Protein AF-A0A3B9X2B5-F1 (afdb_monomer_lite)

Structure (mmCIF, N/CA/C/O backbone):
data_AF-A0A3B9X2B5-F1
#
_entry.id   AF-A0A3B9X2B5-F1
#
loop_
_atom_site.group_PDB
_atom_site.id
_atom_site.type_symbol
_atom_site.label_atom_id
_atom_site.label_alt_id
_atom_site.label_comp_id
_atom_site.label_asym_id
_atom_site.label_entity_id
_atom_site.label_seq_id
_atom_site.pdbx_PDB_ins_code
_atom_site.Cartn_x
_atom_site.Cartn_y
_atom_site.Cartn_z
_atom_site.occupancy
_atom_site.B_iso_or_equiv
_atom_site.auth_seq_id
_atom_site.auth_comp_id
_atom_site.auth_asym_id
_atom_site.auth_atom_id
_atom_site.pdbx_PDB_model_num
ATOM 1 N N . MET A 1 1 ? 67.544 -14.361 -28.246 1.00 40.38 1 MET A N 1
ATOM 2 C CA . MET A 1 1 ? 66.732 -13.505 -27.357 1.00 40.38 1 MET A CA 1
ATOM 3 C C . MET A 1 1 ? 65.301 -13.572 -27.855 1.00 40.38 1 MET A C 1
ATOM 5 O O . MET A 1 1 ? 65.032 -13.064 -28.932 1.00 40.38 1 MET A O 1
ATOM 9 N N . ALA A 1 2 ? 64.437 -14.297 -27.149 1.00 29.23 2 ALA A N 1
ATOM 10 C CA . ALA A 1 2 ? 63.034 -14.478 -27.503 1.00 29.23 2 ALA A CA 1
ATOM 11 C C . ALA A 1 2 ? 62.185 -13.899 -26.368 1.00 29.23 2 ALA A C 1
ATOM 13 O O . ALA A 1 2 ? 62.345 -14.304 -25.218 1.00 29.23 2 ALA A O 1
ATOM 14 N N . THR A 1 3 ? 61.333 -12.929 -26.684 1.00 31.89 3 THR A N 1
ATOM 15 C CA . THR A 1 3 ? 60.360 -12.343 -25.761 1.00 31.89 3 THR A CA 1
ATOM 16 C C . THR A 1 3 ? 58.976 -12.890 -26.081 1.00 31.89 3 THR A C 1
ATOM 18 O O . THR A 1 3 ? 58.317 -12.486 -27.035 1.00 31.89 3 THR A O 1
ATOM 21 N N . THR A 1 4 ? 58.541 -13.836 -25.257 1.00 34.88 4 THR A N 1
ATOM 22 C CA . THR A 1 4 ? 57.152 -14.265 -25.102 1.00 34.88 4 THR A CA 1
ATOM 23 C C . THR A 1 4 ? 56.503 -13.368 -24.050 1.00 34.88 4 THR A C 1
ATOM 25 O O . THR A 1 4 ? 56.939 -13.375 -22.901 1.00 34.88 4 THR A O 1
ATOM 28 N N . THR A 1 5 ? 55.436 -12.645 -24.396 1.00 34.88 5 THR A N 1
ATOM 29 C CA . THR A 1 5 ? 54.578 -11.987 -23.397 1.00 34.88 5 THR A CA 1
ATOM 30 C C . THR A 1 5 ? 53.141 -12.428 -23.622 1.00 34.88 5 THR A C 1
ATOM 32 O O . THR A 1 5 ? 52.548 -12.182 -24.671 1.00 34.88 5 THR A O 1
ATOM 35 N N . GLY A 1 6 ? 52.633 -13.182 -22.648 1.00 30.06 6 GLY A N 1
ATOM 36 C CA . GLY A 1 6 ? 51.379 -13.913 -22.710 1.00 30.06 6 GLY A CA 1
ATOM 37 C C . GLY A 1 6 ? 50.137 -13.037 -22.576 1.00 30.06 6 GLY A C 1
ATOM 38 O O . GLY A 1 6 ? 50.088 -12.076 -21.811 1.00 30.06 6 GLY A O 1
ATOM 39 N N . ALA A 1 7 ? 49.101 -13.453 -23.301 1.00 32.56 7 ALA A N 1
ATOM 40 C CA . ALA A 1 7 ? 47.732 -13.007 -23.136 1.00 32.56 7 ALA A CA 1
ATOM 41 C C . ALA A 1 7 ? 47.162 -13.526 -21.803 1.00 32.56 7 ALA A C 1
ATOM 43 O O . ALA A 1 7 ? 46.964 -14.728 -21.611 1.00 32.56 7 ALA A O 1
ATOM 44 N N . GLY A 1 8 ? 46.879 -12.607 -20.880 1.00 28.91 8 GLY A N 1
ATOM 45 C CA . GLY A 1 8 ? 46.148 -12.880 -19.646 1.00 28.91 8 GLY A CA 1
ATOM 46 C C . GLY A 1 8 ? 44.653 -13.041 -19.918 1.00 28.91 8 GLY A C 1
ATOM 47 O O . GLY A 1 8 ? 43.923 -12.065 -20.068 1.00 28.91 8 GLY A O 1
ATOM 48 N N . LYS A 1 9 ? 44.198 -14.292 -19.967 1.00 32.22 9 LYS A N 1
ATOM 49 C CA . LYS A 1 9 ? 42.793 -14.714 -20.015 1.00 32.22 9 LYS A CA 1
ATOM 50 C C . LYS A 1 9 ? 42.130 -14.422 -18.660 1.00 32.22 9 LYS A C 1
ATOM 52 O O . LYS A 1 9 ? 42.320 -15.175 -17.708 1.00 32.22 9 LYS A O 1
ATOM 57 N N . ILE A 1 10 ? 41.352 -13.343 -18.552 1.00 32.88 10 ILE A N 1
ATOM 58 C CA . ILE A 1 10 ? 40.543 -13.071 -17.353 1.00 32.88 10 ILE A CA 1
ATOM 59 C C . ILE A 1 10 ? 39.308 -13.974 -17.414 1.00 32.88 10 ILE A C 1
ATOM 61 O O . ILE A 1 10 ? 38.325 -13.682 -18.092 1.00 32.88 10 ILE A O 1
ATOM 65 N N . MET A 1 11 ? 39.388 -15.121 -16.737 1.00 28.59 11 MET A N 1
ATOM 66 C CA . MET A 1 11 ? 38.240 -15.993 -16.509 1.00 28.59 11 MET A CA 1
ATOM 67 C C . MET A 1 11 ? 37.202 -15.257 -15.659 1.00 28.59 11 MET A C 1
ATOM 69 O O . MET A 1 11 ? 37.467 -14.896 -14.511 1.00 28.59 11 MET A O 1
ATOM 73 N N . GLY A 1 12 ? 36.012 -15.061 -16.230 1.00 31.36 12 GLY A N 1
ATOM 74 C CA . GLY A 1 12 ? 34.830 -14.613 -15.507 1.00 31.36 12 GLY A CA 1
ATOM 75 C C . GLY A 1 12 ? 34.528 -15.580 -14.368 1.00 31.36 12 GLY A C 1
ATOM 76 O O . GLY A 1 12 ? 34.134 -16.724 -14.591 1.00 31.36 12 GLY A O 1
ATOM 77 N N . LYS A 1 13 ? 34.740 -15.127 -13.131 1.00 29.55 13 LYS A N 1
ATOM 78 C CA . LYS A 1 13 ? 34.288 -15.844 -11.943 1.00 29.55 13 LYS A CA 1
ATOM 79 C C . LYS A 1 13 ? 32.762 -15.798 -11.920 1.00 29.55 13 LYS A C 1
ATOM 81 O O . LYS A 1 13 ? 32.176 -14.763 -11.618 1.00 29.55 13 LYS A O 1
ATOM 86 N N . HIS A 1 14 ? 32.133 -16.932 -12.220 1.00 32.25 14 HIS A N 1
ATOM 87 C CA . HIS A 1 14 ? 30.767 -17.212 -11.796 1.00 32.25 14 HIS A CA 1
ATOM 88 C C . HIS A 1 14 ? 30.704 -17.066 -10.273 1.00 32.25 14 HIS A C 1
ATOM 90 O O . HIS A 1 14 ? 31.281 -17.868 -9.541 1.00 32.25 14 HIS A O 1
ATOM 96 N N . ILE A 1 15 ? 30.031 -16.022 -9.798 1.00 28.77 15 ILE A N 1
ATOM 97 C CA . ILE A 1 15 ? 29.693 -15.880 -8.384 1.00 28.77 15 ILE A CA 1
ATOM 98 C C . ILE A 1 15 ? 28.438 -16.731 -8.155 1.00 28.77 15 ILE A C 1
ATOM 100 O O . ILE A 1 15 ? 27.408 -16.451 -8.776 1.00 28.77 15 ILE A O 1
ATOM 104 N N . PRO A 1 16 ? 28.481 -17.773 -7.308 1.00 28.08 16 PRO A N 1
ATOM 105 C CA . PRO A 1 16 ? 27.285 -18.522 -6.975 1.00 28.08 16 PRO A CA 1
ATOM 106 C C . PRO A 1 16 ? 26.403 -17.644 -6.082 1.00 28.08 16 PRO A C 1
ATOM 108 O O . PRO A 1 16 ? 26.766 -17.295 -4.960 1.00 28.08 16 PRO A O 1
ATOM 111 N N . ILE A 1 17 ? 25.237 -17.265 -6.601 1.00 33.25 17 ILE A N 1
ATOM 112 C CA . ILE A 1 17 ? 24.194 -16.581 -5.838 1.00 33.25 17 ILE A CA 1
ATOM 113 C C . ILE A 1 17 ? 23.521 -17.638 -4.968 1.00 33.25 17 ILE A C 1
ATOM 115 O O . ILE A 1 17 ? 22.654 -18.375 -5.432 1.00 33.25 17 ILE A O 1
ATOM 119 N N . ASN A 1 18 ? 23.928 -17.727 -3.706 1.00 34.09 18 ASN A N 1
ATOM 120 C CA . ASN A 1 18 ? 23.124 -18.391 -2.692 1.00 34.09 18 ASN A CA 1
ATOM 121 C C . ASN A 1 18 ? 23.399 -17.783 -1.318 1.00 34.09 18 ASN A C 1
ATOM 123 O O . ASN A 1 18 ? 24.425 -18.055 -0.708 1.00 34.09 18 ASN A O 1
ATOM 127 N N . LEU A 1 19 ? 22.462 -16.957 -0.852 1.00 27.47 19 LEU A N 1
ATOM 128 C CA . LEU A 1 19 ? 22.331 -16.517 0.538 1.00 27.47 19 LEU A CA 1
ATOM 129 C C . LEU A 1 19 ? 20.853 -16.166 0.769 1.00 27.47 19 LEU A C 1
ATOM 131 O O . LEU A 1 19 ? 20.440 -15.011 0.701 1.00 27.47 19 LEU A O 1
ATOM 135 N N . PHE A 1 20 ? 20.043 -17.199 0.997 1.00 32.81 20 PHE A N 1
ATOM 136 C CA . PHE A 1 20 ? 18.677 -17.076 1.497 1.00 32.81 20 PHE A CA 1
ATOM 137 C C . PHE A 1 20 ? 18.597 -17.696 2.889 1.00 32.81 20 PHE A C 1
ATOM 139 O O . PHE A 1 20 ? 18.808 -18.896 3.027 1.00 32.81 20 PHE A O 1
ATOM 146 N N . SER A 1 21 ? 18.184 -16.911 3.887 1.00 27.84 21 SER A N 1
ATOM 147 C CA . SER A 1 21 ? 17.328 -17.426 4.959 1.00 27.84 21 SER A CA 1
ATOM 148 C C . SER A 1 21 ? 16.615 -16.307 5.732 1.00 27.84 21 SER A C 1
ATOM 150 O O . SER A 1 21 ? 17.242 -15.357 6.191 1.00 27.84 21 SER A O 1
ATOM 152 N N . VAL A 1 22 ? 15.312 -16.545 5.933 1.00 29.89 22 VAL A N 1
ATOM 153 C CA . VAL A 1 22 ? 14.353 -15.971 6.901 1.00 29.89 22 VAL A CA 1
ATOM 154 C C . VAL A 1 22 ? 13.656 -14.633 6.550 1.00 29.89 22 VAL A C 1
ATOM 156 O O . VAL A 1 22 ? 14.087 -13.538 6.893 1.00 29.89 22 VAL A O 1
ATOM 159 N N . SER A 1 23 ? 12.444 -14.785 5.985 1.00 34.78 23 SER A N 1
ATOM 160 C CA . SER A 1 23 ? 11.320 -13.822 5.872 1.00 34.78 23 SER A CA 1
ATOM 161 C C . SER A 1 23 ? 11.380 -12.708 4.810 1.00 34.78 23 SER A C 1
ATOM 163 O O . SER A 1 23 ? 10.967 -11.572 5.024 1.00 34.78 23 SER A O 1
ATOM 165 N N . ASP A 1 24 ? 11.790 -13.056 3.594 1.00 42.97 24 ASP A N 1
ATOM 166 C CA . ASP A 1 24 ? 11.870 -12.143 2.445 1.00 42.97 24 ASP A CA 1
ATOM 167 C C . ASP A 1 24 ? 10.497 -11.946 1.737 1.00 42.97 24 ASP A C 1
ATOM 169 O O . ASP A 1 24 ? 10.338 -12.138 0.532 1.00 42.97 24 ASP A O 1
ATOM 173 N N . THR A 1 25 ? 9.448 -11.544 2.471 1.00 47.66 25 THR A N 1
ATOM 174 C CA . THR A 1 25 ? 8.102 -11.341 1.878 1.00 47.66 25 THR A CA 1
ATOM 175 C C . THR A 1 25 ? 8.040 -10.188 0.868 1.00 47.66 25 THR A C 1
ATOM 177 O O . THR A 1 25 ? 7.087 -10.109 0.095 1.00 47.66 25 THR A O 1
ATOM 180 N N . ALA A 1 26 ? 9.032 -9.290 0.867 1.00 46.41 26 ALA A N 1
ATOM 181 C CA . ALA A 1 26 ? 9.084 -8.127 -0.021 1.00 46.41 26 ALA A CA 1
ATOM 182 C C . ALA A 1 26 ? 9.870 -8.365 -1.328 1.00 46.41 26 ALA A C 1
ATOM 184 O O . ALA A 1 26 ? 9.559 -7.719 -2.327 1.00 46.41 26 ALA A O 1
ATOM 185 N N . SER A 1 27 ? 10.850 -9.281 -1.341 1.00 46.16 27 SER A N 1
ATOM 186 C CA . SER A 1 27 ? 11.759 -9.489 -2.484 1.00 46.16 27 SER A CA 1
ATOM 187 C C . SER A 1 27 ? 11.245 -10.528 -3.490 1.00 46.16 27 SER A C 1
ATOM 189 O O . SER A 1 27 ? 11.537 -10.433 -4.681 1.00 46.16 27 SER A O 1
ATOM 191 N N . THR A 1 28 ? 10.447 -11.501 -3.030 1.00 45.41 28 THR A N 1
ATOM 192 C CA . THR A 1 28 ? 10.017 -12.667 -3.833 1.00 45.41 28 THR A CA 1
ATOM 193 C C . THR A 1 28 ? 8.568 -13.103 -3.595 1.00 45.41 28 THR A C 1
ATOM 195 O O . THR A 1 28 ? 8.030 -13.907 -4.354 1.00 45.41 28 THR A O 1
ATOM 198 N N . GLY A 1 29 ? 7.897 -12.568 -2.572 1.00 55.84 29 GLY A N 1
ATOM 199 C CA . GLY A 1 29 ? 6.558 -13.013 -2.199 1.00 55.84 29 GLY A CA 1
ATOM 200 C C . GLY A 1 29 ? 5.462 -12.543 -3.160 1.00 55.84 29 GLY A C 1
ATOM 201 O O . GLY A 1 29 ? 5.397 -11.366 -3.524 1.00 55.84 29 GLY A O 1
ATOM 202 N N . ALA A 1 30 ? 4.501 -13.427 -3.447 1.00 63.09 30 ALA A N 1
ATOM 203 C CA . ALA A 1 30 ? 3.201 -13.099 -4.055 1.00 63.09 30 ALA A CA 1
ATOM 204 C C . ALA A 1 30 ? 2.316 -12.178 -3.175 1.00 63.09 30 ALA A C 1
ATOM 206 O O . ALA A 1 30 ? 1.144 -11.944 -3.463 1.00 63.09 30 ALA A O 1
ATOM 207 N N . GLY A 1 31 ? 2.863 -11.649 -2.076 1.00 81.00 31 GLY A N 1
ATOM 208 C CA . GLY A 1 31 ? 2.180 -10.743 -1.164 1.00 81.00 31 GLY A CA 1
ATOM 209 C C . GLY A 1 31 ? 2.104 -9.313 -1.696 1.00 81.00 31 GLY A C 1
ATOM 210 O O . GLY A 1 31 ? 2.950 -8.862 -2.470 1.00 81.00 31 GLY A O 1
ATOM 211 N N . LYS A 1 32 ? 1.088 -8.575 -1.241 1.00 88.00 32 LYS A N 1
ATOM 212 C CA . LYS A 1 32 ? 0.916 -7.143 -1.522 1.00 88.00 32 LYS A CA 1
ATOM 213 C C . LYS A 1 32 ? 2.082 -6.339 -0.947 1.00 88.00 32 LYS A C 1
ATOM 215 O O . LYS A 1 32 ? 2.455 -6.547 0.208 1.00 88.00 32 LYS A O 1
ATOM 220 N N . ILE A 1 33 ? 2.611 -5.377 -1.705 1.00 88.62 33 ILE A N 1
ATOM 221 C CA . ILE A 1 33 ? 3.594 -4.429 -1.170 1.00 88.62 33 ILE A CA 1
ATOM 222 C C . ILE A 1 33 ? 2.875 -3.326 -0.386 1.00 88.62 33 ILE A C 1
ATOM 224 O O . ILE A 1 33 ? 2.005 -2.628 -0.908 1.00 88.62 33 ILE A O 1
ATOM 228 N N . MET A 1 34 ? 3.253 -3.177 0.881 1.00 88.75 34 MET A N 1
ATOM 229 C CA . MET A 1 34 ? 2.625 -2.287 1.854 1.00 88.75 34 MET A CA 1
ATOM 230 C C . MET A 1 34 ? 3.607 -1.191 2.288 1.00 88.75 34 MET A C 1
ATOM 232 O O . MET A 1 34 ? 4.820 -1.367 2.159 1.00 88.75 34 MET A O 1
ATOM 236 N N . GLY A 1 35 ? 3.112 -0.091 2.862 1.00 84.88 35 GLY A N 1
ATOM 237 C CA . GLY A 1 35 ? 3.956 1.004 3.368 1.00 84.88 35 GLY A CA 1
ATOM 238 C C . GLY A 1 35 ? 5.055 0.553 4.336 1.00 84.88 35 GLY A C 1
ATOM 239 O O . GLY A 1 35 ? 6.185 1.028 4.253 1.00 84.88 35 GLY A O 1
ATOM 240 N N . ARG A 1 36 ? 4.785 -0.460 5.171 1.00 84.75 36 ARG A N 1
ATOM 241 C CA . ARG A 1 36 ? 5.765 -1.047 6.103 1.00 84.75 36 ARG A CA 1
ATOM 242 C C . ARG A 1 36 ? 6.978 -1.682 5.421 1.00 84.75 36 ARG A C 1
ATOM 244 O O . ARG A 1 36 ? 7.993 -1.870 6.078 1.00 84.75 36 ARG A O 1
ATOM 251 N N . HIS A 1 37 ? 6.894 -2.013 4.131 1.00 87.50 37 HIS A N 1
ATOM 252 C CA . HIS A 1 37 ? 8.026 -2.578 3.395 1.00 87.50 37 HIS A CA 1
ATOM 253 C C . HIS A 1 37 ? 9.062 -1.517 3.010 1.00 87.50 37 HIS A C 1
ATOM 255 O O . HIS A 1 37 ? 10.210 -1.875 2.773 1.00 87.50 37 HIS A O 1
ATOM 261 N N . ILE A 1 38 ? 8.701 -0.227 2.992 1.00 85.12 38 ILE A N 1
ATOM 262 C CA . ILE A 1 38 ? 9.644 0.848 2.657 1.00 85.12 38 ILE A CA 1
ATOM 263 C C . ILE A 1 38 ? 10.754 0.959 3.710 1.00 85.12 38 ILE A C 1
ATOM 265 O O . ILE A 1 38 ? 11.908 0.800 3.327 1.00 85.12 38 ILE A O 1
ATOM 269 N N . PRO A 1 39 ? 10.474 1.144 5.019 1.00 80.56 39 PRO A N 1
ATOM 270 C CA . PRO A 1 39 ? 11.539 1.205 6.023 1.00 80.56 39 PRO A CA 1
ATOM 271 C C . PRO A 1 39 ? 12.432 -0.039 6.041 1.00 80.56 39 PRO A C 1
ATOM 273 O O . PRO A 1 39 ? 13.640 0.079 6.220 1.00 80.56 39 PRO A O 1
ATOM 276 N N . LEU A 1 40 ? 11.850 -1.223 5.815 1.00 83.81 40 LEU A N 1
ATOM 277 C CA . LEU A 1 40 ? 12.596 -2.483 5.748 1.00 83.81 40 LEU A CA 1
ATOM 278 C C . LEU A 1 40 ? 13.552 -2.510 4.551 1.00 83.81 40 LEU A C 1
ATOM 280 O O . LEU A 1 40 ? 14.716 -2.870 4.709 1.00 83.81 40 LEU A O 1
ATOM 284 N N . LEU A 1 41 ? 13.083 -2.085 3.372 1.00 83.69 41 LEU A N 1
ATOM 285 C CA . LEU A 1 41 ? 13.923 -1.959 2.184 1.00 83.69 41 LEU A CA 1
ATOM 286 C C . LEU A 1 41 ? 15.054 -0.955 2.426 1.00 83.69 41 LEU A C 1
ATOM 288 O O . LEU A 1 41 ? 16.210 -1.273 2.177 1.00 83.69 41 LEU A O 1
ATOM 292 N N . LEU A 1 42 ? 14.741 0.235 2.943 1.00 83.19 42 LEU A N 1
ATOM 293 C CA . LEU A 1 42 ? 15.747 1.274 3.181 1.00 83.19 42 LEU A CA 1
ATOM 294 C C . LEU A 1 42 ? 16.805 0.830 4.199 1.00 83.19 42 LEU A C 1
ATOM 296 O O . LEU A 1 42 ? 17.989 1.079 3.984 1.00 83.19 42 LEU A O 1
ATOM 300 N N . GLY A 1 43 ? 16.395 0.115 5.252 1.00 79.69 43 GLY A N 1
ATOM 301 C CA . GLY A 1 43 ? 17.310 -0.503 6.212 1.00 79.69 43 GLY A CA 1
ATOM 302 C C . GLY A 1 43 ? 18.205 -1.566 5.570 1.00 79.69 43 GLY A C 1
ATOM 303 O O . GLY A 1 43 ? 19.416 -1.550 5.783 1.00 79.69 43 GLY A O 1
ATOM 304 N N . LYS A 1 44 ? 17.639 -2.441 4.724 1.00 83.19 44 LYS A N 1
ATOM 305 C CA . LYS A 1 44 ? 18.390 -3.474 3.981 1.00 83.19 44 LYS A CA 1
ATOM 306 C C . LYS A 1 44 ? 19.427 -2.857 3.039 1.00 83.19 44 LYS A C 1
ATOM 308 O O . LYS A 1 44 ? 20.549 -3.343 2.967 1.00 83.19 44 LYS A O 1
ATOM 313 N N . LEU A 1 45 ? 19.062 -1.772 2.359 1.00 82.00 45 LEU A N 1
ATOM 314 C CA . LEU A 1 45 ? 19.936 -1.052 1.430 1.00 82.00 45 LEU A CA 1
ATOM 315 C C . LEU A 1 45 ? 20.891 -0.065 2.122 1.00 82.00 45 LEU A C 1
ATOM 317 O O . LEU A 1 45 ? 21.719 0.541 1.449 1.00 82.00 45 LEU A O 1
ATOM 321 N N . ARG A 1 46 ? 20.777 0.116 3.448 1.00 84.88 46 ARG A N 1
ATOM 322 C CA . ARG A 1 46 ? 21.554 1.086 4.241 1.00 84.88 46 ARG A CA 1
ATOM 323 C C . ARG A 1 46 ? 21.529 2.504 3.648 1.00 84.88 46 ARG A C 1
ATOM 325 O O . ARG A 1 46 ? 22.527 3.219 3.681 1.00 84.88 46 ARG A O 1
ATOM 332 N N . LEU A 1 47 ? 20.386 2.914 3.096 1.00 80.81 47 LEU A N 1
ATOM 333 C CA . LEU A 1 47 ? 20.241 4.224 2.458 1.00 80.81 47 LEU A CA 1
ATOM 334 C C . LEU A 1 47 ? 19.938 5.310 3.489 1.00 80.81 47 LEU A C 1
ATOM 336 O O . LEU A 1 47 ? 19.093 5.138 4.369 1.00 80.81 47 LEU A O 1
ATOM 340 N N . THR A 1 48 ? 20.566 6.474 3.323 1.00 82.75 48 THR A N 1
ATOM 341 C CA . THR A 1 48 ? 20.130 7.700 4.003 1.00 82.75 48 THR A CA 1
ATOM 342 C C . THR A 1 48 ? 18.765 8.139 3.473 1.00 82.75 48 THR A C 1
ATOM 344 O O . THR A 1 48 ? 18.343 7.734 2.388 1.00 82.75 48 THR A O 1
ATOM 347 N N . GLN A 1 49 ? 18.068 9.020 4.195 1.00 77.44 49 GLN A N 1
ATOM 348 C CA . GLN A 1 49 ? 16.776 9.538 3.732 1.00 77.44 49 GLN A CA 1
ATOM 349 C C . GLN A 1 49 ? 16.884 10.242 2.367 1.00 77.44 49 GLN A C 1
ATOM 351 O O . GLN A 1 49 ? 16.004 10.073 1.527 1.00 77.44 49 GLN A O 1
ATOM 356 N N . GLY A 1 50 ? 17.972 10.977 2.110 1.00 81.00 50 GLY A N 1
ATOM 357 C CA . GLY A 1 50 ? 18.218 11.611 0.809 1.00 81.00 50 GLY A CA 1
ATOM 358 C C . GLY A 1 50 ? 18.441 10.590 -0.308 1.00 81.00 50 GLY A C 1
ATOM 359 O O . GLY A 1 50 ? 17.793 10.662 -1.351 1.00 81.00 50 GLY A O 1
ATOM 360 N N . ALA A 1 51 ? 19.281 9.580 -0.064 1.00 83.69 51 ALA A N 1
ATOM 361 C CA . ALA A 1 51 ? 19.518 8.507 -1.028 1.00 83.69 51 ALA A CA 1
ATOM 362 C C . ALA A 1 51 ? 18.245 7.683 -1.299 1.00 83.69 51 ALA A C 1
ATOM 364 O O . ALA A 1 51 ? 17.987 7.290 -2.434 1.00 83.69 51 ALA A O 1
ATOM 365 N N . ALA A 1 52 ? 17.397 7.493 -0.285 1.00 84.44 52 ALA A N 1
ATOM 366 C CA . ALA A 1 52 ? 16.096 6.847 -0.424 1.00 84.44 52 ALA A CA 1
ATOM 367 C C . ALA A 1 52 ? 15.148 7.629 -1.345 1.00 84.44 52 ALA A C 1
ATOM 369 O O . ALA A 1 52 ? 14.466 7.023 -2.175 1.00 84.44 52 ALA A O 1
ATOM 370 N N . VAL A 1 53 ? 15.108 8.962 -1.231 1.00 86.62 53 VAL A N 1
ATOM 371 C CA . VAL A 1 53 ? 14.316 9.825 -2.126 1.00 86.62 53 VAL A CA 1
ATOM 372 C C . VAL A 1 53 ? 14.797 9.679 -3.567 1.00 86.62 53 VAL A C 1
ATOM 374 O O . VAL A 1 53 ? 13.972 9.510 -4.462 1.00 86.62 53 VAL A O 1
ATOM 377 N N . ILE A 1 54 ? 16.113 9.683 -3.786 1.00 86.94 54 ILE A N 1
ATOM 378 C CA . ILE A 1 54 ? 16.707 9.545 -5.122 1.00 86.94 54 ILE A CA 1
ATOM 379 C C . ILE A 1 54 ? 16.389 8.169 -5.716 1.00 86.94 54 ILE A C 1
ATOM 381 O O . ILE A 1 54 ? 15.843 8.099 -6.813 1.00 86.94 54 ILE A O 1
ATOM 385 N N . ALA A 1 55 ? 16.643 7.088 -4.974 1.00 86.44 55 ALA A N 1
ATOM 386 C CA . ALA A 1 55 ? 16.444 5.718 -5.447 1.00 86.44 55 ALA A CA 1
ATOM 387 C C . ALA A 1 55 ? 14.968 5.405 -5.744 1.00 86.44 55 ALA A C 1
ATOM 389 O O . ALA A 1 55 ? 14.631 4.789 -6.756 1.00 86.44 55 ALA A O 1
ATOM 390 N N . THR A 1 56 ? 14.052 5.859 -4.884 1.00 87.56 56 THR A N 1
ATOM 391 C CA . THR A 1 56 ? 12.620 5.533 -5.006 1.00 87.56 56 THR A CA 1
ATOM 392 C C . THR A 1 56 ? 11.823 6.551 -5.829 1.00 87.56 56 THR A C 1
ATOM 394 O O . THR A 1 56 ? 10.710 6.264 -6.282 1.00 87.56 56 THR A O 1
ATOM 397 N N . GLY A 1 57 ? 12.342 7.769 -5.996 1.00 88.19 57 GLY A N 1
ATOM 398 C CA . GLY A 1 57 ? 11.591 8.900 -6.542 1.00 88.19 57 GLY A CA 1
ATOM 399 C C . GLY A 1 57 ? 10.403 9.328 -5.666 1.00 88.19 57 GLY A C 1
ATOM 400 O O . GLY A 1 57 ? 9.533 10.069 -6.124 1.00 88.19 57 GLY A O 1
ATOM 401 N N . ILE A 1 58 ? 10.322 8.837 -4.424 1.00 88.12 58 ILE A N 1
ATOM 402 C CA . ILE A 1 58 ? 9.270 9.174 -3.463 1.00 88.12 58 ILE A CA 1
ATOM 403 C C . ILE A 1 58 ? 9.743 10.383 -2.657 1.00 88.12 58 ILE A C 1
ATOM 405 O O . ILE A 1 58 ? 10.840 10.370 -2.107 1.00 88.12 58 ILE A O 1
ATOM 409 N N . SER A 1 59 ? 8.912 11.425 -2.552 1.00 85.56 59 SER A N 1
ATOM 410 C CA . SER A 1 59 ? 9.275 12.618 -1.779 1.00 85.56 59 SER A CA 1
ATOM 411 C C . SER A 1 59 ? 9.574 12.272 -0.318 1.00 85.56 59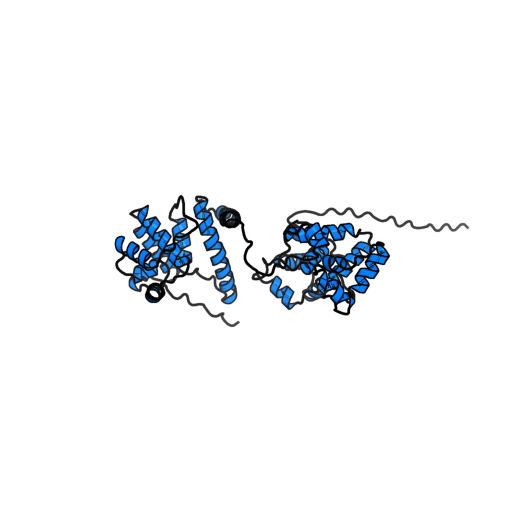 SER A C 1
ATOM 413 O O . SER A 1 59 ? 8.944 11.383 0.259 1.00 85.56 59 SER A O 1
ATOM 415 N N . GLY A 1 60 ? 10.491 13.011 0.317 1.00 80.38 60 GLY A N 1
ATOM 416 C CA . GLY A 1 60 ? 10.860 12.775 1.720 1.00 80.38 60 GLY A CA 1
ATOM 417 C C . GLY A 1 60 ? 9.658 12.826 2.672 1.00 80.38 60 GLY A C 1
ATOM 418 O O . GLY A 1 60 ? 9.560 12.010 3.588 1.00 80.38 60 GLY A O 1
ATOM 419 N N . GLN A 1 61 ? 8.693 13.711 2.397 1.00 80.62 61 GLN A N 1
ATOM 420 C CA . GLN A 1 61 ? 7.416 13.775 3.113 1.00 80.62 61 GLN A CA 1
ATOM 421 C C . GLN A 1 61 ? 6.606 12.482 2.954 1.00 80.62 61 GLN A C 1
ATOM 423 O O . GLN A 1 61 ? 6.122 11.929 3.938 1.00 80.62 61 GLN A O 1
ATOM 428 N N . THR A 1 62 ? 6.492 11.958 1.731 1.00 81.06 62 THR A N 1
ATOM 429 C CA . THR A 1 62 ? 5.752 10.717 1.467 1.00 81.06 62 THR A CA 1
ATOM 430 C C . THR A 1 62 ? 6.456 9.507 2.078 1.00 81.06 62 THR A C 1
ATOM 432 O O . THR A 1 62 ? 5.788 8.666 2.671 1.00 81.06 62 THR A O 1
ATOM 435 N N . LEU A 1 63 ? 7.791 9.434 2.018 1.00 81.06 63 LEU A N 1
ATOM 436 C CA . LEU A 1 63 ? 8.563 8.390 2.702 1.00 81.06 63 LEU A CA 1
ATOM 437 C C . LEU A 1 63 ? 8.339 8.424 4.217 1.00 81.06 63 LEU A C 1
ATOM 439 O O . LEU A 1 63 ? 8.095 7.377 4.819 1.00 81.06 63 LEU A O 1
ATOM 443 N N . SER A 1 64 ? 8.352 9.613 4.826 1.00 79.12 64 SER A N 1
ATOM 444 C CA . SER A 1 64 ? 8.041 9.784 6.250 1.00 79.12 64 SER A CA 1
ATOM 445 C C . SER A 1 64 ? 6.621 9.301 6.565 1.00 79.12 64 SER A C 1
ATOM 447 O O . SER A 1 64 ? 6.434 8.460 7.443 1.00 79.12 64 SER A O 1
ATOM 449 N N . LEU A 1 65 ? 5.624 9.713 5.774 1.00 78.38 65 LEU A N 1
ATOM 450 C CA . LEU A 1 65 ? 4.229 9.286 5.936 1.00 78.38 65 LEU A CA 1
ATOM 451 C C . LEU A 1 65 ? 4.032 7.771 5.776 1.00 78.38 65 LEU A C 1
ATOM 453 O O . LEU A 1 65 ? 3.237 7.182 6.502 1.00 78.38 65 LEU A O 1
ATOM 457 N N . LEU A 1 66 ? 4.730 7.130 4.836 1.00 72.12 66 LEU A N 1
ATOM 458 C CA . LEU A 1 66 ? 4.659 5.678 4.623 1.00 72.12 66 LEU A CA 1
ATOM 459 C C . LEU A 1 66 ? 5.404 4.891 5.713 1.00 72.12 66 LEU A C 1
ATOM 461 O O . LEU A 1 66 ? 5.046 3.748 6.003 1.00 72.12 66 LEU A O 1
ATOM 465 N N . SER A 1 67 ? 6.392 5.519 6.354 1.00 65.75 67 SER A N 1
ATOM 466 C CA . SER A 1 67 ? 7.106 4.973 7.514 1.00 65.75 67 SER A CA 1
ATOM 467 C C . SER A 1 67 ? 6.280 5.067 8.803 1.00 65.75 67 SER A C 1
ATOM 469 O O . SER A 1 67 ? 6.453 4.251 9.717 1.00 65.75 67 SER A O 1
ATOM 471 N N . GLN A 1 68 ? 5.347 6.023 8.862 1.00 69.50 68 GLN A N 1
ATOM 472 C CA . GLN A 1 68 ? 4.404 6.199 9.960 1.00 69.50 68 GLN A CA 1
ATOM 473 C C . GLN A 1 68 ? 3.306 5.128 9.950 1.00 69.50 68 GLN A C 1
ATOM 475 O O . GLN A 1 68 ? 2.782 4.707 8.919 1.00 69.50 68 GLN A O 1
ATOM 480 N N . ASN A 1 69 ? 2.906 4.709 11.149 1.00 58.06 69 ASN A N 1
ATOM 481 C CA . ASN A 1 69 ? 1.996 3.582 11.357 1.00 58.06 69 ASN A CA 1
ATOM 482 C C . ASN A 1 69 ? 0.629 3.710 10.652 1.00 58.06 69 ASN A C 1
ATOM 484 O O . ASN A 1 69 ? 0.037 2.688 10.332 1.00 58.06 69 ASN A O 1
ATOM 488 N N . ALA A 1 70 ? 0.140 4.925 10.373 1.00 56.66 70 ALA A N 1
ATOM 489 C CA . ALA A 1 70 ? -1.157 5.139 9.722 1.00 56.66 70 ALA A CA 1
ATOM 490 C C . ALA A 1 70 ? -1.213 4.644 8.263 1.00 56.66 70 ALA A C 1
ATOM 492 O O . ALA A 1 70 ? -2.289 4.305 7.780 1.00 56.66 70 ALA A O 1
ATOM 493 N N . LYS A 1 71 ? -0.070 4.579 7.565 1.00 70.06 71 LYS A N 1
ATOM 494 C CA . LYS A 1 71 ? 0.015 4.086 6.178 1.00 70.06 71 LYS A CA 1
ATOM 495 C C . LYS A 1 71 ? 0.884 2.837 6.032 1.00 70.06 71 LYS A C 1
ATOM 497 O O . LYS A 1 71 ? 1.081 2.353 4.919 1.00 70.06 71 LYS A O 1
ATOM 502 N N . ARG A 1 72 ? 1.362 2.264 7.144 1.00 72.75 72 ARG A N 1
ATOM 503 C CA . ARG A 1 72 ? 2.183 1.041 7.141 1.00 72.75 72 ARG A CA 1
ATOM 504 C C . ARG A 1 72 ? 1.459 -0.156 6.533 1.00 72.75 72 ARG A C 1
ATOM 506 O O . ARG A 1 72 ? 2.062 -0.902 5.766 1.00 72.75 72 ARG A O 1
ATOM 513 N N . ASP A 1 73 ? 0.174 -0.300 6.831 1.00 79.56 73 ASP A N 1
ATOM 514 C CA . ASP A 1 73 ? -0.677 -1.358 6.281 1.00 79.56 73 ASP A CA 1
ATOM 515 C C . ASP A 1 73 ? -1.516 -0.873 5.090 1.00 79.56 73 ASP A C 1
ATOM 517 O O . ASP A 1 73 ? -2.478 -1.526 4.691 1.00 79.56 73 ASP A O 1
ATOM 521 N N . GLN A 1 74 ? -1.141 0.249 4.470 1.00 83.06 74 GLN A N 1
ATOM 522 C CA . GLN A 1 74 ? -1.707 0.652 3.190 1.00 83.06 74 GLN A CA 1
ATOM 523 C C . GLN A 1 74 ? -0.935 -0.029 2.056 1.00 83.06 74 GLN A C 1
ATOM 525 O O . GLN A 1 74 ? 0.296 0.031 2.016 1.00 83.06 74 GLN A O 1
ATOM 530 N N . GLN A 1 75 ? -1.655 -0.657 1.121 1.00 86.81 75 GLN A N 1
ATOM 531 C CA . GLN A 1 75 ? -1.041 -1.148 -0.112 1.00 86.81 75 GLN A CA 1
ATOM 532 C C . GLN A 1 75 ? -0.536 0.042 -0.926 1.00 86.81 75 GLN A C 1
ATOM 534 O O . GLN A 1 75 ? -1.256 1.020 -1.133 1.00 86.81 75 GLN A O 1
ATOM 539 N N . LEU A 1 76 ? 0.704 -0.044 -1.392 1.00 89.06 76 LEU A N 1
ATOM 540 C CA . LEU A 1 76 ? 1.311 1.024 -2.170 1.00 89.06 76 LEU A CA 1
ATOM 541 C C . LEU A 1 76 ? 0.705 1.107 -3.575 1.00 89.06 76 LEU A C 1
ATOM 543 O O . LEU A 1 76 ? 0.034 0.187 -4.055 1.00 89.06 76 LEU A O 1
ATOM 547 N N . SER A 1 77 ? 0.943 2.225 -4.260 1.00 91.38 77 SER A N 1
ATOM 548 C CA . SER A 1 77 ? 0.589 2.348 -5.675 1.00 91.38 77 SER A CA 1
ATOM 549 C C . SER A 1 77 ? 1.378 1.324 -6.516 1.00 91.38 77 SER A C 1
ATOM 551 O O . SER A 1 77 ? 2.438 0.858 -6.077 1.00 91.38 77 SER A O 1
ATOM 553 N N . PRO A 1 78 ? 0.888 0.940 -7.709 1.00 94.69 78 PRO A N 1
ATOM 554 C CA . PRO A 1 78 ? 1.609 0.007 -8.574 1.00 94.69 78 PRO A CA 1
ATOM 555 C C . PRO A 1 78 ? 3.049 0.446 -8.900 1.00 94.69 78 PRO A C 1
ATOM 557 O O . PRO A 1 78 ? 3.942 -0.377 -8.706 1.00 94.69 78 PRO A O 1
ATOM 560 N N . PRO A 1 79 ? 3.332 1.719 -9.262 1.00 94.69 79 PRO A N 1
ATOM 561 C CA . PRO A 1 79 ? 4.702 2.157 -9.536 1.00 94.69 79 PRO A CA 1
ATOM 562 C C . PRO A 1 79 ? 5.638 1.972 -8.334 1.00 94.69 79 PRO A C 1
ATOM 564 O O . PRO A 1 79 ? 6.754 1.486 -8.490 1.00 94.69 79 PRO A O 1
ATOM 567 N N . TYR A 1 80 ? 5.176 2.294 -7.117 1.00 92.69 80 TYR A N 1
ATOM 568 C CA . TYR A 1 80 ? 5.970 2.088 -5.898 1.00 92.69 80 TYR A CA 1
ATOM 569 C C . TYR A 1 80 ? 6.211 0.606 -5.626 1.00 92.69 80 TYR A C 1
ATOM 571 O O . TYR A 1 80 ? 7.314 0.216 -5.260 1.00 92.69 80 TYR A O 1
ATOM 579 N N . SER A 1 81 ? 5.182 -0.221 -5.806 1.00 93.38 81 SER A N 1
ATOM 580 C CA . SER A 1 81 ? 5.252 -1.656 -5.521 1.00 93.38 81 SER A CA 1
ATOM 581 C C . SER A 1 81 ? 6.227 -2.361 -6.463 1.00 93.38 81 SER A C 1
ATOM 583 O O . SER A 1 81 ? 7.079 -3.116 -6.001 1.00 93.38 81 SER A O 1
ATOM 585 N N . LEU A 1 82 ? 6.154 -2.058 -7.764 1.00 95.31 82 LEU A N 1
ATOM 586 C CA . LEU A 1 82 ? 7.083 -2.575 -8.771 1.00 95.31 82 LEU A CA 1
ATOM 587 C C . LEU A 1 82 ? 8.519 -2.133 -8.484 1.00 95.31 82 LEU A C 1
ATOM 589 O O . LEU A 1 82 ? 9.420 -2.970 -8.459 1.00 95.31 82 LEU A O 1
ATOM 593 N N . LEU A 1 83 ? 8.725 -0.845 -8.196 1.00 93.88 83 LEU A N 1
ATOM 594 C CA . LEU A 1 83 ? 10.057 -0.316 -7.917 1.00 93.88 83 LEU A CA 1
ATOM 595 C C . LEU A 1 83 ? 10.668 -0.925 -6.650 1.00 93.88 83 LEU A C 1
ATOM 597 O O . LEU A 1 83 ? 11.834 -1.295 -6.655 1.00 93.88 83 LEU A O 1
ATOM 601 N N . ILE A 1 84 ? 9.885 -1.096 -5.581 1.00 91.06 84 ILE A N 1
ATOM 602 C CA . ILE A 1 84 ? 10.351 -1.738 -4.342 1.00 91.06 84 ILE A CA 1
ATOM 603 C C . ILE A 1 84 ? 10.767 -3.187 -4.592 1.00 91.06 84 ILE A C 1
ATOM 605 O O . ILE A 1 84 ? 11.805 -3.606 -4.086 1.00 91.06 84 ILE A O 1
ATOM 609 N N . ARG A 1 85 ? 9.998 -3.946 -5.385 1.00 91.94 85 ARG A N 1
ATOM 610 C CA . ARG A 1 85 ? 10.372 -5.321 -5.754 1.00 91.94 85 ARG A CA 1
ATOM 611 C C . ARG A 1 85 ? 11.689 -5.347 -6.522 1.00 91.94 85 ARG A C 1
ATOM 613 O O . ARG A 1 85 ? 12.545 -6.172 -6.219 1.00 91.94 85 ARG A O 1
ATOM 620 N N . LEU A 1 86 ? 11.872 -4.429 -7.472 1.00 92.88 86 LEU A N 1
ATOM 621 C CA . LEU A 1 86 ? 13.122 -4.327 -8.223 1.00 92.88 86 LEU A CA 1
ATOM 622 C C . LEU A 1 86 ? 14.296 -3.930 -7.342 1.00 92.88 86 LEU A C 1
ATOM 624 O O . LEU A 1 86 ? 15.300 -4.620 -7.375 1.00 92.88 86 LEU A O 1
ATOM 628 N N . LEU A 1 87 ? 14.175 -2.886 -6.524 1.00 90.75 87 LEU A N 1
ATOM 629 C CA . LEU A 1 87 ? 15.240 -2.459 -5.610 1.00 90.75 87 LEU A CA 1
ATOM 630 C C . LEU A 1 87 ? 15.587 -3.542 -4.583 1.00 90.75 87 LEU A C 1
ATOM 632 O O . LEU A 1 87 ? 16.725 -3.636 -4.138 1.00 90.75 87 LEU A O 1
ATOM 636 N N . SER A 1 88 ? 14.614 -4.372 -4.204 1.00 89.00 88 SER A N 1
ATOM 637 C CA . SER A 1 88 ? 14.851 -5.505 -3.314 1.00 89.00 88 SER A CA 1
ATOM 638 C C . SER A 1 88 ? 15.601 -6.650 -4.000 1.00 89.00 88 SER A C 1
ATOM 640 O O . SER A 1 88 ? 16.373 -7.342 -3.337 1.00 89.00 88 SER A O 1
ATOM 642 N N . LYS A 1 89 ? 15.366 -6.850 -5.304 1.00 89.31 89 LYS A N 1
ATOM 643 C CA . LYS A 1 89 ? 15.944 -7.939 -6.104 1.00 89.31 89 LYS A CA 1
ATOM 644 C C . LYS A 1 89 ? 17.277 -7.572 -6.769 1.00 89.31 89 LYS A C 1
ATOM 646 O O . LYS A 1 89 ? 18.133 -8.438 -6.885 1.00 89.31 89 LYS A O 1
ATOM 651 N N . TYR A 1 90 ? 17.426 -6.319 -7.186 1.00 90.31 90 TYR A N 1
ATOM 652 C CA . TYR A 1 90 ? 18.554 -5.761 -7.936 1.00 90.31 90 TYR A CA 1
ATOM 653 C C . TYR A 1 90 ? 19.001 -4.424 -7.318 1.00 90.31 90 TYR A C 1
ATOM 655 O O . TYR A 1 90 ? 18.867 -3.366 -7.945 1.00 90.31 90 TYR A O 1
ATOM 663 N N . PRO A 1 91 ? 19.451 -4.422 -6.051 1.00 89.38 91 PRO A N 1
ATOM 664 C CA . PRO A 1 91 ? 19.870 -3.201 -5.362 1.00 89.38 91 PRO A CA 1
ATOM 665 C C . PRO A 1 91 ? 21.005 -2.453 -6.076 1.00 89.38 91 PRO A C 1
ATOM 667 O O . PRO A 1 91 ? 21.049 -1.224 -6.048 1.00 89.38 91 PRO A O 1
ATOM 670 N N . GLU A 1 92 ? 21.888 -3.180 -6.757 1.00 87.94 92 GLU A N 1
ATOM 671 C CA . GLU A 1 92 ? 23.001 -2.661 -7.553 1.00 87.94 92 GLU A CA 1
ATOM 672 C C . GLU A 1 92 ? 22.556 -1.855 -8.779 1.00 87.94 92 GLU A C 1
ATOM 674 O O . GLU A 1 92 ? 23.326 -1.051 -9.296 1.00 87.94 92 GLU A O 1
ATOM 679 N N . LEU A 1 93 ? 21.306 -2.031 -9.224 1.00 88.94 93 LEU A N 1
ATOM 680 C CA . LEU A 1 93 ? 20.719 -1.289 -10.343 1.00 88.94 93 LEU A CA 1
ATOM 681 C C . LEU A 1 93 ? 19.951 -0.040 -9.885 1.00 88.94 93 LEU A C 1
ATOM 683 O O . LEU A 1 93 ? 19.211 0.550 -10.676 1.00 88.94 93 LEU A O 1
ATOM 687 N N . SER A 1 94 ? 20.080 0.353 -8.612 1.00 85.19 94 SER A N 1
ATOM 688 C CA . SER A 1 94 ? 19.425 1.548 -8.082 1.00 85.19 94 SER A CA 1
ATOM 689 C C . SER A 1 94 ? 19.815 2.788 -8.902 1.00 85.19 94 SER A C 1
ATOM 691 O O . SER A 1 94 ? 21.002 3.071 -9.066 1.00 85.19 94 SER A O 1
ATOM 693 N N . PRO A 1 95 ? 18.844 3.565 -9.404 1.00 78.25 95 PRO A N 1
ATOM 694 C CA . PRO A 1 95 ? 19.131 4.651 -10.329 1.00 78.25 95 PRO A CA 1
ATOM 695 C C . PRO A 1 95 ? 19.805 5.850 -9.646 1.00 78.25 95 PRO A C 1
ATOM 697 O O . PRO A 1 95 ? 19.350 6.312 -8.600 1.00 78.25 95 PRO A O 1
ATOM 700 N N . VAL A 1 96 ? 20.837 6.397 -10.300 1.00 71.12 96 VAL A N 1
ATOM 701 C CA . VAL A 1 96 ? 21.553 7.633 -9.898 1.00 71.12 96 VAL A CA 1
ATOM 702 C C . VAL A 1 96 ? 21.525 8.705 -11.012 1.00 71.12 96 VAL A C 1
ATOM 704 O O . VAL A 1 96 ? 21.922 9.847 -10.814 1.00 71.12 96 VAL A O 1
ATOM 707 N N . GLU A 1 97 ? 21.015 8.348 -12.190 1.00 70.44 97 GLU A N 1
ATOM 708 C CA . GLU A 1 97 ? 21.099 9.117 -13.440 1.00 70.44 97 GLU A CA 1
ATOM 709 C C . GLU A 1 97 ? 19.958 10.147 -13.660 1.00 70.44 97 GLU A C 1
ATOM 711 O O . GLU A 1 97 ? 18.965 10.145 -12.920 1.00 70.44 97 GLU A O 1
ATOM 716 N N . PRO A 1 98 ? 20.054 11.038 -14.680 1.00 75.75 98 PRO A N 1
ATOM 717 C CA . PRO A 1 98 ? 19.070 12.094 -14.947 1.00 75.75 98 PRO A CA 1
ATOM 718 C C . PRO A 1 98 ? 17.728 11.549 -15.439 1.00 75.75 98 PRO A C 1
ATOM 720 O O . PRO A 1 98 ? 17.673 10.485 -16.057 1.00 75.75 98 PRO A O 1
ATOM 723 N N . ALA A 1 99 ? 16.628 12.255 -15.135 1.00 83.19 99 ALA A N 1
ATOM 724 C CA . ALA A 1 99 ? 15.240 11.875 -15.459 1.00 83.19 99 ALA A CA 1
ATOM 725 C C . ALA A 1 99 ? 15.075 11.409 -16.916 1.00 83.19 99 ALA A C 1
ATOM 727 O O . ALA A 1 99 ? 15.442 12.135 -17.831 1.00 83.19 99 ALA A O 1
ATOM 728 N N . ILE A 1 100 ? 14.483 10.229 -17.113 1.00 90.19 100 ILE A N 1
ATOM 729 C CA . ILE A 1 100 ? 14.145 9.683 -18.438 1.00 90.19 100 ILE A CA 1
ATOM 730 C C . ILE A 1 100 ? 12.678 9.953 -18.767 1.00 90.19 100 ILE A C 1
ATOM 732 O O . ILE A 1 100 ? 11.828 9.922 -17.864 1.00 90.19 100 ILE A O 1
ATOM 736 N N . GLY A 1 101 ? 12.387 10.183 -20.047 1.00 93.44 101 GLY A N 1
ATOM 737 C CA . GLY A 1 101 ? 11.038 10.301 -20.590 1.00 93.44 101 GLY A CA 1
ATOM 738 C C . GLY A 1 101 ? 10.446 8.972 -21.072 1.00 93.44 101 GLY A C 1
ATOM 739 O O . GLY A 1 101 ? 11.122 7.952 -21.172 1.00 93.44 101 GLY A O 1
ATOM 740 N N . MET A 1 102 ? 9.147 8.982 -21.401 1.00 95.06 102 MET A N 1
ATOM 741 C CA . MET A 1 102 ? 8.473 7.803 -21.971 1.00 95.06 102 MET A CA 1
ATOM 742 C C . MET A 1 102 ? 9.080 7.397 -23.316 1.00 95.06 102 MET A C 1
ATOM 744 O O . MET A 1 102 ? 9.253 6.210 -23.562 1.00 95.06 102 MET A O 1
ATOM 748 N N . LYS A 1 103 ? 9.401 8.381 -24.165 1.00 94.19 103 LYS A N 1
ATOM 749 C CA . LYS A 1 103 ? 9.975 8.142 -25.491 1.00 94.19 103 LYS A CA 1
ATOM 750 C C . LYS A 1 103 ? 11.338 7.456 -25.386 1.00 94.19 103 LYS A C 1
ATOM 752 O O . LYS A 1 103 ? 11.530 6.420 -26.005 1.00 94.19 103 LYS A O 1
ATOM 757 N N . ASP A 1 104 ? 12.218 7.961 -24.520 1.00 94.56 104 ASP A N 1
ATOM 758 C CA . ASP A 1 104 ? 13.539 7.362 -24.281 1.00 94.56 104 ASP A CA 1
ATOM 759 C C . ASP A 1 104 ? 13.416 5.900 -23.835 1.00 94.56 104 ASP A C 1
ATOM 761 O O . ASP A 1 104 ? 14.140 5.031 -24.313 1.00 94.56 104 ASP A O 1
ATOM 765 N N . PHE A 1 105 ? 12.451 5.611 -22.953 1.00 95.88 105 PHE A N 1
ATOM 766 C CA . PHE A 1 105 ? 12.177 4.248 -22.507 1.00 95.88 105 PHE A CA 1
ATOM 767 C C . PHE A 1 105 ? 11.714 3.340 -23.652 1.00 95.88 105 PHE A C 1
ATOM 769 O O . PHE A 1 105 ? 12.232 2.235 -23.807 1.00 95.88 105 PHE A O 1
ATOM 776 N N . THR A 1 106 ? 10.732 3.773 -24.447 1.00 96.31 106 THR A N 1
ATOM 777 C CA . THR A 1 106 ? 10.190 2.941 -25.529 1.00 96.31 106 THR A CA 1
ATOM 778 C C . THR A 1 106 ? 11.176 2.738 -26.666 1.00 96.31 106 THR A C 1
ATOM 780 O O . THR A 1 106 ? 11.264 1.625 -27.180 1.00 96.31 106 THR A O 1
ATOM 783 N N . ASP A 1 107 ? 11.927 3.780 -27.019 1.00 96.19 107 ASP A N 1
ATOM 784 C CA . ASP A 1 107 ? 12.940 3.725 -28.072 1.00 96.19 107 ASP A CA 1
ATOM 785 C C . ASP A 1 107 ? 14.048 2.750 -27.665 1.00 96.19 107 ASP A C 1
ATOM 787 O O . ASP A 1 107 ? 14.364 1.834 -28.421 1.00 96.19 107 ASP A O 1
ATOM 791 N N . PHE A 1 108 ? 14.535 2.851 -26.422 1.00 96.62 108 PHE A N 1
ATOM 792 C CA . PHE A 1 108 ? 15.534 1.928 -25.889 1.00 96.62 108 PHE A CA 1
ATOM 793 C C . PHE A 1 108 ? 15.060 0.473 -25.925 1.00 96.62 108 PHE A C 1
ATOM 795 O O . PHE A 1 108 ? 15.795 -0.409 -26.369 1.00 96.62 108 PHE A O 1
ATOM 802 N N . VAL A 1 109 ? 13.835 0.196 -25.457 1.00 96.56 109 VAL A N 1
ATOM 803 C CA . VAL A 1 109 ? 13.306 -1.177 -25.452 1.00 96.56 109 VAL A CA 1
ATOM 804 C C . VAL A 1 109 ? 13.168 -1.701 -26.879 1.00 96.56 109 VAL A C 1
ATOM 806 O O . VAL A 1 109 ? 13.561 -2.838 -27.138 1.00 96.56 109 VAL A O 1
ATOM 809 N N . SER A 1 110 ? 12.663 -0.885 -27.805 1.00 96.50 110 SER A N 1
ATOM 810 C CA . SER A 1 110 ? 12.529 -1.271 -29.211 1.00 96.50 110 SER A CA 1
ATOM 811 C C . SER A 1 110 ? 13.886 -1.573 -29.845 1.00 96.50 110 SER A C 1
ATOM 813 O O . SER A 1 110 ? 14.009 -2.567 -30.553 1.00 96.50 110 SER A O 1
ATOM 815 N N . GLU A 1 111 ? 14.907 -0.765 -29.563 1.00 96.88 111 GLU A N 1
ATOM 816 C CA . GLU A 1 111 ? 16.269 -0.956 -30.070 1.00 96.88 111 GLU A CA 1
ATOM 817 C C . GLU A 1 111 ? 16.912 -2.244 -29.533 1.00 96.88 111 GLU A C 1
ATOM 819 O O . GLU A 1 111 ? 17.505 -3.006 -30.290 1.00 96.88 111 GLU A O 1
ATOM 824 N N . HIS A 1 112 ? 16.753 -2.529 -28.238 1.00 96.31 112 HIS A N 1
ATOM 825 C CA . HIS A 1 112 ? 17.443 -3.649 -27.587 1.00 96.31 112 HIS A CA 1
ATOM 826 C C . HIS A 1 112 ? 16.700 -4.985 -27.697 1.00 96.31 112 HIS A C 1
ATOM 828 O O . HIS A 1 112 ? 17.299 -6.039 -27.497 1.00 96.31 112 HIS A O 1
ATOM 834 N N . THR A 1 113 ? 15.391 -4.962 -27.963 1.00 94.31 113 THR A N 1
ATOM 835 C CA . THR A 1 113 ? 14.556 -6.177 -27.979 1.00 94.31 113 THR A CA 1
ATOM 836 C C . THR A 1 113 ? 13.837 -6.418 -29.303 1.00 94.31 113 THR A C 1
ATOM 838 O O . THR A 1 113 ? 13.274 -7.492 -29.492 1.00 94.31 113 THR A O 1
ATOM 841 N N . GLY A 1 114 ? 13.810 -5.434 -30.208 1.00 94.56 114 GLY A N 1
ATOM 842 C CA . GLY A 1 114 ? 12.995 -5.467 -31.427 1.00 94.56 114 GLY A CA 1
ATOM 843 C C . GLY A 1 114 ? 11.486 -5.329 -31.181 1.00 94.56 114 GLY A C 1
ATOM 844 O O . GLY A 1 114 ? 10.705 -5.382 -32.129 1.00 94.56 114 GLY A O 1
ATOM 845 N N . ILE A 1 115 ? 11.048 -5.161 -29.927 1.00 94.69 115 ILE A N 1
ATOM 846 C CA . ILE A 1 115 ? 9.632 -5.108 -29.550 1.00 94.69 115 ILE A CA 1
ATOM 847 C C . ILE A 1 115 ? 9.200 -3.658 -29.346 1.00 94.69 115 ILE A C 1
ATOM 849 O O . ILE A 1 115 ? 9.677 -2.967 -28.445 1.00 94.69 115 ILE A O 1
ATOM 853 N N . ASN A 1 116 ? 8.205 -3.224 -30.121 1.00 95.19 116 ASN A N 1
ATOM 854 C CA . ASN A 1 116 ? 7.523 -1.963 -29.868 1.00 95.19 116 ASN A CA 1
ATOM 855 C C . ASN A 1 116 ? 6.491 -2.143 -28.745 1.00 95.19 116 ASN A C 1
ATOM 857 O O . ASN A 1 116 ? 5.469 -2.807 -28.919 1.00 95.19 116 ASN A O 1
ATOM 861 N N . LEU A 1 117 ? 6.756 -1.535 -27.587 1.00 92.06 117 LEU A N 1
ATOM 862 C CA . LEU A 1 117 ? 5.861 -1.605 -26.431 1.00 92.06 117 LEU A CA 1
ATOM 863 C C . LEU A 1 117 ? 4.546 -0.841 -26.630 1.00 92.06 117 LEU A C 1
ATOM 865 O O . LEU A 1 117 ? 3.554 -1.172 -25.979 1.00 92.06 117 LEU A O 1
ATOM 869 N N . GLY A 1 118 ? 4.543 0.209 -27.457 1.00 93.38 118 GLY A N 1
ATOM 870 C CA . GLY A 1 118 ? 3.436 1.153 -27.561 1.00 93.38 118 GLY A CA 1
ATOM 871 C C . GLY A 1 118 ? 2.888 1.557 -26.189 1.00 93.38 118 GLY A C 1
ATOM 872 O O . GLY A 1 118 ? 3.618 1.870 -25.246 1.00 93.38 118 GLY A O 1
ATOM 873 N N . ASP A 1 119 ? 1.572 1.474 -26.050 1.00 91.88 119 ASP A N 1
ATOM 874 C CA . ASP A 1 119 ? 0.861 1.808 -24.819 1.00 91.88 119 ASP A CA 1
ATOM 875 C C . ASP A 1 119 ? 1.140 0.869 -23.627 1.00 91.88 119 ASP A C 1
ATOM 877 O O . ASP A 1 119 ? 0.964 1.275 -22.469 1.00 91.88 119 ASP A O 1
ATOM 881 N N . SER A 1 120 ? 1.667 -0.336 -23.872 1.00 94.88 120 SER A N 1
ATOM 882 C CA . SER A 1 120 ? 2.041 -1.295 -22.827 1.00 94.88 120 SER A CA 1
ATOM 883 C C . SER A 1 120 ? 3.227 -0.803 -21.998 1.00 94.88 120 SER A C 1
ATOM 885 O O . SER A 1 120 ? 3.362 -1.198 -20.839 1.00 94.88 120 SER A O 1
ATOM 887 N N . ALA A 1 121 ? 4.018 0.140 -22.522 1.00 96.00 121 ALA A N 1
ATOM 888 C CA . ALA A 1 121 ? 5.067 0.816 -21.764 1.00 96.00 121 ALA A CA 1
ATOM 889 C C . ALA A 1 121 ? 4.512 1.492 -20.501 1.00 96.00 121 ALA A C 1
ATOM 891 O O . ALA A 1 121 ? 5.079 1.368 -19.418 1.00 96.00 121 ALA A O 1
ATOM 892 N N . SER A 1 122 ? 3.348 2.143 -20.598 1.00 95.06 122 SER A N 1
ATOM 893 C CA . SER A 1 122 ? 2.718 2.769 -19.430 1.00 95.06 122 SER A CA 1
ATOM 894 C C . SER A 1 122 ? 2.282 1.742 -18.380 1.00 95.06 122 SER A C 1
ATOM 896 O O . SER A 1 122 ? 2.461 1.978 -17.185 1.00 95.06 122 SER A O 1
ATOM 898 N N . ILE A 1 123 ? 1.797 0.573 -18.812 1.00 96.62 123 ILE A N 1
ATOM 899 C CA . ILE A 1 123 ? 1.418 -0.529 -17.920 1.00 96.62 123 ILE A CA 1
ATOM 900 C C . ILE A 1 123 ? 2.633 -1.050 -17.167 1.00 96.62 123 ILE A C 1
ATOM 902 O O . ILE A 1 123 ? 2.567 -1.194 -15.945 1.00 96.62 123 ILE A O 1
ATOM 906 N N . MET A 1 124 ? 3.749 -1.256 -17.873 1.00 96.31 124 MET A N 1
ATOM 907 C CA . MET A 1 124 ? 5.013 -1.668 -17.263 1.00 96.31 124 MET A CA 1
ATOM 908 C C . MET A 1 124 ? 5.469 -0.683 -16.188 1.00 96.31 124 MET A C 1
ATOM 910 O O . MET A 1 124 ? 5.943 -1.101 -15.139 1.00 96.31 124 MET A O 1
ATOM 914 N N . LEU A 1 125 ? 5.244 0.618 -16.386 1.00 96.44 125 LEU A N 1
ATOM 915 C CA . LEU A 1 125 ? 5.585 1.647 -15.402 1.00 96.44 125 LEU A CA 1
ATOM 916 C C . LEU A 1 125 ? 4.561 1.802 -14.261 1.00 96.44 125 LEU A C 1
ATOM 918 O O . LEU A 1 125 ? 4.615 2.770 -13.499 1.00 96.44 125 LEU A O 1
ATOM 922 N N . GLY A 1 126 ? 3.609 0.874 -14.124 1.00 94.94 126 GLY A N 1
ATOM 923 C CA . GLY A 1 126 ? 2.571 0.930 -13.095 1.00 94.94 126 GLY A CA 1
ATOM 924 C C . GLY A 1 126 ? 1.497 1.997 -13.354 1.00 94.94 126 GLY A C 1
ATOM 925 O O . GLY A 1 126 ? 0.756 2.362 -12.438 1.00 94.94 126 GLY A O 1
ATOM 926 N N . GLN A 1 127 ? 1.423 2.527 -14.577 1.00 94.62 127 GLN A N 1
ATOM 927 C CA . GLN A 1 127 ? 0.486 3.571 -14.991 1.00 94.62 127 GLN A CA 1
ATOM 928 C C . GLN A 1 127 ? -0.668 2.993 -15.812 1.00 94.62 127 GLN A C 1
ATOM 930 O O . GLN A 1 127 ? -0.664 1.836 -16.218 1.00 94.62 127 GLN A O 1
ATOM 935 N N . GLN A 1 128 ? -1.706 3.801 -16.017 1.00 92.12 128 GLN A N 1
ATOM 936 C CA . GLN A 1 128 ? -2.836 3.448 -16.880 1.00 92.12 128 GLN A CA 1
ATOM 937 C C . GLN A 1 128 ? -2.433 3.598 -18.353 1.00 92.12 128 GLN A C 1
ATOM 939 O O . GLN A 1 128 ? -1.708 4.533 -18.687 1.00 92.12 128 GLN A O 1
ATOM 944 N N . LYS A 1 129 ? -2.998 2.770 -19.235 1.00 93.31 129 LYS A N 1
ATOM 945 C CA . LYS A 1 129 ? -2.750 2.770 -20.689 1.00 93.31 129 LYS A CA 1
ATOM 946 C C . LYS A 1 129 ? -2.865 4.148 -21.336 1.00 93.31 129 LYS A C 1
ATOM 948 O O . LYS A 1 129 ? -2.010 4.576 -22.102 1.00 93.31 129 LYS A O 1
ATOM 953 N N . THR A 1 130 ? -3.907 4.889 -20.961 1.00 90.44 130 THR A N 1
ATOM 954 C CA . THR A 1 130 ? -4.188 6.242 -21.469 1.00 90.44 130 THR A CA 1
ATOM 955 C C . THR A 1 130 ? -3.107 7.262 -21.118 1.00 90.44 130 THR A C 1
ATOM 957 O O . THR A 1 130 ? -3.021 8.318 -21.743 1.00 90.44 130 THR A O 1
ATOM 960 N N . TRP A 1 131 ? -2.272 6.969 -20.122 1.00 91.31 131 TRP A N 1
ATOM 961 C CA . TRP A 1 131 ? -1.184 7.843 -19.720 1.00 91.31 131 TRP A CA 1
ATOM 962 C C . TRP A 1 131 ? -0.001 7.794 -20.693 1.00 91.31 131 TRP A C 1
ATOM 964 O O . TRP A 1 131 ? 0.727 8.778 -20.782 1.00 91.31 131 TRP A O 1
ATOM 974 N N . TYR A 1 132 ? 0.142 6.721 -21.484 1.00 93.81 132 TYR A N 1
ATOM 975 C CA . TYR A 1 132 ? 1.134 6.644 -22.560 1.00 93.81 132 TYR A CA 1
ATOM 976 C C . TYR A 1 132 ? 1.034 7.839 -23.514 1.00 93.81 132 TYR A C 1
ATOM 978 O O . TYR A 1 132 ? 2.003 8.576 -23.677 1.00 93.81 132 TYR A O 1
ATOM 986 N N . TYR A 1 133 ? -0.163 8.097 -24.050 1.00 91.19 133 TYR A N 1
ATOM 987 C CA . TYR A 1 133 ? -0.403 9.191 -24.995 1.00 91.19 133 TYR A CA 1
ATOM 988 C C . TYR A 1 133 ? -0.113 10.567 -24.392 1.00 91.19 133 TYR A C 1
ATOM 990 O O . TYR A 1 133 ? 0.406 11.452 -25.063 1.00 91.19 133 TYR A O 1
ATOM 998 N N . LYS A 1 134 ? -0.394 10.750 -23.098 1.00 89.94 134 LYS A N 1
ATOM 999 C CA . LYS A 1 134 ? -0.039 11.990 -22.398 1.00 89.94 134 LYS A CA 1
ATOM 1000 C C . LYS A 1 134 ? 1.474 12.154 -22.294 1.00 89.94 134 LYS A C 1
ATOM 1002 O O . LYS A 1 134 ? 1.980 13.258 -22.480 1.00 89.94 134 LYS A O 1
ATOM 1007 N N . ALA A 1 135 ? 2.180 11.067 -21.991 1.00 89.88 135 ALA A N 1
ATOM 1008 C CA . ALA A 1 135 ? 3.617 11.080 -21.764 1.00 89.88 135 ALA A CA 1
ATOM 1009 C C . ALA A 1 135 ? 4.424 11.290 -23.053 1.00 89.88 135 ALA A C 1
ATOM 1011 O O . ALA A 1 135 ? 5.373 12.068 -23.047 1.00 89.88 135 ALA A O 1
ATOM 1012 N N . ILE A 1 136 ? 4.022 10.675 -24.170 1.00 90.31 136 ILE A N 1
ATOM 1013 C CA . ILE A 1 136 ? 4.664 10.926 -25.474 1.00 90.31 136 ILE A CA 1
ATOM 1014 C C . ILE A 1 136 ? 4.399 12.350 -25.990 1.00 90.31 136 ILE A C 1
ATOM 1016 O O . ILE A 1 136 ? 5.249 12.915 -26.667 1.00 90.31 136 ILE A O 1
ATOM 1020 N N . ASN A 1 137 ? 3.282 12.969 -25.591 1.00 88.25 137 ASN A N 1
ATOM 1021 C CA . ASN A 1 137 ? 2.923 14.350 -25.939 1.00 88.25 137 ASN A CA 1
ATOM 1022 C C . ASN A 1 137 ? 3.475 15.389 -24.940 1.00 88.25 137 ASN A C 1
ATOM 1024 O O . ASN A 1 137 ? 2.881 16.446 -24.736 1.00 88.25 137 ASN A O 1
ATOM 1028 N N . GLY A 1 138 ? 4.595 15.084 -24.279 1.00 83.88 138 GLY A N 1
ATOM 1029 C CA . GLY A 1 138 ? 5.333 16.038 -23.444 1.00 83.88 138 GLY A CA 1
ATOM 1030 C C . GLY A 1 138 ? 5.000 16.023 -21.950 1.00 83.88 138 GLY A C 1
ATOM 1031 O O . GLY A 1 138 ? 5.622 16.766 -21.187 1.00 83.88 138 GLY A O 1
ATOM 1032 N N . SER A 1 139 ? 4.080 15.170 -21.476 1.00 88.31 139 SER A N 1
ATOM 1033 C CA . SER A 1 139 ? 3.907 14.998 -20.024 1.00 88.31 139 SER A CA 1
ATOM 1034 C C . SER A 1 139 ? 5.112 14.273 -19.426 1.00 88.31 139 SER A C 1
ATOM 1036 O O . SER A 1 139 ? 5.481 13.181 -19.855 1.00 88.31 139 SER A O 1
ATOM 1038 N N . LYS A 1 140 ? 5.712 14.855 -18.385 1.00 90.19 140 LYS A N 1
ATOM 1039 C CA . LYS A 1 140 ? 6.873 14.259 -17.713 1.00 90.19 140 LYS A CA 1
ATOM 1040 C C . LYS A 1 140 ? 6.484 13.004 -16.935 1.00 90.19 140 LYS A C 1
ATOM 1042 O O . LYS A 1 140 ? 5.437 12.964 -16.281 1.00 90.19 140 LYS A O 1
ATOM 1047 N N . LEU A 1 141 ? 7.366 12.000 -16.953 1.00 92.19 141 LEU A N 1
ATOM 1048 C CA . LEU A 1 141 ? 7.228 10.856 -16.061 1.00 92.19 141 LEU A CA 1
ATOM 1049 C C . LEU A 1 141 ? 7.339 11.314 -14.602 1.00 92.19 141 LEU A C 1
ATOM 1051 O O . LEU A 1 141 ? 8.132 12.200 -14.280 1.00 92.19 141 LEU A O 1
ATOM 1055 N N . SER A 1 142 ? 6.582 10.683 -13.697 1.00 92.44 142 SER A N 1
ATOM 1056 C CA . SER A 1 142 ? 6.854 10.868 -12.269 1.00 92.44 142 SER A CA 1
ATOM 1057 C C . SER A 1 142 ? 8.250 10.325 -11.932 1.00 92.44 142 SER A C 1
ATOM 1059 O O . SER A 1 142 ? 8.676 9.357 -12.570 1.00 92.44 142 SER A O 1
ATOM 1061 N N . PRO A 1 143 ? 8.949 10.864 -10.914 1.00 92.19 143 PRO A N 1
ATOM 1062 C CA . PRO A 1 143 ? 10.295 10.403 -10.565 1.00 92.19 143 PRO A CA 1
ATOM 1063 C C . PRO A 1 143 ? 10.374 8.887 -10.333 1.00 92.19 143 PRO A C 1
ATOM 1065 O O . PRO A 1 143 ? 11.253 8.224 -10.869 1.00 92.19 143 PRO A O 1
ATOM 1068 N N . THR A 1 144 ? 9.392 8.302 -9.640 1.00 93.38 144 THR A N 1
ATOM 1069 C CA . THR A 1 144 ? 9.292 6.843 -9.467 1.00 93.38 144 THR A CA 1
ATOM 1070 C C . THR A 1 144 ? 9.143 6.096 -10.791 1.00 93.38 144 THR A C 1
ATOM 1072 O O . THR A 1 144 ? 9.806 5.084 -10.983 1.00 93.38 144 THR A O 1
ATOM 1075 N N . SER A 1 145 ? 8.285 6.564 -11.705 1.00 95.25 145 SER A N 1
ATOM 1076 C CA . SER A 1 145 ? 8.093 5.887 -13.000 1.00 95.25 145 SER A CA 1
ATOM 1077 C C . SER A 1 145 ? 9.353 5.989 -13.861 1.00 95.25 145 SER A C 1
ATOM 1079 O O . SER A 1 145 ? 9.708 5.038 -14.544 1.00 95.25 145 SER A O 1
ATOM 1081 N N . SER A 1 146 ? 10.056 7.121 -13.785 1.00 94.75 146 SER A N 1
ATOM 1082 C CA . SER A 1 146 ? 11.342 7.329 -14.451 1.00 94.75 146 SER A CA 1
ATOM 1083 C C . SER A 1 146 ? 12.421 6.382 -13.906 1.00 94.75 146 SER A C 1
ATOM 1085 O O . SER A 1 146 ? 13.103 5.704 -14.669 1.00 94.75 146 SER A O 1
ATOM 1087 N N . ASN A 1 147 ? 12.511 6.242 -12.581 1.00 94.31 147 ASN A N 1
ATOM 1088 C CA . ASN A 1 147 ? 13.418 5.298 -11.926 1.00 94.31 147 ASN A CA 1
ATOM 1089 C C . ASN A 1 147 ? 13.095 3.839 -12.269 1.00 94.31 147 ASN A C 1
ATOM 1091 O O . ASN A 1 147 ? 14.002 3.052 -12.527 1.00 94.31 147 ASN A O 1
ATOM 1095 N N . LEU A 1 148 ? 11.808 3.489 -12.313 1.00 95.38 148 LEU A N 1
ATOM 1096 C CA . LEU A 1 148 ? 11.343 2.163 -12.707 1.00 95.38 148 LEU A CA 1
ATOM 1097 C C . LEU A 1 148 ? 11.758 1.834 -14.148 1.00 95.38 148 LEU A C 1
ATOM 1099 O O . LEU A 1 148 ? 12.288 0.755 -14.404 1.00 95.38 148 LEU A O 1
ATOM 1103 N N . ALA A 1 149 ? 11.590 2.793 -15.060 1.00 96.19 149 ALA A N 1
ATOM 1104 C CA . ALA A 1 149 ? 12.014 2.664 -16.446 1.00 96.19 149 ALA A CA 1
ATOM 1105 C C . ALA A 1 149 ? 13.532 2.447 -16.563 1.00 96.19 149 ALA A C 1
ATOM 1107 O O . ALA A 1 149 ? 13.957 1.534 -17.267 1.00 96.19 149 ALA A O 1
ATOM 1108 N N . ARG A 1 150 ? 14.353 3.188 -15.801 1.00 94.88 150 ARG A N 1
ATOM 1109 C CA . ARG A 1 150 ? 15.810 2.957 -15.768 1.00 94.88 150 ARG A CA 1
ATOM 1110 C C . ARG A 1 150 ? 16.176 1.566 -15.289 1.00 94.88 150 ARG A C 1
ATOM 1112 O O . ARG A 1 150 ? 17.006 0.918 -15.912 1.00 94.88 150 ARG A O 1
ATOM 1119 N N . MET A 1 151 ? 15.558 1.088 -14.211 1.00 95.06 151 MET A N 1
ATOM 1120 C CA . MET A 1 151 ? 15.847 -0.262 -13.724 1.00 95.06 151 MET A CA 1
ATOM 1121 C C . MET A 1 151 ? 15.508 -1.317 -14.782 1.00 95.06 151 MET A C 1
ATOM 1123 O O . MET A 1 151 ? 16.280 -2.251 -14.975 1.00 95.06 151 MET A O 1
ATOM 1127 N N . TYR A 1 152 ? 14.407 -1.147 -15.519 1.00 96.50 152 TYR A N 1
ATOM 1128 C CA . TYR A 1 152 ? 14.077 -2.009 -16.655 1.00 96.50 152 TYR A CA 1
ATOM 1129 C C . TYR A 1 152 ? 15.104 -1.935 -17.783 1.00 96.50 152 TYR A C 1
ATOM 1131 O O . TYR A 1 152 ? 15.532 -2.982 -18.264 1.00 96.50 152 TYR A O 1
ATOM 1139 N N . MET A 1 153 ? 15.546 -0.737 -18.165 1.00 95.62 153 MET A N 1
ATOM 1140 C CA . MET A 1 153 ? 16.594 -0.567 -19.175 1.00 95.62 153 MET A CA 1
ATOM 1141 C C . MET A 1 153 ? 17.904 -1.231 -18.745 1.00 95.62 153 MET A C 1
ATOM 1143 O O . MET A 1 153 ? 18.501 -1.956 -19.532 1.00 95.62 153 MET A O 1
ATOM 1147 N N . SER A 1 154 ? 18.322 -1.062 -17.487 1.00 94.69 154 SER A N 1
ATOM 1148 C CA . SER A 1 154 ? 19.520 -1.707 -16.942 1.00 94.69 154 SER A CA 1
ATOM 1149 C C . SER A 1 154 ? 19.399 -3.230 -16.917 1.00 94.69 154 SER A C 1
ATOM 1151 O O . SER A 1 154 ? 20.355 -3.922 -17.253 1.00 94.69 154 SER A O 1
ATOM 1153 N N . ILE A 1 155 ? 18.228 -3.772 -16.564 1.00 94.38 155 ILE A N 1
ATOM 1154 C CA . ILE A 1 155 ? 17.971 -5.219 -16.629 1.00 94.38 155 ILE A CA 1
ATOM 1155 C C . ILE A 1 155 ? 18.120 -5.716 -18.069 1.00 94.38 155 ILE A C 1
ATOM 1157 O O . ILE A 1 155 ? 18.823 -6.697 -18.289 1.00 94.38 155 ILE A O 1
ATOM 1161 N N . ILE A 1 156 ? 17.515 -5.023 -19.039 1.00 95.31 156 ILE A N 1
ATOM 1162 C CA . ILE A 1 156 ? 17.593 -5.378 -20.464 1.00 95.31 156 ILE A CA 1
ATOM 1163 C C . ILE A 1 156 ? 19.036 -5.304 -20.970 1.00 95.31 156 ILE A C 1
ATOM 1165 O O . ILE A 1 156 ? 19.532 -6.254 -21.571 1.00 95.31 156 ILE A O 1
ATOM 1169 N N . LYS A 1 157 ? 19.744 -4.215 -20.654 1.00 94.31 157 LYS A N 1
ATOM 1170 C CA . LYS A 1 157 ? 21.150 -4.006 -21.023 1.00 94.31 157 LYS A CA 1
ATOM 1171 C C . LYS A 1 157 ? 22.067 -5.110 -20.493 1.00 94.31 157 LYS A C 1
ATOM 1173 O O . LYS A 1 157 ? 23.008 -5.501 -21.171 1.00 94.31 157 LYS A O 1
ATOM 1178 N N . ASN A 1 158 ? 21.775 -5.630 -19.303 1.00 92.25 158 ASN A N 1
ATOM 1179 C CA . ASN A 1 158 ? 22.538 -6.701 -18.663 1.00 92.25 158 ASN A CA 1
ATOM 1180 C C . ASN A 1 158 ? 22.067 -8.115 -19.071 1.00 92.25 158 ASN A C 1
ATOM 1182 O O . ASN A 1 158 ? 22.333 -9.082 -18.359 1.00 92.25 158 ASN A O 1
ATOM 1186 N N . GLY A 1 159 ? 21.356 -8.253 -20.197 1.00 90.06 159 GLY A N 1
ATOM 1187 C CA . GLY A 1 159 ? 20.921 -9.543 -20.746 1.00 90.06 159 GLY A CA 1
ATOM 1188 C C . GLY A 1 159 ? 19.619 -10.094 -20.155 1.00 90.06 159 GLY A C 1
ATOM 1189 O O . GLY A 1 159 ? 19.252 -11.238 -20.420 1.00 90.06 159 GLY A O 1
ATOM 1190 N N . GLY A 1 160 ? 18.898 -9.309 -19.352 1.00 90.50 160 GLY A N 1
ATOM 1191 C CA . GLY A 1 160 ? 17.572 -9.665 -18.858 1.00 90.50 160 GLY A CA 1
ATOM 1192 C C . GLY A 1 160 ? 16.500 -9.538 -19.944 1.00 90.50 160 GLY A C 1
ATOM 1193 O O . GLY A 1 160 ? 16.401 -8.529 -20.631 1.00 90.50 160 GLY A O 1
ATOM 1194 N N . GLY A 1 161 ? 15.645 -10.551 -20.087 1.00 89.38 161 GLY A N 1
ATOM 1195 C CA . GLY A 1 161 ? 14.565 -10.523 -21.077 1.00 89.38 161 GLY A CA 1
ATOM 1196 C C . GLY A 1 161 ? 13.372 -9.661 -20.654 1.00 89.38 161 GLY A C 1
ATOM 1197 O O . GLY A 1 161 ? 13.023 -9.606 -19.468 1.00 89.38 161 GLY A O 1
ATOM 1198 N N . LEU A 1 162 ? 12.676 -9.076 -21.634 1.00 92.50 162 LEU A N 1
ATOM 1199 C CA . LEU A 1 162 ? 11.420 -8.340 -21.432 1.00 92.50 162 LEU A CA 1
ATOM 1200 C C . LEU A 1 162 ? 10.357 -9.194 -20.713 1.00 92.50 162 LEU A C 1
ATOM 1202 O O . LEU A 1 162 ? 9.616 -8.689 -19.871 1.00 92.50 162 LEU A O 1
ATOM 1206 N N . ASP A 1 163 ? 10.351 -10.506 -20.955 1.00 92.12 163 ASP A N 1
ATOM 1207 C CA . ASP A 1 163 ? 9.463 -11.462 -20.283 1.00 92.12 163 ASP A CA 1
ATOM 1208 C C . ASP A 1 163 ? 9.650 -11.503 -18.765 1.00 92.12 163 ASP A C 1
ATOM 1210 O O . ASP A 1 163 ? 8.689 -11.705 -18.023 1.00 92.12 163 ASP A O 1
ATOM 1214 N N . SER A 1 164 ? 10.872 -11.296 -18.269 1.00 90.62 164 SER A N 1
ATOM 1215 C CA . SER A 1 164 ? 11.126 -11.270 -16.824 1.00 90.62 164 SER A CA 1
ATOM 1216 C C . SER A 1 164 ? 10.461 -10.060 -16.163 1.00 90.62 164 SER A C 1
ATOM 1218 O O . SER A 1 164 ? 9.889 -10.166 -15.076 1.00 90.62 164 SER A O 1
ATOM 1220 N N . ILE A 1 165 ? 10.464 -8.928 -16.866 1.00 94.56 165 ILE A N 1
ATOM 1221 C CA . ILE A 1 165 ? 9.797 -7.699 -16.450 1.00 94.56 165 ILE A CA 1
ATOM 1222 C C . ILE A 1 165 ? 8.283 -7.873 -16.557 1.00 94.56 165 ILE A C 1
ATOM 1224 O O . ILE A 1 165 ? 7.549 -7.513 -15.637 1.00 94.56 165 ILE A O 1
ATOM 1228 N N . ARG A 1 166 ? 7.811 -8.496 -17.641 1.00 95.19 166 ARG A N 1
ATOM 1229 C CA . ARG A 1 166 ? 6.396 -8.818 -17.839 1.00 95.19 166 ARG A CA 1
ATOM 1230 C C . ARG A 1 166 ? 5.844 -9.667 -16.696 1.00 95.19 166 ARG A C 1
ATOM 1232 O O . ARG A 1 166 ? 4.835 -9.301 -16.099 1.00 95.19 166 ARG A O 1
ATOM 1239 N N . LYS A 1 167 ? 6.555 -10.734 -16.323 1.00 93.44 167 LYS A N 1
ATOM 1240 C CA . LYS A 1 167 ? 6.198 -11.603 -15.192 1.00 93.44 167 LYS A CA 1
ATOM 1241 C C . LYS A 1 167 ? 6.161 -10.843 -13.868 1.00 93.44 167 LYS A C 1
ATOM 1243 O O . LYS A 1 167 ? 5.309 -11.121 -13.032 1.00 93.44 167 LYS A O 1
ATOM 1248 N N . LEU A 1 168 ? 7.046 -9.864 -13.667 1.00 94.31 168 LEU A N 1
ATOM 1249 C CA . LEU A 1 168 ? 7.008 -9.003 -12.481 1.00 94.31 168 LEU A CA 1
ATOM 1250 C C . LEU A 1 168 ? 5.748 -8.121 -12.450 1.00 94.31 168 LEU A C 1
ATOM 1252 O O . LEU A 1 168 ? 5.125 -7.973 -11.398 1.00 94.31 168 LEU A O 1
ATOM 1256 N N . VAL A 1 169 ? 5.368 -7.551 -13.595 1.00 95.44 169 VAL A N 1
ATOM 1257 C CA . VAL A 1 169 ? 4.145 -6.747 -13.743 1.00 95.44 169 VAL A CA 1
ATOM 1258 C C . VAL A 1 169 ? 2.904 -7.601 -13.485 1.00 95.44 169 VAL A C 1
ATOM 1260 O O . VAL A 1 169 ? 2.027 -7.194 -12.725 1.00 95.44 169 VAL A O 1
ATOM 1263 N N . GLU A 1 170 ? 2.855 -8.805 -14.051 1.00 94.88 170 GLU A N 1
ATOM 1264 C CA . GLU A 1 170 ? 1.769 -9.770 -13.851 1.00 94.88 170 GLU A CA 1
ATOM 1265 C C . GLU A 1 170 ? 1.686 -10.261 -12.406 1.00 94.88 170 GLU A C 1
ATOM 1267 O O . GLU A 1 170 ? 0.590 -10.353 -11.851 1.00 94.88 170 GLU A O 1
ATOM 1272 N N . LEU A 1 171 ? 2.829 -10.497 -11.757 1.00 92.81 171 LEU A N 1
ATOM 1273 C CA . LEU A 1 171 ? 2.882 -10.809 -10.333 1.00 92.81 171 LEU A CA 1
ATOM 1274 C C . LEU A 1 171 ? 2.241 -9.683 -9.517 1.00 92.81 171 LEU A C 1
ATOM 1276 O O . LEU A 1 171 ? 1.345 -9.942 -8.717 1.00 92.81 171 LEU A O 1
ATOM 1280 N N . GLU A 1 172 ? 2.637 -8.429 -9.737 1.00 93.56 172 GLU A N 1
ATOM 1281 C CA . GLU A 1 172 ? 2.056 -7.296 -9.012 1.00 93.56 172 GLU A CA 1
ATOM 1282 C C . GLU A 1 172 ? 0.560 -7.121 -9.312 1.00 93.56 172 GLU A C 1
ATOM 1284 O O . GLU A 1 172 ? -0.222 -6.856 -8.394 1.00 93.56 172 GLU A O 1
ATOM 1289 N N . ALA A 1 173 ? 0.142 -7.322 -10.563 1.00 92.50 173 ALA A N 1
ATOM 1290 C CA . ALA A 1 173 ? -1.260 -7.301 -10.969 1.00 92.50 173 ALA A CA 1
ATOM 1291 C C . ALA A 1 173 ? -2.077 -8.389 -10.250 1.00 92.50 173 ALA A C 1
ATOM 1293 O O . ALA A 1 173 ? -3.149 -8.096 -9.713 1.00 92.50 173 ALA A O 1
ATOM 1294 N N . SER A 1 174 ? -1.536 -9.605 -10.128 1.00 90.31 174 SER A N 1
ATOM 1295 C CA . SER A 1 174 ? -2.187 -10.711 -9.418 1.00 90.31 174 SER A CA 1
ATOM 1296 C C . SER A 1 174 ? -2.406 -10.395 -7.935 1.00 90.31 174 SER A C 1
ATOM 1298 O O . SER A 1 174 ? -3.488 -10.648 -7.405 1.00 90.31 174 SER A O 1
ATOM 1300 N N . THR A 1 175 ? -1.463 -9.700 -7.278 1.00 89.62 175 THR A N 1
ATOM 1301 C CA . THR A 1 175 ? -1.635 -9.265 -5.875 1.00 89.62 175 THR A CA 1
ATOM 1302 C C . THR A 1 175 ? -2.780 -8.260 -5.692 1.00 89.62 175 THR A C 1
ATOM 1304 O O . THR A 1 175 ? -3.226 -7.995 -4.571 1.00 89.62 175 THR A O 1
ATOM 1307 N N . ARG A 1 176 ? -3.264 -7.685 -6.798 1.00 89.12 176 ARG A N 1
ATOM 1308 C CA . ARG A 1 176 ? -4.382 -6.740 -6.875 1.00 89.12 176 ARG A CA 1
ATOM 1309 C C . ARG A 1 176 ? -5.659 -7.380 -7.429 1.00 89.12 176 ARG A C 1
ATOM 1311 O O . ARG A 1 176 ? -6.623 -6.656 -7.653 1.00 89.12 176 ARG A O 1
ATOM 1318 N N . GLY A 1 177 ? -5.676 -8.700 -7.623 1.00 89.12 177 GLY A N 1
ATOM 1319 C CA . GLY A 1 177 ? -6.826 -9.433 -8.156 1.00 89.12 177 GLY A CA 1
ATOM 1320 C C . GLY A 1 177 ? -7.036 -9.244 -9.659 1.00 89.12 177 GLY A C 1
ATOM 1321 O O . GLY A 1 177 ? -8.162 -9.370 -10.130 1.00 89.12 177 GLY A O 1
ATOM 1322 N N . LEU A 1 178 ? -5.982 -8.902 -10.407 1.00 89.38 178 LEU A N 1
ATOM 1323 C CA . LEU A 1 178 ? -6.036 -8.766 -11.860 1.00 89.38 178 LEU A CA 1
ATOM 1324 C C . LEU A 1 178 ? -5.371 -9.963 -12.540 1.00 89.38 178 LEU A C 1
ATOM 1326 O O . LEU A 1 178 ? -4.273 -10.375 -12.169 1.00 89.38 178 LEU A O 1
ATOM 1330 N N . THR A 1 179 ? -6.026 -10.476 -13.574 1.00 91.25 179 THR A N 1
ATOM 1331 C CA . THR A 1 179 ? -5.456 -11.466 -14.498 1.00 91.25 179 THR A CA 1
ATOM 1332 C C . THR A 1 179 ? -4.526 -10.790 -15.519 1.00 91.25 179 THR A C 1
ATOM 1334 O O . THR A 1 179 ? -4.698 -9.595 -15.793 1.00 91.25 179 THR A O 1
ATOM 1337 N N . PRO A 1 180 ? -3.578 -11.529 -16.135 1.00 90.94 180 PRO A N 1
ATOM 1338 C CA . PRO A 1 180 ? -2.731 -11.005 -17.213 1.00 90.94 180 PRO A CA 1
ATOM 1339 C C . PRO A 1 180 ? -3.544 -10.360 -18.342 1.00 90.94 180 PRO A C 1
ATOM 1341 O O . PRO A 1 180 ? -3.260 -9.244 -18.774 1.00 90.94 180 PRO A O 1
ATOM 1344 N N . ASP A 1 181 ? -4.635 -11.005 -18.749 1.00 89.56 181 ASP A N 1
ATOM 1345 C CA . ASP A 1 181 ? -5.527 -10.478 -19.778 1.00 89.56 181 ASP A CA 1
ATOM 1346 C C . ASP A 1 181 ? -6.174 -9.152 -19.373 1.00 89.56 181 ASP A C 1
ATOM 1348 O O . ASP A 1 181 ? -6.258 -8.229 -20.182 1.00 89.56 181 ASP A O 1
ATOM 1352 N N . GLN A 1 182 ? -6.604 -9.007 -18.118 1.00 89.81 182 GLN A N 1
ATOM 1353 C CA . GLN A 1 182 ? -7.184 -7.750 -17.647 1.00 89.81 182 GLN A CA 1
ATOM 1354 C C . GLN A 1 182 ? -6.156 -6.618 -17.646 1.00 89.81 182 GLN A C 1
ATOM 1356 O O . GLN A 1 182 ? -6.484 -5.520 -18.095 1.00 89.81 182 GLN A O 1
ATOM 1361 N N . ILE A 1 183 ? -4.932 -6.860 -17.169 1.00 93.44 183 ILE A N 1
ATOM 1362 C CA . ILE A 1 183 ? -3.934 -5.791 -17.082 1.00 93.44 183 ILE A CA 1
ATOM 1363 C C . ILE A 1 183 ? -3.408 -5.388 -18.465 1.00 93.44 183 ILE A C 1
ATOM 1365 O O . ILE A 1 183 ? -3.325 -4.193 -18.738 1.00 93.44 183 ILE A O 1
ATOM 1369 N N . TRP A 1 184 ? -3.147 -6.342 -19.364 1.00 93.00 184 TRP A N 1
ATOM 1370 C CA . TRP A 1 184 ? -2.598 -6.048 -20.693 1.00 93.00 184 TRP A CA 1
ATOM 1371 C C . TRP A 1 184 ? -3.664 -5.603 -21.703 1.00 93.00 184 TRP A C 1
ATOM 1373 O O . TRP A 1 184 ? -3.424 -4.659 -22.454 1.00 93.00 184 TRP A O 1
ATOM 1383 N N . LYS A 1 185 ? -4.862 -6.214 -21.718 1.00 89.25 185 LYS A N 1
ATOM 1384 C CA . LYS A 1 185 ? -5.919 -5.840 -22.681 1.00 89.25 185 LYS A CA 1
ATOM 1385 C C . LYS A 1 185 ? -6.660 -4.574 -22.257 1.00 89.25 185 LYS A C 1
ATOM 1387 O O . LYS A 1 185 ? -6.806 -3.658 -23.064 1.00 89.25 185 LYS A O 1
ATOM 1392 N N . LYS A 1 186 ? -7.120 -4.495 -20.998 1.00 88.12 186 LYS A N 1
ATOM 1393 C CA . LYS A 1 186 ? -7.846 -3.304 -20.506 1.00 88.12 186 LYS A CA 1
ATOM 1394 C C . LYS A 1 186 ? -6.898 -2.161 -20.175 1.00 88.12 186 LYS A C 1
ATOM 1396 O O . LYS A 1 186 ? -7.290 -1.002 -20.274 1.00 88.12 186 LYS A O 1
ATOM 1401 N N . GLY A 1 187 ? -5.660 -2.475 -19.794 1.00 86.44 187 GLY A N 1
ATOM 1402 C CA . GLY A 1 187 ? -4.648 -1.458 -19.562 1.00 86.44 187 GLY A CA 1
ATOM 1403 C C . GLY A 1 187 ? -4.900 -0.620 -18.308 1.00 86.44 187 GLY A C 1
ATOM 1404 O O . GLY A 1 187 ? -4.555 0.564 -18.258 1.00 86.44 187 GLY A O 1
ATOM 1405 N N . THR A 1 188 ? -5.550 -1.210 -17.304 1.00 86.94 188 THR A N 1
ATOM 1406 C CA . THR A 1 188 ? -5.937 -0.502 -16.086 1.00 86.94 188 THR A CA 1
ATOM 1407 C C . THR A 1 188 ? -5.448 -1.207 -14.837 1.00 86.94 188 THR A C 1
ATOM 1409 O O . THR A 1 188 ? -5.808 -2.355 -14.581 1.00 86.94 188 THR A O 1
ATOM 1412 N N . TRP A 1 189 ? -4.710 -0.484 -13.997 1.00 89.31 189 TRP A N 1
ATOM 1413 C CA . TRP A 1 189 ? -4.418 -0.927 -12.638 1.00 89.31 189 TRP A CA 1
ATOM 1414 C C . TRP A 1 189 ? -5.624 -0.715 -11.731 1.00 89.31 189 TRP A C 1
ATOM 1416 O O . TRP A 1 189 ? -6.239 0.358 -11.755 1.00 89.31 189 TRP A O 1
ATOM 1426 N N . ALA A 1 190 ? -5.906 -1.698 -10.876 1.00 78.25 190 ALA A N 1
ATOM 1427 C CA . ALA A 1 190 ? -6.873 -1.559 -9.799 1.00 78.25 190 ALA A CA 1
ATOM 1428 C C . ALA A 1 190 ? -6.403 -0.432 -8.868 1.00 78.25 190 ALA A C 1
ATOM 1430 O O . ALA A 1 190 ? -5.361 -0.524 -8.205 1.00 78.25 190 ALA A O 1
ATOM 1431 N N . ARG A 1 191 ? -7.151 0.675 -8.868 1.00 58.19 191 ARG A N 1
ATOM 1432 C CA . ARG A 1 191 ? -6.900 1.820 -7.995 1.00 58.19 191 ARG A CA 1
ATOM 1433 C C . ARG A 1 191 ? -7.307 1.440 -6.573 1.00 58.19 191 ARG A C 1
ATOM 1435 O O . ARG A 1 191 ? -8.434 1.690 -6.171 1.00 58.19 191 ARG A O 1
ATOM 1442 N N . ASN A 1 192 ? -6.384 0.887 -5.795 1.00 50.75 192 ASN A N 1
ATOM 1443 C CA . ASN A 1 192 ? -6.574 0.767 -4.349 1.00 50.75 192 ASN A CA 1
ATOM 1444 C C . ASN A 1 192 ? -6.329 2.135 -3.687 1.00 50.75 192 ASN A C 1
ATOM 1446 O O . ASN A 1 192 ? -5.308 2.364 -3.046 1.00 50.75 192 ASN A O 1
ATOM 1450 N N . PHE A 1 193 ? -7.269 3.061 -3.874 1.00 40.66 193 PHE A N 1
ATOM 1451 C CA . PHE A 1 193 ? -7.580 4.063 -2.850 1.00 40.66 193 PHE A CA 1
ATOM 1452 C C . PHE A 1 193 ? -8.510 3.396 -1.818 1.00 40.66 193 PHE A C 1
ATOM 1454 O O . PHE A 1 193 ? -9.108 2.376 -2.160 1.00 40.66 193 PHE A O 1
ATOM 1461 N N . PRO A 1 194 ? -8.627 3.886 -0.567 1.00 37.31 194 PRO A N 1
ATOM 1462 C CA . PRO A 1 194 ? -9.540 3.331 0.439 1.00 37.31 194 PRO A CA 1
ATOM 1463 C C . PRO A 1 194 ? -11.000 3.544 -0.001 1.00 37.31 194 PRO A C 1
ATOM 1465 O O . PRO A 1 194 ? -11.699 4.431 0.469 1.00 37.31 194 PRO A O 1
ATOM 1468 N N . GLY A 1 195 ? -11.444 2.763 -0.977 1.00 35.53 195 GLY A N 1
ATOM 1469 C CA . GLY A 1 195 ? -12.749 2.829 -1.609 1.00 35.53 195 GLY A CA 1
ATOM 1470 C C . GLY A 1 195 ? -13.511 1.572 -1.257 1.00 35.53 195 GLY A C 1
ATOM 1471 O O . GLY A 1 195 ? -13.535 0.642 -2.048 1.00 35.53 195 GLY A O 1
ATOM 1472 N N . LYS A 1 196 ? -14.111 1.596 -0.062 1.00 29.83 196 LYS A N 1
ATOM 1473 C CA . LYS A 1 196 ? -14.867 0.513 0.583 1.00 29.83 196 LYS A CA 1
ATOM 1474 C C . LYS A 1 196 ? -14.052 -0.782 0.793 1.00 29.83 196 LYS A C 1
ATOM 1476 O O . LYS A 1 196 ? -13.231 -1.161 -0.038 1.00 29.83 196 LYS A O 1
ATOM 1481 N N . PRO A 1 197 ? -14.237 -1.476 1.932 1.00 32.16 197 PRO A N 1
ATOM 1482 C CA . PRO A 1 197 ? -13.732 -2.838 2.067 1.00 32.16 197 PRO A CA 1
ATOM 1483 C C . PRO A 1 197 ? -14.217 -3.677 0.872 1.00 32.16 197 PRO A C 1
ATOM 1485 O O . PRO A 1 197 ? -15.235 -3.315 0.268 1.00 32.16 197 PRO A O 1
ATOM 1488 N N . PRO A 1 198 ? -13.500 -4.760 0.516 1.00 32.12 198 PRO A N 1
ATOM 1489 C CA . PRO A 1 198 ? -13.945 -5.678 -0.524 1.00 32.12 198 PRO A CA 1
ATOM 1490 C C . PRO A 1 198 ? -15.440 -5.934 -0.349 1.00 32.12 198 PRO A C 1
ATOM 1492 O O . PRO A 1 198 ? -15.895 -6.134 0.780 1.00 32.12 198 PRO A O 1
ATOM 1495 N N . LYS A 1 199 ? -16.217 -5.894 -1.436 1.00 36.31 199 LYS A N 1
ATOM 1496 C CA . LYS A 1 199 ? -17.511 -6.571 -1.408 1.00 36.31 199 LYS A CA 1
ATOM 1497 C C . LYS A 1 199 ? -17.167 -8.046 -1.245 1.00 36.31 199 LYS A C 1
ATOM 1499 O O . LYS A 1 199 ? -16.813 -8.710 -2.205 1.00 36.31 199 LYS A O 1
ATOM 1504 N N . PHE A 1 200 ? -17.119 -8.488 0.001 1.00 39.16 200 PHE A N 1
ATOM 1505 C CA . PHE A 1 200 ? -17.177 -9.893 0.324 1.00 39.16 200 PHE A CA 1
ATOM 1506 C C . PHE A 1 200 ? -18.595 -10.305 -0.043 1.00 39.16 200 PHE A C 1
ATOM 1508 O O . PHE A 1 200 ? -19.551 -9.689 0.438 1.00 39.16 200 PHE A O 1
ATOM 1515 N N . ASP A 1 201 ? -18.717 -11.264 -0.957 1.00 38.66 201 ASP A N 1
ATOM 1516 C CA . ASP A 1 201 ? -20.006 -11.675 -1.520 1.00 38.66 201 ASP A CA 1
ATOM 1517 C C . ASP A 1 201 ? -20.970 -12.168 -0.432 1.00 38.66 201 ASP A C 1
ATOM 1519 O O . ASP A 1 201 ? -22.186 -12.127 -0.613 1.00 38.66 201 ASP A O 1
ATOM 1523 N N . THR A 1 202 ? -20.438 -12.512 0.749 1.00 39.25 202 THR A N 1
ATOM 1524 C CA . THR A 1 202 ? -21.216 -12.716 1.966 1.00 39.25 202 THR A CA 1
ATOM 1525 C C . THR A 1 202 ? -20.544 -12.095 3.211 1.00 39.25 202 THR A C 1
ATOM 1527 O O . THR A 1 202 ? -19.311 -12.058 3.329 1.00 39.25 202 THR A O 1
ATOM 1530 N N . PRO A 1 203 ? -21.330 -11.629 4.204 1.00 39.28 203 PRO A N 1
ATOM 1531 C CA . PRO A 1 203 ? -20.831 -11.236 5.529 1.00 39.28 203 PRO A CA 1
ATOM 1532 C C . PRO A 1 203 ? -19.990 -12.318 6.237 1.00 39.28 203 PRO A C 1
ATOM 1534 O O . PRO A 1 203 ? -19.140 -12.001 7.072 1.00 39.28 203 PRO A O 1
ATOM 1537 N N . GLU A 1 204 ? -20.181 -13.590 5.884 1.00 39.91 204 GLU A N 1
ATOM 1538 C CA . GLU A 1 204 ? -19.500 -14.740 6.486 1.00 39.91 204 GLU A CA 1
ATOM 1539 C C . GLU A 1 204 ? -18.027 -14.851 6.077 1.00 39.91 204 GLU A C 1
ATOM 1541 O O . GLU A 1 204 ? -17.193 -15.220 6.907 1.00 39.91 204 GLU A O 1
ATOM 1546 N N . ASP A 1 205 ? -17.666 -14.446 4.860 1.00 39.66 205 ASP A N 1
ATOM 1547 C CA . ASP A 1 205 ? -16.275 -14.507 4.387 1.00 39.66 205 ASP A CA 1
ATOM 1548 C C . ASP A 1 205 ? -15.408 -13.400 5.002 1.00 39.66 205 ASP A C 1
ATOM 1550 O O . ASP A 1 205 ? -14.249 -13.622 5.367 1.00 39.66 205 ASP A O 1
ATOM 1554 N N . THR A 1 206 ? -16.007 -12.224 5.227 1.00 40.66 206 THR A N 1
ATOM 1555 C CA . THR A 1 206 ? -15.386 -11.129 5.999 1.00 40.66 206 THR A CA 1
ATOM 1556 C C . THR A 1 206 ? -15.126 -11.573 7.435 1.00 40.66 206 THR A C 1
ATOM 1558 O O . THR A 1 206 ? -14.044 -11.358 7.989 1.00 40.66 206 THR A O 1
ATOM 1561 N N . SER A 1 207 ? -16.134 -12.218 8.027 1.00 39.62 207 SER A N 1
ATOM 1562 C CA . SER A 1 207 ? -16.092 -12.719 9.393 1.00 39.62 207 SER A CA 1
ATOM 1563 C C . SER A 1 207 ? -14.992 -13.770 9.550 1.00 39.62 207 SER A C 1
ATOM 1565 O O . SER A 1 207 ? -14.123 -13.610 10.403 1.00 39.62 207 SER A O 1
ATOM 1567 N N . LYS A 1 208 ? -14.917 -14.778 8.672 1.00 45.78 208 LYS A N 1
ATOM 1568 C CA . LYS A 1 208 ? -13.917 -15.862 8.745 1.00 45.78 208 LYS A CA 1
ATOM 1569 C C . LYS A 1 208 ? -12.466 -15.377 8.661 1.00 45.78 208 LYS A C 1
ATOM 1571 O O . LYS A 1 208 ? -11.616 -15.893 9.392 1.00 45.78 208 LYS A O 1
ATOM 1576 N N . ALA A 1 209 ? -12.170 -14.387 7.817 1.00 45.75 209 ALA A N 1
ATOM 1577 C CA . ALA A 1 209 ? -10.805 -13.889 7.622 1.00 45.75 209 ALA A CA 1
ATOM 1578 C C . ALA A 1 209 ? -10.303 -13.048 8.809 1.00 45.75 209 ALA A C 1
ATOM 1580 O O . ALA A 1 209 ? -9.172 -13.224 9.269 1.00 45.75 209 ALA A O 1
ATOM 1581 N N . ILE A 1 210 ? -11.154 -12.160 9.334 1.00 42.28 210 ILE A N 1
ATOM 1582 C CA . ILE A 1 210 ? -10.844 -11.341 10.516 1.00 42.28 210 ILE A CA 1
ATOM 1583 C C . ILE A 1 210 ? -10.723 -12.245 11.753 1.00 42.28 210 ILE A C 1
ATOM 1585 O O . ILE A 1 210 ? -9.754 -12.152 12.506 1.00 42.28 210 ILE A O 1
ATOM 1589 N N . THR A 1 211 ? -11.638 -13.205 11.877 1.00 44.53 211 THR A N 1
ATOM 1590 C CA . THR A 1 211 ? -11.693 -14.174 12.976 1.00 44.53 211 THR A CA 1
ATOM 1591 C C . THR A 1 211 ? -10.473 -15.079 13.013 1.00 44.53 211 THR A C 1
ATOM 1593 O O . THR A 1 211 ? -9.867 -15.241 14.066 1.00 44.53 211 THR A O 1
ATOM 1596 N N . SER A 1 212 ? -10.034 -15.618 11.874 1.00 45.47 212 SER A N 1
ATOM 1597 C CA . SER A 1 212 ? -8.849 -16.488 11.822 1.00 45.47 212 SER A CA 1
ATOM 1598 C C . SER A 1 212 ? -7.577 -15.778 12.302 1.00 45.47 212 SER A C 1
ATOM 1600 O O . SER A 1 212 ? -6.758 -16.372 13.004 1.00 45.47 212 SER A O 1
ATOM 1602 N N . ARG A 1 213 ? -7.420 -14.486 11.982 1.00 46.91 213 ARG A N 1
ATOM 1603 C CA . ARG A 1 213 ? -6.242 -13.698 12.374 1.00 46.91 213 ARG A CA 1
ATOM 1604 C C . ARG A 1 213 ? -6.239 -13.352 13.864 1.00 46.91 213 ARG A C 1
ATOM 1606 O O . ARG A 1 213 ? -5.191 -13.433 14.499 1.00 46.91 213 ARG A O 1
ATOM 1613 N N . THR A 1 214 ? -7.391 -12.998 14.425 1.00 43.47 214 THR A N 1
ATOM 1614 C CA . THR A 1 214 ? -7.513 -12.651 15.848 1.00 43.47 214 THR A CA 1
ATOM 1615 C C . THR A 1 214 ? -7.539 -13.894 16.741 1.00 43.47 214 THR A C 1
ATOM 1617 O O . THR A 1 214 ? -6.928 -13.857 17.803 1.00 43.47 214 THR A O 1
ATOM 1620 N N . ILE A 1 215 ? -8.125 -15.022 16.307 1.00 47.44 215 ILE A N 1
ATOM 1621 C CA . ILE A 1 215 ? -8.001 -16.321 17.004 1.00 47.44 215 ILE A CA 1
ATOM 1622 C C . ILE A 1 215 ? -6.529 -16.667 17.204 1.00 47.44 215 ILE A C 1
ATOM 1624 O O . ILE A 1 215 ? -6.123 -17.062 18.292 1.00 47.44 215 ILE A O 1
ATOM 1628 N N . MET A 1 216 ? -5.720 -16.504 16.159 1.00 47.72 216 MET A N 1
ATOM 1629 C CA . MET A 1 216 ? -4.296 -16.817 16.210 1.00 47.72 216 MET A CA 1
ATOM 1630 C C . MET A 1 216 ? -3.547 -15.922 17.213 1.00 47.72 216 MET A C 1
ATOM 1632 O O . MET A 1 216 ? -2.725 -16.424 17.971 1.00 47.72 216 MET A O 1
ATOM 1636 N N . GLN A 1 217 ? -3.878 -14.629 17.282 1.00 43.56 217 GLN A N 1
ATOM 1637 C CA . GLN A 1 217 ? -3.292 -13.694 18.253 1.00 43.56 217 GLN A CA 1
ATOM 1638 C C . GLN A 1 217 ? -3.766 -13.955 19.689 1.00 43.56 217 GLN A C 1
ATOM 1640 O O . GLN A 1 217 ? -2.970 -13.923 20.618 1.00 43.56 217 GLN A O 1
ATOM 1645 N N . LEU A 1 218 ? -5.049 -14.254 19.891 1.00 44.31 218 LEU A N 1
ATOM 1646 C CA . LEU A 1 218 ? -5.603 -14.529 21.219 1.00 44.31 218 LEU A CA 1
ATOM 1647 C C . LEU A 1 218 ? -5.101 -15.868 21.780 1.00 44.31 218 LEU A C 1
ATOM 1649 O O . LEU A 1 218 ? -4.783 -15.942 22.964 1.00 44.31 218 LEU A O 1
ATOM 1653 N N . LYS A 1 219 ? -4.909 -16.883 20.926 1.00 47.84 219 LYS A N 1
ATOM 1654 C CA . LYS A 1 219 ? -4.232 -18.137 21.297 1.00 47.84 219 LYS A CA 1
ATOM 1655 C C . LYS A 1 219 ? -2.768 -17.922 21.686 1.00 47.84 219 LYS A C 1
ATOM 1657 O O . LYS A 1 219 ? -2.311 -18.526 22.647 1.00 47.84 219 LYS A O 1
ATOM 1662 N N . GLN A 1 220 ? -2.049 -17.030 21.000 1.00 44.06 220 GLN A N 1
ATOM 1663 C CA . GLN A 1 220 ? -0.680 -16.643 21.384 1.00 44.06 220 GLN A CA 1
ATOM 1664 C C . GLN A 1 220 ? -0.614 -15.957 22.759 1.00 44.06 220 GLN A C 1
ATOM 1666 O O . GLN A 1 220 ? 0.434 -15.979 23.396 1.00 44.06 220 GLN A O 1
ATOM 1671 N N . HIS A 1 221 ? -1.727 -15.389 23.231 1.00 40.19 221 HIS A N 1
ATOM 1672 C CA . HIS A 1 221 ? -1.859 -14.768 24.551 1.00 40.19 221 HIS A CA 1
ATOM 1673 C C . HIS A 1 221 ? -2.589 -15.652 25.581 1.00 40.19 221 HIS A C 1
ATOM 1675 O O . HIS A 1 221 ? -2.983 -15.153 26.631 1.00 40.19 221 HIS A O 1
ATOM 1681 N N . GLY A 1 222 ? -2.773 -16.949 25.304 1.00 38.56 222 GLY A N 1
ATOM 1682 C CA . GLY A 1 222 ? -3.353 -17.908 26.254 1.00 38.56 222 GLY A CA 1
ATOM 1683 C C . GLY A 1 222 ? -4.866 -17.784 26.472 1.00 38.56 222 GLY A C 1
ATOM 1684 O O . GLY A 1 222 ? -5.386 -18.317 27.447 1.00 38.56 222 GLY A O 1
ATOM 1685 N N . VAL A 1 223 ? -5.590 -17.084 25.592 1.00 38.19 223 VAL A N 1
ATOM 1686 C CA . VAL A 1 223 ? -7.049 -16.923 25.691 1.00 38.19 223 VAL A CA 1
ATOM 1687 C C . VAL A 1 223 ? -7.744 -18.030 24.897 1.00 38.19 223 VAL A C 1
ATOM 1689 O O . VAL A 1 223 ? -7.762 -17.996 23.662 1.00 38.19 223 VAL A O 1
ATOM 1692 N N . GLU A 1 224 ? -8.347 -18.995 25.595 1.00 44.03 224 GLU A N 1
ATOM 1693 C CA . GLU A 1 224 ? -9.141 -20.088 25.013 1.00 44.03 224 GLU A CA 1
ATOM 1694 C C . GLU A 1 224 ? -10.656 -19.829 25.129 1.00 44.03 224 GLU A C 1
ATOM 1696 O O . GLU A 1 224 ? -11.159 -19.452 26.183 1.00 44.03 224 GLU A O 1
ATOM 1701 N N . GLY A 1 225 ? -11.406 -20.021 24.038 1.00 45.94 225 GLY A N 1
ATOM 1702 C CA . GLY A 1 225 ? -12.862 -19.843 24.002 1.00 45.94 225 GLY A CA 1
ATOM 1703 C C . GLY A 1 225 ? -13.515 -20.458 22.754 1.00 45.94 225 GLY A C 1
ATOM 1704 O O . GLY A 1 225 ? -12.821 -20.951 21.866 1.00 45.94 225 GLY A O 1
ATOM 1705 N N . PRO A 1 226 ? -14.854 -20.483 22.642 1.00 46.03 226 PRO A N 1
ATOM 1706 C CA . PRO A 1 226 ? -15.526 -20.982 21.442 1.00 46.03 226 PRO A CA 1
ATOM 1707 C C . PRO A 1 226 ? -15.346 -20.026 20.243 1.00 46.03 226 PRO A C 1
ATOM 1709 O O . PRO A 1 226 ? -15.273 -18.811 20.414 1.00 46.03 226 PRO A O 1
ATOM 1712 N N . GLN A 1 227 ? -15.320 -20.561 19.009 1.00 41.75 227 GLN A N 1
ATOM 1713 C CA . GLN A 1 227 ? -15.097 -19.808 17.751 1.00 41.75 227 GLN A CA 1
ATOM 1714 C C . GLN A 1 227 ? -15.931 -18.519 17.629 1.00 41.75 227 GLN A C 1
ATOM 1716 O O . GLN A 1 227 ? -15.420 -17.505 17.161 1.00 41.75 227 GLN A O 1
ATOM 1721 N N . ASN A 1 228 ? -17.178 -18.531 18.105 1.00 42.94 228 ASN A N 1
ATOM 1722 C CA . ASN A 1 228 ? -18.077 -17.377 18.044 1.00 42.94 228 ASN A CA 1
ATOM 1723 C C . ASN A 1 228 ? -17.660 -16.221 18.974 1.00 42.94 228 ASN A C 1
ATOM 1725 O O . ASN A 1 228 ? -17.849 -15.064 18.613 1.00 42.94 228 ASN A O 1
ATOM 1729 N N . THR A 1 229 ? -17.041 -16.510 20.124 1.00 45.56 229 THR A N 1
ATOM 1730 C CA . THR A 1 229 ? -16.504 -15.485 21.040 1.00 45.56 229 THR A CA 1
ATOM 1731 C C . THR A 1 229 ? -15.338 -14.740 20.397 1.00 45.56 229 THR A C 1
ATOM 1733 O O . THR A 1 229 ? -15.188 -13.530 20.562 1.00 45.56 229 THR A O 1
ATOM 1736 N N . TYR A 1 230 ? -14.538 -15.445 19.595 1.00 42.97 230 TYR A N 1
ATOM 1737 C CA . TYR A 1 230 ? -13.427 -14.830 18.890 1.00 42.97 230 TYR A CA 1
ATOM 1738 C C . TYR A 1 230 ? -13.883 -13.884 17.785 1.00 42.97 230 TYR A C 1
ATOM 1740 O O . TYR A 1 230 ? -13.277 -12.829 17.660 1.00 42.97 230 TYR A O 1
ATOM 1748 N N . ILE A 1 231 ? -14.946 -14.188 17.030 1.00 43.81 231 ILE A N 1
ATOM 1749 C CA . ILE A 1 231 ? -15.473 -13.311 15.962 1.00 43.81 231 ILE A CA 1
ATOM 1750 C C . ILE A 1 231 ? -15.800 -11.912 16.514 1.00 43.81 231 ILE A C 1
ATOM 1752 O O . ILE A 1 231 ? -15.365 -10.897 15.962 1.00 43.81 231 ILE A O 1
ATOM 1756 N N . ASP A 1 232 ? -16.510 -11.851 17.642 1.00 45.09 232 ASP A N 1
ATOM 1757 C CA . ASP A 1 232 ? -16.910 -10.583 18.253 1.00 45.09 232 ASP A CA 1
ATOM 1758 C C . ASP A 1 232 ? -15.748 -9.860 18.941 1.00 45.09 232 ASP A C 1
ATOM 1760 O O . ASP A 1 232 ? -15.613 -8.642 18.787 1.00 45.09 232 ASP A O 1
ATOM 1764 N N . LEU A 1 233 ? -14.845 -10.593 19.604 1.00 45.66 233 LEU A N 1
ATOM 1765 C CA . LEU A 1 233 ? -13.595 -10.015 20.097 1.00 45.66 233 LEU A CA 1
ATOM 1766 C C . LEU A 1 233 ? -12.756 -9.460 18.943 1.00 45.66 233 LEU A C 1
ATOM 1768 O O . LEU A 1 233 ? -12.210 -8.385 19.094 1.00 45.66 233 LEU A O 1
ATOM 1772 N N . SER A 1 234 ? -12.706 -10.099 17.772 1.00 43.53 234 SER A N 1
ATOM 1773 C CA . SER A 1 234 ? -11.934 -9.631 16.606 1.00 43.53 234 SER A CA 1
ATOM 1774 C C . SER A 1 234 ? -12.418 -8.292 16.066 1.00 43.53 234 SER A C 1
ATOM 1776 O O . SER A 1 234 ? -11.612 -7.424 15.728 1.00 43.53 234 SER A O 1
ATOM 1778 N N . TYR A 1 235 ? -13.737 -8.116 15.985 1.00 48.84 235 TYR A N 1
ATOM 1779 C CA . TYR A 1 235 ? -14.343 -6.871 15.526 1.00 48.84 235 TYR A CA 1
ATOM 1780 C C . TYR A 1 235 ? -14.097 -5.737 16.532 1.00 48.84 235 TYR A C 1
ATOM 1782 O O . TYR A 1 235 ? -13.732 -4.623 16.157 1.00 48.84 235 TYR A O 1
ATOM 1790 N N . ILE A 1 236 ? -14.216 -6.042 17.825 1.00 48.91 236 ILE A N 1
ATOM 1791 C CA . ILE A 1 236 ? -14.070 -5.066 18.908 1.00 48.91 236 ILE A CA 1
ATOM 1792 C C . ILE A 1 236 ? -12.596 -4.737 19.161 1.00 48.91 236 ILE A C 1
ATOM 1794 O O . ILE A 1 236 ? -12.240 -3.562 19.193 1.00 48.91 236 ILE A O 1
ATOM 1798 N N . TYR A 1 237 ? -11.705 -5.725 19.235 1.00 45.31 237 TYR A N 1
ATOM 1799 C CA . TYR A 1 237 ? -10.259 -5.501 19.308 1.00 45.31 237 TYR A CA 1
ATOM 1800 C C . TYR A 1 237 ? -9.748 -4.810 18.048 1.00 45.31 237 TYR A C 1
ATOM 1802 O O . TYR A 1 237 ? -8.996 -3.853 18.163 1.00 45.31 237 TYR A O 1
ATOM 1810 N N . GLY A 1 238 ? -10.160 -5.239 16.852 1.00 46.19 238 GLY A N 1
ATOM 1811 C CA . GLY A 1 238 ? -9.653 -4.695 15.591 1.00 46.19 238 GLY A CA 1
ATOM 1812 C C . GLY A 1 238 ? -9.948 -3.205 15.413 1.00 46.19 238 GLY A C 1
ATOM 1813 O O . GLY A 1 238 ? -9.060 -2.440 15.035 1.00 46.19 238 GLY A O 1
ATOM 1814 N N . VAL A 1 239 ? -11.168 -2.768 15.739 1.00 45.06 239 VAL A N 1
ATOM 1815 C CA . VAL A 1 239 ? -11.551 -1.353 15.622 1.00 45.06 239 VAL A CA 1
ATOM 1816 C C . VAL A 1 239 ? -11.044 -0.531 16.812 1.00 45.06 239 VAL A C 1
ATOM 1818 O O . VAL A 1 239 ? -10.587 0.601 16.626 1.00 45.06 239 VAL A O 1
ATOM 1821 N N . THR A 1 240 ? -11.047 -1.091 18.027 1.00 44.88 240 THR A N 1
ATOM 1822 C CA . THR A 1 240 ? -10.677 -0.330 19.231 1.00 44.88 240 THR A CA 1
ATOM 1823 C C . THR A 1 240 ? -9.164 -0.240 19.437 1.00 44.88 240 THR A C 1
ATOM 1825 O O . THR A 1 240 ? -8.677 0.833 19.780 1.00 44.88 240 THR A O 1
ATOM 1828 N N . GLN A 1 241 ? -8.385 -1.280 19.106 1.00 41.94 241 GLN A N 1
ATOM 1829 C CA . GLN A 1 241 ? -6.916 -1.199 19.053 1.00 41.94 241 GLN A CA 1
ATOM 1830 C C . GLN A 1 241 ? -6.462 -0.148 18.046 1.00 41.94 241 GLN A C 1
ATOM 1832 O O . GLN A 1 241 ? -5.584 0.652 18.354 1.00 41.94 241 GLN A O 1
ATOM 1837 N N . HIS A 1 242 ? -7.078 -0.096 16.859 1.00 39.78 242 HIS A N 1
ATOM 1838 C CA . HIS A 1 242 ? -6.669 0.864 15.838 1.00 39.78 242 HIS A CA 1
ATOM 1839 C C . HIS A 1 242 ? -6.859 2.316 16.308 1.00 39.78 242 HIS A C 1
ATOM 1841 O O . HIS A 1 242 ? -5.983 3.153 16.067 1.00 39.78 242 HIS A O 1
ATOM 1847 N N . ARG A 1 243 ? -7.954 2.598 17.027 1.00 40.06 243 ARG A N 1
ATOM 1848 C CA . ARG A 1 243 ? -8.255 3.924 17.585 1.00 40.06 243 ARG A CA 1
ATOM 1849 C C . ARG A 1 243 ? -7.408 4.258 18.819 1.00 40.06 243 ARG A C 1
ATOM 1851 O O . ARG A 1 243 ? -6.897 5.369 18.909 1.00 40.06 243 ARG A O 1
ATOM 1858 N N . MET A 1 244 ? -7.182 3.296 19.714 1.00 39.09 244 MET A N 1
ATOM 1859 C CA . MET A 1 244 ? -6.293 3.439 20.879 1.00 39.09 244 MET A CA 1
ATOM 1860 C C . MET A 1 244 ? -4.853 3.726 20.458 1.00 39.09 244 MET A C 1
ATOM 1862 O O . MET A 1 244 ? -4.223 4.653 20.950 1.00 39.09 244 MET A O 1
ATOM 1866 N N . ILE A 1 245 ? -4.353 2.984 19.470 1.00 42.31 245 ILE A N 1
ATOM 1867 C CA . ILE A 1 245 ? -3.007 3.151 18.919 1.00 42.31 245 ILE A CA 1
ATOM 1868 C C . ILE A 1 245 ? -2.847 4.507 18.212 1.00 42.31 245 ILE A C 1
ATOM 1870 O O . ILE A 1 245 ? -1.740 5.043 18.185 1.00 42.31 245 ILE A O 1
ATOM 1874 N N . GLN A 1 246 ? -3.909 5.056 17.612 1.00 41.06 246 GLN A N 1
ATOM 1875 C CA . GLN A 1 246 ? -3.896 6.409 17.044 1.00 41.06 246 GLN A CA 1
ATOM 1876 C C . GLN A 1 246 ? -3.825 7.471 18.143 1.00 41.06 246 GLN A C 1
ATOM 1878 O O . GLN A 1 246 ? -2.916 8.296 18.125 1.00 41.06 246 GLN A O 1
ATOM 1883 N N . LEU A 1 247 ? -4.711 7.396 19.134 1.00 38.47 247 LEU A N 1
ATOM 1884 C CA . LEU A 1 247 ? -4.795 8.387 20.204 1.00 38.47 247 LEU A CA 1
ATOM 1885 C C . LEU A 1 247 ? -3.565 8.339 21.138 1.00 38.47 247 LEU A C 1
ATOM 1887 O O . LEU A 1 247 ? -3.081 9.381 21.565 1.00 38.47 247 LEU A O 1
ATOM 1891 N N . THR A 1 248 ? -2.975 7.163 21.402 1.00 40.00 248 THR A N 1
ATOM 1892 C CA . THR A 1 248 ? -1.775 7.033 22.259 1.00 40.00 248 THR A CA 1
ATOM 1893 C C . THR A 1 248 ? -0.558 7.681 21.612 1.00 40.00 248 THR A C 1
ATOM 1895 O O . THR A 1 248 ? 0.310 8.213 22.298 1.00 40.00 248 THR A O 1
ATOM 1898 N N . LYS A 1 249 ? -0.506 7.705 20.277 1.00 42.88 249 LYS A N 1
ATOM 1899 C CA . LYS A 1 249 ? 0.537 8.417 19.525 1.00 42.88 249 LYS A CA 1
ATOM 1900 C C . LYS A 1 249 ? 0.327 9.926 19.521 1.00 42.88 249 LYS A C 1
ATOM 1902 O O . LYS A 1 249 ? 1.301 10.673 19.469 1.00 42.88 249 LYS A O 1
ATOM 1907 N N . GLU A 1 250 ? -0.926 10.358 19.566 1.00 43.16 250 GLU A N 1
ATOM 1908 C CA . GLU A 1 250 ? -1.305 11.767 19.576 1.00 43.16 250 GLU A CA 1
ATOM 1909 C C . GLU A 1 250 ? -1.038 12.399 20.955 1.00 43.16 250 GLU A C 1
ATOM 1911 O O . GLU A 1 250 ? -0.455 13.483 21.032 1.00 43.16 250 GLU A O 1
ATOM 1916 N N . TYR A 1 251 ? -1.329 11.667 22.038 1.00 42.59 251 TYR A N 1
ATOM 1917 C CA . TYR A 1 251 ? -1.312 12.191 23.410 1.00 42.59 251 TYR A CA 1
ATOM 1918 C C . TYR A 1 251 ? -0.228 11.609 24.337 1.00 42.59 251 TYR A C 1
ATOM 1920 O O . TYR A 1 251 ? -0.034 12.121 25.431 1.00 42.59 251 TYR A O 1
ATOM 1928 N N . GLY A 1 252 ? 0.544 10.601 23.912 1.00 32.53 252 GLY A N 1
ATOM 1929 C CA . GLY A 1 252 ? 1.752 10.153 24.626 1.00 32.53 252 GLY A CA 1
ATOM 1930 C C . GLY A 1 252 ? 1.532 9.299 25.884 1.00 32.53 252 GLY A C 1
ATOM 1931 O O . GLY A 1 252 ? 2.505 9.002 26.569 1.00 32.53 252 GLY A O 1
ATOM 1932 N N . ALA A 1 253 ? 0.302 8.862 26.167 1.00 42.53 253 ALA A N 1
ATOM 1933 C CA . ALA A 1 253 ? -0.028 7.945 27.263 1.00 42.53 253 ALA A CA 1
ATOM 1934 C C . ALA A 1 253 ? -0.793 6.709 26.740 1.00 42.53 253 ALA A C 1
ATOM 1936 O O . ALA A 1 253 ? -1.500 6.819 25.726 1.00 42.53 253 ALA A O 1
ATOM 1937 N N . PRO A 1 254 ? -0.675 5.525 27.381 1.00 47.28 254 PRO A N 1
ATOM 1938 C CA . PRO A 1 254 ? -1.532 4.384 27.065 1.00 47.28 254 PRO A CA 1
ATOM 1939 C C . PRO A 1 254 ? -2.986 4.816 27.265 1.00 47.28 254 PRO A C 1
ATOM 1941 O O . PRO A 1 254 ? -3.398 5.113 28.385 1.00 47.28 254 PRO A O 1
ATOM 1944 N N . LEU A 1 255 ? -3.753 4.927 26.176 1.00 50.91 255 LEU A N 1
ATOM 1945 C CA . LEU A 1 255 ? -5.154 5.295 26.312 1.00 50.91 255 LEU A CA 1
ATOM 1946 C C . LEU A 1 255 ? -5.900 4.124 26.926 1.00 50.91 255 LEU A C 1
ATOM 1948 O O . LEU A 1 255 ? -5.691 2.972 26.552 1.00 50.91 255 LEU A O 1
ATOM 1952 N N . GLN A 1 256 ? -6.793 4.444 27.850 1.00 61.12 256 GLN A N 1
ATOM 1953 C CA . GLN A 1 256 ? -7.815 3.518 28.298 1.00 61.12 256 GLN A CA 1
ATOM 1954 C C . GLN A 1 256 ? -8.889 3.407 27.211 1.00 61.12 256 GLN A C 1
ATOM 1956 O O . GLN A 1 256 ? -9.260 4.402 26.580 1.00 61.12 256 GLN A O 1
ATOM 1961 N N . LEU A 1 257 ? -9.401 2.192 26.994 1.00 65.81 257 LEU A N 1
ATOM 1962 C CA . LEU A 1 257 ? -10.530 1.964 26.089 1.00 65.81 257 LEU A CA 1
ATOM 1963 C C . LEU A 1 257 ? -11.713 2.851 26.516 1.00 65.81 257 LEU A C 1
ATOM 1965 O O . LEU A 1 257 ? -11.859 3.133 27.707 1.00 65.81 257 LEU A O 1
ATOM 1969 N N . PRO A 1 258 ? -12.604 3.270 25.604 1.00 72.56 258 PRO A N 1
ATOM 1970 C CA . PRO A 1 258 ? -13.903 3.791 26.011 1.00 72.56 258 PRO A CA 1
ATOM 1971 C C . PRO A 1 258 ? -14.621 2.770 26.915 1.00 72.56 258 PRO A C 1
ATOM 1973 O O . PRO A 1 258 ? -14.504 1.568 26.643 1.00 72.56 258 PRO A O 1
ATOM 1976 N N . PRO A 1 259 ? -15.356 3.200 27.959 1.00 79.81 259 PRO A N 1
ATOM 1977 C CA . PRO A 1 259 ? -15.962 2.283 28.925 1.00 79.81 259 PRO A CA 1
ATOM 1978 C C . PRO A 1 259 ? -16.790 1.172 28.279 1.00 79.81 259 PRO A C 1
ATOM 1980 O O . PRO A 1 259 ? -16.607 -0.000 28.585 1.00 79.81 259 PRO A O 1
ATOM 1983 N N . ASN A 1 260 ? -17.624 1.501 27.292 1.00 80.38 260 ASN A N 1
ATOM 1984 C CA . ASN A 1 260 ? -18.431 0.509 26.582 1.00 80.38 260 ASN A CA 1
ATOM 1985 C C . ASN A 1 260 ? -17.590 -0.566 25.862 1.00 80.38 260 ASN A C 1
ATOM 1987 O O . ASN A 1 260 ? -17.941 -1.740 25.905 1.00 80.38 260 ASN A O 1
ATOM 1991 N N . ALA A 1 261 ? -16.459 -0.215 25.248 1.00 71.94 261 ALA A N 1
ATOM 1992 C CA . ALA A 1 261 ? -15.580 -1.184 24.590 1.00 71.94 261 ALA A CA 1
ATOM 1993 C C . ALA A 1 261 ? -14.838 -2.085 25.595 1.00 71.94 261 ALA A C 1
ATOM 1995 O O . ALA A 1 261 ? -14.689 -3.289 25.355 1.00 71.94 261 ALA A O 1
ATOM 1996 N N . ALA A 1 262 ? -14.409 -1.521 26.729 1.00 77.31 262 ALA A N 1
ATOM 1997 C CA . ALA A 1 262 ? -13.803 -2.284 27.818 1.00 77.31 262 ALA A CA 1
ATOM 1998 C C . ALA A 1 262 ? -14.802 -3.291 28.404 1.00 77.31 262 ALA A C 1
ATOM 2000 O O . ALA A 1 262 ? -14.523 -4.489 28.466 1.00 77.31 262 ALA A O 1
ATOM 2001 N N . LEU A 1 263 ? -16.013 -2.824 28.716 1.00 82.81 263 LEU A N 1
ATOM 2002 C CA . LEU A 1 263 ? -17.083 -3.649 29.266 1.00 82.81 263 LEU A CA 1
ATOM 2003 C C . LEU A 1 263 ? -17.490 -4.779 28.329 1.00 82.81 263 LEU A C 1
ATOM 2005 O O . LEU A 1 263 ? -17.651 -5.903 28.794 1.00 82.81 263 LEU A O 1
ATOM 2009 N N . ILE A 1 264 ? -17.598 -4.538 27.016 1.00 77.56 264 ILE A N 1
ATOM 2010 C CA . ILE A 1 264 ? -17.886 -5.629 26.077 1.00 77.56 264 ILE A CA 1
ATOM 2011 C C . ILE A 1 264 ? -16.781 -6.687 26.115 1.00 77.56 264 ILE A C 1
ATOM 2013 O O . ILE A 1 264 ? -17.078 -7.879 26.166 1.00 77.56 264 ILE A O 1
ATOM 2017 N N . THR A 1 265 ? -15.516 -6.265 26.108 1.00 70.62 265 THR A N 1
ATOM 2018 C CA . THR A 1 265 ? -14.379 -7.191 26.152 1.00 70.62 265 THR A CA 1
ATOM 2019 C C . THR A 1 265 ? -14.451 -8.064 27.403 1.00 70.62 265 THR A C 1
ATOM 2021 O O . THR A 1 265 ? -14.389 -9.288 27.306 1.00 70.62 265 THR A O 1
ATOM 2024 N N . ARG A 1 266 ? -14.674 -7.457 28.575 1.00 72.75 266 ARG A N 1
ATOM 2025 C CA . ARG A 1 266 ? -14.796 -8.196 29.839 1.00 72.75 266 ARG A CA 1
ATOM 2026 C C . ARG A 1 266 ? -16.032 -9.096 29.874 1.00 72.75 266 ARG A C 1
ATOM 2028 O O . ARG A 1 266 ? -15.935 -10.234 30.319 1.00 72.75 266 ARG A O 1
ATOM 2035 N N . CYS A 1 267 ? -17.161 -8.631 29.348 1.00 72.44 267 CYS A N 1
ATOM 2036 C CA . CYS A 1 267 ? -18.411 -9.385 29.230 1.00 72.44 267 CYS A CA 1
ATOM 2037 C C . CYS A 1 267 ? -18.229 -10.650 28.369 1.00 72.44 267 CYS A C 1
ATOM 2039 O O . CYS A 1 267 ? -18.612 -11.744 28.773 1.00 72.44 267 CYS A O 1
ATOM 2041 N N . LEU A 1 268 ? -17.553 -10.541 27.221 1.00 68.38 268 LEU A N 1
ATOM 2042 C CA . LEU A 1 268 ? -17.274 -11.680 26.337 1.00 68.38 268 LEU A CA 1
ATOM 2043 C C . LEU A 1 268 ? -16.274 -12.685 26.927 1.00 68.38 268 LEU A C 1
ATOM 2045 O O . LEU A 1 268 ? -16.372 -13.873 26.634 1.00 68.38 268 LEU A O 1
ATOM 2049 N N . LEU A 1 269 ? -15.319 -12.222 27.739 1.00 63.88 269 LEU A N 1
ATOM 2050 C CA . LEU A 1 269 ? -14.334 -13.087 28.400 1.00 63.88 269 LEU A CA 1
ATOM 2051 C C . LEU A 1 269 ? -14.903 -13.811 29.626 1.00 63.88 269 LEU A C 1
ATOM 2053 O O . LEU A 1 269 ? -14.453 -14.901 29.961 1.00 63.88 269 LEU A O 1
ATOM 2057 N N . THR A 1 270 ? -15.884 -13.213 30.298 1.00 62.75 270 THR A N 1
ATOM 2058 C CA . THR A 1 270 ? -16.481 -13.771 31.522 1.00 62.75 270 THR A CA 1
ATOM 2059 C C . THR A 1 270 ? -17.703 -14.644 31.254 1.00 62.75 270 THR A C 1
ATOM 2061 O O . THR A 1 270 ? -18.062 -15.459 32.103 1.00 62.75 270 THR A O 1
ATOM 2064 N N . ILE A 1 271 ? -18.336 -14.519 30.081 1.00 61.00 271 ILE A N 1
ATOM 2065 C CA . ILE A 1 271 ? -19.564 -15.245 29.751 1.00 61.00 271 ILE A CA 1
ATOM 2066 C C . ILE A 1 271 ? -19.322 -16.187 28.567 1.00 61.00 271 ILE A C 1
ATOM 2068 O O . ILE A 1 271 ? -19.030 -15.735 27.455 1.00 61.00 271 ILE A O 1
ATOM 2072 N N . PRO A 1 272 ? -19.533 -17.502 28.738 1.00 57.59 272 PRO A N 1
ATOM 2073 C CA . PRO A 1 272 ? -19.440 -18.459 27.647 1.00 57.59 272 PRO A CA 1
ATOM 2074 C C . PRO A 1 272 ? -20.661 -18.339 26.722 1.00 57.59 272 PRO A C 1
ATOM 2076 O O . PRO A 1 272 ? -21.633 -19.096 26.809 1.00 57.59 272 PRO A O 1
ATOM 2079 N N . PHE A 1 273 ? -20.633 -17.392 25.788 1.00 59.94 273 PHE A N 1
ATOM 2080 C CA . PHE A 1 273 ? -21.649 -17.318 24.746 1.00 59.94 273 PHE A CA 1
ATOM 2081 C C . PHE A 1 273 ? -21.425 -18.423 23.700 1.00 59.94 273 PHE A C 1
ATOM 2083 O O . PHE A 1 273 ? -20.618 -18.292 22.785 1.00 59.94 273 PHE A O 1
ATOM 2090 N N . LYS A 1 274 ? -22.178 -19.528 23.790 1.00 47.81 274 LYS A N 1
ATOM 2091 C CA . LYS A 1 274 ? -22.062 -20.645 22.823 1.00 47.81 274 LYS A CA 1
ATOM 2092 C C . LYS A 1 274 ? -22.418 -20.254 21.374 1.00 47.81 274 LYS A C 1
ATOM 2094 O O . LYS A 1 274 ? -21.855 -20.807 20.431 1.00 47.81 274 LYS A O 1
ATOM 2099 N N . LYS A 1 275 ? -23.329 -19.296 21.178 1.00 52.03 275 LYS A N 1
ATOM 2100 C CA . LYS A 1 275 ? -23.728 -18.737 19.873 1.00 52.03 275 LYS A CA 1
ATOM 2101 C C . LYS A 1 275 ? -24.179 -17.292 20.074 1.00 52.03 275 LYS A C 1
ATOM 2103 O O . LYS A 1 275 ? -25.191 -17.067 20.743 1.00 52.03 275 LYS A O 1
ATOM 2108 N N . ILE A 1 276 ? -23.421 -16.343 19.531 1.00 51.88 276 ILE A N 1
ATOM 2109 C CA . ILE A 1 276 ? -23.847 -14.949 19.398 1.00 51.88 276 ILE A CA 1
ATOM 2110 C C . ILE A 1 276 ? -24.182 -14.729 17.920 1.00 51.88 276 ILE A C 1
ATOM 2112 O O . ILE A 1 276 ? -23.353 -15.059 17.070 1.00 51.88 276 ILE A O 1
ATOM 2116 N N . PRO A 1 277 ? -25.380 -14.228 17.580 1.00 47.41 277 PRO A N 1
ATOM 2117 C CA . PRO A 1 277 ? -25.669 -13.825 16.213 1.00 47.41 277 PRO A CA 1
ATOM 2118 C C . PRO A 1 277 ? -24.793 -12.626 15.822 1.00 47.41 277 PRO A C 1
ATOM 2120 O O . PRO A 1 277 ? -24.720 -11.633 16.542 1.00 47.41 277 PRO A O 1
ATOM 2123 N N . PHE A 1 278 ? -24.142 -12.724 14.659 1.00 41.19 278 PHE A N 1
ATOM 2124 C CA . PHE A 1 278 ? -23.273 -11.681 14.095 1.00 41.19 278 PHE A CA 1
ATOM 2125 C C . PHE A 1 278 ? -24.019 -10.351 13.876 1.00 41.19 278 PHE A C 1
ATOM 2127 O O . PHE A 1 278 ? -23.462 -9.258 14.004 1.00 41.19 278 PHE A O 1
ATOM 2134 N N . THR A 1 279 ? -25.313 -10.451 13.586 1.00 49.91 279 THR A N 1
ATOM 2135 C CA . THR A 1 279 ? -26.265 -9.349 13.550 1.00 49.91 279 THR A CA 1
ATOM 2136 C C . THR A 1 279 ? -26.876 -9.149 14.932 1.00 49.91 279 THR A C 1
ATOM 2138 O O . THR A 1 279 ? -27.719 -9.924 15.380 1.00 49.91 279 THR A O 1
ATOM 2141 N N . VAL A 1 280 ? -26.473 -8.067 15.603 1.00 55.22 280 VAL A N 1
ATOM 2142 C CA . VAL A 1 280 ? -27.228 -7.552 16.751 1.00 55.22 280 VAL A CA 1
ATOM 2143 C C . VAL A 1 280 ? -28.583 -7.106 16.195 1.00 55.22 280 VAL A C 1
ATOM 2145 O O . VAL A 1 280 ? -28.593 -6.300 15.257 1.00 55.22 280 VAL A O 1
ATOM 2148 N N . PRO A 1 281 ? -29.719 -7.617 16.703 1.00 55.81 281 PRO A N 1
ATOM 2149 C CA . PRO A 1 281 ? -31.021 -7.089 16.323 1.00 55.81 281 PRO A CA 1
ATOM 2150 C C . PRO A 1 281 ? -31.013 -5.575 16.533 1.00 55.81 281 PRO A C 1
ATOM 2152 O O . PRO A 1 281 ? -30.402 -5.099 17.490 1.00 55.81 281 PRO A O 1
ATOM 2155 N N . SER A 1 282 ? -31.668 -4.818 15.652 1.00 56.19 282 SER A N 1
ATOM 2156 C CA . SER A 1 282 ? -31.904 -3.387 15.868 1.00 56.19 282 SER A CA 1
ATOM 2157 C C . SER A 1 282 ? -32.743 -3.223 17.139 1.00 56.19 282 SER A C 1
ATOM 2159 O O . SER A 1 282 ? -33.971 -3.238 17.114 1.00 56.19 282 SER A O 1
ATOM 2161 N N . LEU A 1 283 ? -32.070 -3.174 18.285 1.00 64.56 283 LEU A N 1
ATOM 2162 C CA . LEU A 1 283 ? -32.689 -2.907 19.563 1.00 64.56 283 LEU A CA 1
ATOM 2163 C C . LEU A 1 283 ? -32.726 -1.401 19.716 1.00 64.56 283 LEU A C 1
ATOM 2165 O O . LEU A 1 283 ? -31.691 -0.743 19.811 1.00 64.56 283 LEU A O 1
ATOM 2169 N N . LEU A 1 284 ? -33.941 -0.869 19.732 1.00 74.50 284 LEU A N 1
ATOM 2170 C CA . LEU A 1 284 ? -34.164 0.500 20.153 1.00 74.50 284 LEU A CA 1
ATOM 2171 C C . LEU A 1 284 ? -33.697 0.654 21.612 1.00 74.50 284 LEU A C 1
ATOM 2173 O O . LEU A 1 284 ? -33.920 -0.266 22.413 1.00 74.50 284 LEU A O 1
ATOM 2177 N N . PRO A 1 285 ? -33.072 1.785 21.982 1.00 74.44 285 PRO A N 1
ATOM 2178 C CA . PRO A 1 285 ? -32.631 2.044 23.352 1.00 74.44 285 PRO A CA 1
ATOM 2179 C C . PRO A 1 285 ? -33.701 1.737 24.412 1.00 74.44 285 PRO A C 1
ATOM 2181 O O . PRO A 1 285 ? -33.406 1.136 25.443 1.00 74.44 285 PRO A O 1
ATOM 2184 N N . GLU A 1 286 ? -34.964 2.062 24.135 1.00 81.50 286 GLU A N 1
ATOM 2185 C CA . GLU A 1 286 ? -36.112 1.835 25.016 1.00 81.50 286 GLU A CA 1
ATOM 2186 C C . GLU A 1 286 ? -36.315 0.351 25.360 1.00 81.50 286 GLU A C 1
ATOM 2188 O O . GLU A 1 286 ? -36.650 0.013 26.498 1.00 81.50 286 GLU A O 1
ATOM 2193 N N . ALA A 1 287 ? -36.094 -0.548 24.395 1.00 78.38 287 ALA A N 1
ATOM 2194 C CA . ALA A 1 287 ? -36.229 -1.986 24.608 1.00 78.38 287 ALA A CA 1
ATOM 2195 C C . ALA A 1 287 ? -35.156 -2.507 25.571 1.00 78.38 287 ALA A C 1
ATOM 2197 O O . ALA A 1 287 ? -35.442 -3.356 26.415 1.00 78.38 287 ALA A O 1
ATOM 2198 N N . ILE A 1 288 ? -33.947 -1.952 25.479 1.00 74.62 288 ILE A N 1
ATOM 2199 C CA . ILE A 1 288 ? -32.834 -2.288 26.362 1.00 74.62 288 ILE A CA 1
ATOM 2200 C C . ILE A 1 288 ? -33.164 -1.834 27.787 1.00 74.62 288 ILE A C 1
ATOM 2202 O O . ILE A 1 288 ? -33.193 -2.664 28.693 1.00 74.62 288 ILE A O 1
ATOM 2206 N N . PHE A 1 289 ? -33.524 -0.562 27.990 1.00 81.06 289 PHE A N 1
ATOM 2207 C CA . PHE A 1 289 ? -33.886 -0.045 29.319 1.00 81.06 289 PHE A CA 1
ATOM 2208 C C . PHE A 1 289 ? -35.068 -0.776 29.955 1.00 81.06 289 PHE A C 1
ATOM 2210 O O . PHE A 1 289 ? -35.063 -1.029 31.161 1.00 81.06 289 PHE A O 1
ATOM 2217 N N . LYS A 1 290 ? -36.072 -1.161 29.157 1.00 83.25 290 LYS A N 1
ATOM 2218 C CA . LYS A 1 290 ? -37.189 -1.981 29.641 1.00 83.25 290 LYS A CA 1
ATOM 2219 C C . LYS A 1 290 ? -36.691 -3.305 30.215 1.00 83.25 290 LYS A C 1
ATOM 2221 O O . LYS A 1 290 ? -37.217 -3.762 31.228 1.00 83.25 290 LYS A O 1
ATOM 2226 N N . GLU A 1 291 ? -35.673 -3.895 29.602 1.00 78.12 291 GLU A N 1
ATOM 2227 C CA . GLU A 1 291 ? -35.105 -5.153 30.061 1.00 78.12 291 GLU A CA 1
ATOM 2228 C C . GLU A 1 291 ? -34.248 -4.992 31.316 1.00 78.12 291 GLU A C 1
ATOM 2230 O O . GLU A 1 291 ? -34.398 -5.784 32.241 1.00 78.12 291 GLU A O 1
ATOM 2235 N N . PHE A 1 292 ? -33.470 -3.914 31.428 1.00 81.12 292 PHE A N 1
ATOM 2236 C CA . PHE A 1 292 ? -32.803 -3.540 32.683 1.00 81.12 292 PHE A CA 1
ATOM 2237 C C . PHE A 1 292 ? -33.803 -3.374 33.837 1.00 81.12 292 PHE A C 1
ATOM 2239 O O . PHE A 1 292 ? -33.615 -3.945 34.914 1.00 81.12 292 PHE A O 1
ATOM 2246 N N . LYS A 1 293 ? -34.921 -2.679 33.590 1.00 83.56 293 LYS A N 1
ATOM 2247 C CA . LYS A 1 293 ? -35.973 -2.466 34.591 1.00 83.56 293 LYS A CA 1
ATOM 2248 C C . LYS A 1 293 ? -36.596 -3.776 35.074 1.00 83.56 293 LYS A C 1
ATOM 2250 O O . LYS A 1 293 ? -36.768 -3.957 36.277 1.00 83.56 293 LYS A O 1
ATOM 2255 N N . LYS A 1 294 ? -36.887 -4.721 34.169 1.00 82.75 294 LYS A N 1
ATOM 2256 C CA . LYS A 1 294 ? -37.397 -6.057 34.545 1.00 82.75 294 LYS A CA 1
ATOM 2257 C C . LYS A 1 294 ? -36.431 -6.845 35.430 1.00 82.75 294 LYS A C 1
ATOM 2259 O O . LYS A 1 294 ? -36.861 -7.741 36.144 1.00 82.75 294 LYS A O 1
ATOM 2264 N N . ARG A 1 295 ? -35.134 -6.544 35.357 1.00 76.44 295 ARG A N 1
ATOM 2265 C CA . ARG A 1 295 ? -34.068 -7.234 36.096 1.00 76.44 295 ARG A CA 1
ATOM 2266 C C . ARG A 1 295 ? -33.670 -6.508 37.382 1.00 76.44 295 ARG A C 1
ATOM 2268 O O . ARG A 1 295 ? -32.625 -6.813 37.942 1.00 76.44 295 ARG A O 1
ATOM 2275 N N . GLY A 1 296 ? -34.500 -5.574 37.851 1.00 78.88 296 GLY A N 1
ATOM 2276 C CA . GLY A 1 296 ? -34.297 -4.893 39.128 1.00 78.88 296 GLY A CA 1
ATOM 2277 C C . GLY A 1 296 ? -33.333 -3.713 39.065 1.00 78.88 296 GLY A C 1
ATOM 2278 O O . GLY A 1 296 ? -32.827 -3.309 40.104 1.00 78.88 296 GLY A O 1
ATOM 2279 N N . ILE A 1 297 ? -33.081 -3.150 37.876 1.00 81.00 297 ILE A N 1
ATOM 2280 C CA . ILE A 1 297 ? -32.291 -1.921 37.715 1.00 81.00 297 ILE A CA 1
ATOM 2281 C C . ILE A 1 297 ? -33.262 -0.762 37.468 1.00 81.00 297 ILE A C 1
ATOM 2283 O O . ILE A 1 297 ? -33.708 -0.568 36.334 1.00 81.00 297 ILE A O 1
ATOM 2287 N N . PRO A 1 298 ? -33.673 -0.035 38.525 1.00 68.19 298 PRO A N 1
ATOM 2288 C CA . PRO A 1 298 ? -34.768 0.925 38.435 1.00 68.19 298 PRO A CA 1
ATOM 2289 C C . PRO A 1 298 ? -34.343 2.235 37.770 1.00 68.19 298 PRO A C 1
ATOM 2291 O O . PRO A 1 298 ? -35.176 2.901 37.154 1.00 68.19 298 PRO A O 1
ATOM 2294 N N . SER A 1 299 ? -33.063 2.600 37.889 1.00 83.19 299 SER A N 1
ATOM 2295 C CA . SER A 1 299 ? -32.545 3.867 37.387 1.00 83.19 299 SER A CA 1
ATOM 2296 C C . SER A 1 299 ? -32.109 3.739 35.919 1.00 83.19 299 SER A C 1
ATOM 2298 O O . SER A 1 299 ? -31.232 2.926 35.603 1.00 83.19 299 SER A O 1
ATOM 2300 N N . PRO A 1 300 ? -32.671 4.550 35.001 1.00 80.88 300 PRO A N 1
ATOM 2301 C CA . PRO A 1 300 ? -32.192 4.614 33.622 1.00 80.88 300 PRO A CA 1
ATOM 2302 C C . PRO A 1 300 ? -30.767 5.182 33.534 1.00 80.88 300 PRO A C 1
ATOM 2304 O O . PRO A 1 300 ? -30.048 4.869 32.590 1.00 80.88 300 PRO A O 1
ATOM 2307 N N . TYR A 1 301 ? -30.328 5.956 34.527 1.00 83.88 301 TYR A N 1
ATOM 2308 C CA . TYR A 1 301 ? -28.956 6.448 34.620 1.00 83.88 301 TYR A CA 1
ATOM 2309 C C . TYR A 1 301 ? -27.991 5.300 34.950 1.00 83.88 301 TYR A C 1
ATOM 2311 O O . TYR A 1 301 ? -27.041 5.069 34.205 1.00 83.88 301 TYR A O 1
ATOM 2319 N N . THR A 1 302 ? -28.302 4.487 35.967 1.00 85.50 302 THR A N 1
ATOM 2320 C CA . THR A 1 302 ? -27.548 3.261 36.283 1.00 85.50 302 THR A CA 1
ATOM 2321 C C . THR A 1 302 ? -27.468 2.325 35.072 1.00 85.50 302 THR A C 1
ATOM 2323 O O . THR A 1 302 ? -26.396 1.830 34.729 1.00 85.50 302 THR A O 1
ATOM 2326 N N . ALA A 1 303 ? -28.579 2.112 34.360 1.00 85.06 303 ALA A N 1
ATOM 2327 C CA . ALA A 1 303 ? -28.576 1.290 33.150 1.00 85.06 303 ALA A CA 1
ATOM 2328 C C . ALA A 1 303 ? -27.685 1.879 32.035 1.00 85.06 303 ALA A C 1
ATOM 2330 O O . ALA A 1 303 ? -27.020 1.130 31.321 1.00 85.06 303 ALA A O 1
ATOM 2331 N N . ALA A 1 304 ? -27.621 3.207 31.896 1.00 84.50 304 ALA A N 1
ATOM 2332 C CA . ALA A 1 304 ? -26.728 3.864 30.943 1.00 84.50 304 ALA A CA 1
ATOM 2333 C C . ALA A 1 304 ? -25.251 3.650 31.296 1.00 84.50 304 ALA A C 1
ATOM 2335 O O . ALA A 1 304 ? -24.463 3.256 30.431 1.00 84.50 304 ALA A O 1
ATOM 2336 N N . VAL A 1 305 ? -24.906 3.795 32.576 1.00 87.88 305 VAL A N 1
ATOM 2337 C CA . VAL A 1 305 ? -23.565 3.508 33.094 1.00 87.88 305 VAL A CA 1
ATOM 2338 C C . VAL A 1 305 ? -23.157 2.072 32.812 1.00 87.88 305 VAL A C 1
ATOM 2340 O O . VAL A 1 305 ? -22.055 1.829 32.322 1.00 87.88 305 VAL A O 1
ATOM 2343 N N . MET A 1 306 ? -24.066 1.123 33.022 1.00 86.88 306 MET A N 1
ATOM 2344 C CA . MET A 1 306 ? -23.836 -0.291 32.723 1.00 86.88 306 MET A CA 1
ATOM 2345 C C . MET A 1 306 ? -23.611 -0.571 31.236 1.00 86.88 306 MET A C 1
ATOM 2347 O O . MET A 1 306 ? -23.013 -1.589 30.890 1.00 86.88 306 MET A O 1
ATOM 2351 N N . MET A 1 307 ? -24.041 0.329 30.354 1.00 86.75 307 MET A N 1
ATOM 2352 C CA . MET A 1 307 ? -23.751 0.285 28.922 1.00 86.75 307 MET A CA 1
ATOM 2353 C C . MET A 1 307 ? -22.518 1.115 28.529 1.00 86.75 307 MET A C 1
ATOM 2355 O O . MET A 1 307 ? -22.258 1.302 27.340 1.00 86.75 307 MET A O 1
ATOM 2359 N N . GLY A 1 308 ? -21.744 1.606 29.498 1.00 84.38 308 GLY A N 1
ATOM 2360 C CA . GLY A 1 308 ? -20.547 2.407 29.253 1.00 84.38 308 GLY A CA 1
ATOM 2361 C C . GLY A 1 308 ? -20.843 3.824 28.756 1.00 84.38 308 GLY A C 1
ATOM 2362 O O . GLY A 1 308 ? -20.007 4.416 28.073 1.00 84.38 308 GLY A O 1
ATOM 2363 N N . VAL A 1 309 ? -22.043 4.339 29.039 1.00 81.69 309 VAL A N 1
ATOM 2364 C CA . VAL A 1 309 ? -22.494 5.685 28.675 1.00 81.69 309 VAL A CA 1
ATOM 2365 C C . VAL A 1 309 ? -22.663 6.498 29.952 1.00 81.69 309 VAL A C 1
ATOM 2367 O O . VAL A 1 309 ? -23.242 6.011 30.917 1.00 81.69 309 VAL A O 1
ATOM 2370 N N . GLY A 1 310 ? -22.165 7.733 29.968 1.00 75.50 310 GLY A N 1
ATOM 2371 C CA . GLY A 1 310 ? -22.375 8.632 31.104 1.00 75.50 310 GLY A CA 1
ATOM 2372 C C . GLY A 1 310 ? -23.859 8.906 31.358 1.00 75.50 310 GLY A C 1
ATOM 2373 O O . GLY A 1 310 ? -24.644 9.010 30.406 1.00 75.50 310 GLY A O 1
ATOM 2374 N N . GLY A 1 311 ? -24.255 9.050 32.624 1.00 66.25 311 GLY A N 1
ATOM 2375 C CA . GLY A 1 311 ? -25.645 9.275 33.030 1.00 66.25 311 GLY A CA 1
ATOM 2376 C C . GLY A 1 311 ? -26.264 10.555 32.465 1.00 66.25 311 GLY A C 1
ATOM 2377 O O . GLY A 1 311 ? -27.479 10.681 32.404 1.00 66.25 311 GLY A O 1
ATOM 2378 N N . SER A 1 312 ? -25.482 11.504 31.957 1.00 65.56 312 SER A N 1
ATOM 2379 C CA . SER A 1 312 ? -26.004 12.677 31.239 1.00 65.56 312 SER A CA 1
ATOM 2380 C C . SER A 1 312 ? -26.405 12.373 29.784 1.00 65.56 312 SER A C 1
ATOM 2382 O O . SER A 1 312 ? -27.304 13.009 29.232 1.00 65.56 312 SER A O 1
ATOM 2384 N N . ASN A 1 313 ? -25.806 11.352 29.162 1.00 70.31 313 ASN A N 1
ATOM 2385 C CA . ASN A 1 313 ? -25.952 11.056 27.734 1.00 70.31 313 ASN A CA 1
ATOM 2386 C C . ASN A 1 313 ? -27.126 10.120 27.393 1.00 70.31 313 ASN A C 1
ATOM 2388 O O . ASN A 1 313 ? -27.512 10.029 26.224 1.00 70.31 313 ASN A O 1
ATOM 2392 N N . TYR A 1 314 ? -27.753 9.456 28.372 1.00 77.38 314 TYR A N 1
ATOM 2393 C CA . TYR A 1 314 ? -28.888 8.561 28.084 1.00 77.38 314 TYR A CA 1
ATOM 2394 C C . TYR A 1 314 ? -30.140 9.310 27.612 1.00 77.38 314 TYR A C 1
ATOM 2396 O O . TYR A 1 314 ? -30.884 8.778 26.789 1.00 77.38 314 TYR A O 1
ATOM 2404 N N . LYS A 1 315 ? -30.370 10.549 28.078 1.00 76.69 315 LYS A N 1
ATOM 2405 C CA . LYS A 1 315 ? -31.508 11.365 27.620 1.00 76.69 315 LYS A CA 1
ATOM 2406 C C . LYS A 1 315 ? -31.412 11.624 26.122 1.00 76.69 315 LYS A C 1
ATOM 2408 O O . LYS A 1 315 ? -32.395 11.453 25.409 1.00 76.69 315 LYS A O 1
ATOM 2413 N N . ASN A 1 316 ? -30.209 11.936 25.640 1.00 74.38 316 ASN A N 1
ATOM 2414 C CA . ASN A 1 316 ? -29.936 12.114 24.216 1.00 74.38 316 ASN A CA 1
ATOM 2415 C C . ASN A 1 316 ? -30.131 10.808 23.440 1.00 74.38 316 ASN A C 1
ATOM 2417 O O . ASN A 1 316 ? -30.685 10.822 22.343 1.00 74.38 316 ASN A O 1
ATOM 2421 N N . MET A 1 317 ? -29.734 9.674 24.018 1.00 76.94 317 MET A N 1
ATOM 2422 C CA . MET A 1 31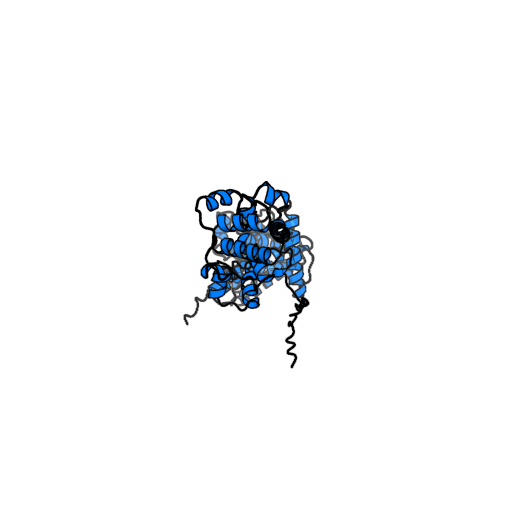7 ? -29.927 8.356 23.411 1.00 76.94 317 MET A CA 1
ATOM 2423 C C . MET A 1 317 ? -31.412 7.990 23.261 1.00 76.94 317 MET A C 1
ATOM 2425 O O . MET A 1 317 ? -31.820 7.498 22.212 1.00 76.94 317 MET A O 1
ATOM 2429 N N . LEU A 1 318 ? -32.228 8.265 24.283 1.00 76.88 318 LEU A N 1
ATOM 2430 C CA . LEU A 1 318 ? -33.676 8.052 24.239 1.00 76.88 318 LEU A CA 1
ATOM 2431 C C . LEU A 1 318 ? -34.366 9.027 23.275 1.00 76.88 318 LEU A C 1
ATOM 2433 O O . LEU A 1 318 ? -35.174 8.604 22.456 1.00 76.88 318 LEU A O 1
ATOM 2437 N N . ALA A 1 319 ? -34.024 10.317 23.332 1.00 77.06 319 ALA A N 1
ATOM 2438 C CA . ALA A 1 319 ? -34.656 11.351 22.513 1.00 77.06 319 ALA A CA 1
ATOM 2439 C C . ALA A 1 319 ? -34.339 11.201 21.017 1.00 77.06 319 ALA A C 1
ATOM 2441 O O . ALA A 1 319 ? -35.219 11.353 20.176 1.00 77.06 319 ALA A O 1
ATOM 2442 N N . SER A 1 320 ? -33.089 10.876 20.677 1.00 72.88 320 SER A N 1
ATOM 2443 C CA . SER A 1 320 ? -32.665 10.703 19.281 1.00 72.88 320 SER A CA 1
ATOM 2444 C C . SER A 1 320 ? -33.000 9.328 18.705 1.00 72.88 320 SER A C 1
ATOM 2446 O O . SER A 1 320 ? -32.820 9.119 17.505 1.00 72.88 320 SER A O 1
ATOM 2448 N N . ARG A 1 321 ? -33.428 8.376 19.552 1.00 72.38 321 ARG A N 1
ATOM 2449 C CA . ARG A 1 321 ? -33.553 6.945 19.217 1.00 72.38 321 ARG A CA 1
ATOM 2450 C C . ARG A 1 321 ? -32.310 6.375 18.537 1.00 72.38 321 ARG A C 1
ATOM 2452 O O . ARG A 1 321 ? -32.382 5.412 17.775 1.00 72.38 321 ARG A O 1
ATOM 2459 N N . ASN A 1 322 ? -31.164 6.987 18.804 1.00 65.31 322 ASN A N 1
ATOM 2460 C CA . ASN A 1 322 ? -29.914 6.686 18.149 1.00 65.31 322 ASN A CA 1
ATOM 2461 C C . ASN A 1 322 ? -28.846 6.460 19.213 1.00 65.31 322 ASN A C 1
ATOM 2463 O O . ASN A 1 322 ? -28.735 7.188 20.198 1.00 65.31 322 ASN A O 1
ATOM 2467 N N . SER A 1 323 ? -28.060 5.414 19.014 1.00 69.88 323 SER A N 1
ATOM 2468 C CA . SER A 1 323 ? -26.952 5.064 19.884 1.00 69.88 323 SER A CA 1
ATOM 2469 C C . SER A 1 323 ? -25.831 4.478 19.047 1.00 69.88 323 SER A C 1
ATOM 2471 O O . SER A 1 323 ? -26.058 3.935 17.964 1.00 69.88 323 SER A O 1
ATOM 2473 N N . ASN A 1 324 ? -24.601 4.578 19.542 1.00 69.56 324 ASN A N 1
ATOM 2474 C CA . ASN A 1 324 ? -23.488 3.945 18.853 1.00 69.56 324 ASN A CA 1
ATOM 2475 C C . ASN A 1 324 ? -23.623 2.411 18.915 1.00 69.56 324 ASN A C 1
ATOM 2477 O O . ASN A 1 324 ? -24.177 1.838 19.857 1.00 69.56 324 ASN A O 1
ATOM 2481 N N . SER A 1 325 ? -23.085 1.736 17.901 1.00 67.19 325 SER A N 1
ATOM 2482 C CA . SER A 1 325 ? -23.206 0.283 17.747 1.00 67.19 325 SER A CA 1
ATOM 2483 C C . SER A 1 325 ? -22.630 -0.508 18.927 1.00 67.19 325 SER A C 1
ATOM 2485 O O . SER A 1 325 ? -23.139 -1.583 19.233 1.00 67.19 325 SER A O 1
ATOM 2487 N N . TYR A 1 326 ? -21.616 0.021 19.620 1.00 71.44 326 TYR A N 1
ATOM 2488 C CA . TYR A 1 326 ? -21.030 -0.604 20.809 1.00 71.44 326 TYR A CA 1
ATOM 2489 C C . TYR A 1 326 ? -22.004 -0.629 21.986 1.00 71.44 326 TYR A C 1
ATOM 2491 O O . TYR A 1 326 ? -22.176 -1.662 22.620 1.00 71.44 326 TYR A O 1
ATOM 2499 N N . THR A 1 327 ? -22.685 0.484 22.241 1.00 77.56 327 THR A N 1
ATOM 2500 C CA . THR A 1 327 ? -23.650 0.620 23.341 1.00 77.56 327 THR A CA 1
ATOM 2501 C C . THR A 1 327 ? -24.826 -0.333 23.144 1.00 77.56 327 THR A C 1
ATOM 2503 O O . THR A 1 327 ? -25.190 -1.068 24.059 1.00 77.56 327 THR A O 1
ATOM 2506 N N . LEU A 1 328 ? -25.369 -0.398 21.923 1.00 75.00 328 LEU A N 1
ATOM 2507 C CA . LEU A 1 328 ? -26.460 -1.321 21.589 1.00 75.00 328 LEU A CA 1
ATOM 2508 C C . LEU A 1 328 ? -26.031 -2.786 21.707 1.00 75.00 328 LEU A C 1
ATOM 2510 O O . LEU A 1 328 ? -26.769 -3.614 22.239 1.00 75.00 328 LEU A O 1
ATOM 2514 N N . ARG A 1 329 ? -24.820 -3.108 21.242 1.00 76.31 329 ARG A N 1
ATOM 2515 C CA . ARG A 1 329 ? -24.254 -4.457 21.328 1.00 76.31 329 ARG A CA 1
ATOM 2516 C C . ARG A 1 329 ? -24.007 -4.878 22.778 1.00 76.31 329 ARG A C 1
ATOM 2518 O O . ARG A 1 329 ? -24.334 -6.003 23.140 1.00 76.31 329 ARG A O 1
ATOM 2525 N N . LEU A 1 330 ? -23.505 -3.972 23.615 1.00 82.62 330 LEU A N 1
ATOM 2526 C CA . LEU A 1 330 ? -23.335 -4.219 25.043 1.00 82.62 330 LEU A CA 1
ATOM 2527 C C . LEU A 1 330 ? -24.683 -4.436 25.738 1.00 82.62 330 LEU A C 1
ATOM 2529 O O . LEU A 1 330 ? -24.842 -5.416 26.458 1.00 82.62 330 LEU A O 1
ATOM 2533 N N . GLY A 1 331 ? -25.677 -3.589 25.458 1.00 80.88 331 GLY A N 1
ATOM 2534 C CA . GLY A 1 331 ? -27.039 -3.767 25.966 1.00 80.88 331 GLY A CA 1
ATOM 2535 C C . GLY A 1 331 ? -27.647 -5.117 25.570 1.00 80.88 331 GLY A C 1
ATOM 2536 O O . GLY A 1 331 ? -28.247 -5.793 26.405 1.00 80.88 331 GLY A O 1
ATOM 2537 N N . TYR A 1 332 ? -27.427 -5.560 24.327 1.00 78.69 332 TYR A N 1
ATOM 2538 C CA . TYR A 1 332 ? -27.823 -6.894 23.872 1.00 78.69 332 TYR A CA 1
ATOM 2539 C C . TYR A 1 332 ? -27.125 -8.012 24.660 1.00 78.69 332 TYR A C 1
ATOM 2541 O O . TYR A 1 332 ? -27.792 -8.939 25.115 1.00 78.69 332 TYR A O 1
ATOM 2549 N N . TYR A 1 333 ? -25.805 -7.927 24.862 1.00 80.69 333 TYR A N 1
ATOM 2550 C CA . TYR A 1 333 ? -25.061 -8.934 25.630 1.00 80.69 333 TYR A CA 1
ATOM 2551 C C . TYR A 1 333 ? -25.509 -9.016 27.079 1.00 80.69 333 TYR A C 1
ATOM 2553 O O . TYR A 1 333 ? -25.641 -10.118 27.606 1.00 80.69 333 TYR A O 1
ATOM 2561 N N . ILE A 1 334 ? -25.803 -7.875 27.696 1.00 82.19 334 ILE A N 1
ATOM 2562 C CA . ILE A 1 334 ? -26.329 -7.838 29.057 1.00 82.19 334 ILE A CA 1
ATOM 2563 C C . ILE A 1 334 ? -27.695 -8.525 29.107 1.00 82.19 334 ILE A C 1
ATOM 2565 O O . ILE A 1 334 ? -27.916 -9.406 29.937 1.00 82.19 334 ILE A O 1
ATOM 2569 N N . ALA A 1 335 ? -28.593 -8.186 28.178 1.00 78.94 335 ALA A N 1
ATOM 2570 C CA . ALA A 1 335 ? -29.920 -8.789 28.105 1.00 78.94 335 ALA A CA 1
ATOM 2571 C C . ALA A 1 335 ? -29.858 -10.311 27.873 1.00 78.94 335 ALA A C 1
ATOM 2573 O O . ALA A 1 335 ? -30.563 -11.066 28.542 1.00 78.94 335 ALA A O 1
ATOM 2574 N N . GLU A 1 336 ? -29.006 -10.778 26.959 1.00 78.56 336 GLU A N 1
ATOM 2575 C CA . GLU A 1 336 ? -28.795 -12.209 26.713 1.00 78.56 336 GLU A CA 1
ATOM 2576 C C . GLU A 1 3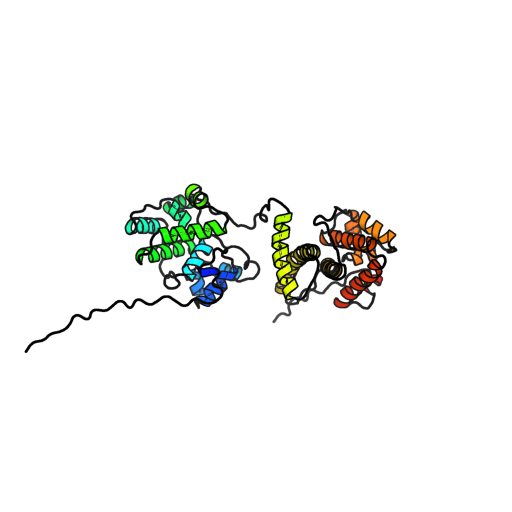36 ? -28.148 -12.920 27.906 1.00 78.56 336 GLU A C 1
ATOM 2578 O O . GLU A 1 336 ? -28.566 -14.027 28.248 1.00 78.56 336 GLU A O 1
ATOM 2583 N N . GLY A 1 337 ? -27.180 -12.286 28.571 1.00 79.12 337 GLY A N 1
ATOM 2584 C CA . GLY A 1 337 ? -26.578 -12.790 29.804 1.00 79.12 337 GLY A CA 1
ATOM 2585 C C . GLY A 1 337 ? -27.633 -13.012 30.886 1.00 79.12 337 GLY A C 1
ATOM 2586 O O . GLY A 1 337 ? -27.752 -14.117 31.413 1.00 79.12 337 GLY A O 1
ATOM 2587 N N . CYS A 1 338 ? -28.495 -12.017 31.124 1.00 79.38 338 CYS A N 1
ATOM 2588 C CA . CYS A 1 338 ? -29.600 -12.105 32.083 1.00 79.38 338 CYS A CA 1
ATOM 2589 C C . CYS A 1 338 ? -30.629 -13.199 31.764 1.00 79.38 338 CYS A C 1
ATOM 2591 O O . CYS A 1 338 ? -31.307 -13.684 32.670 1.00 79.38 338 CYS A O 1
ATOM 2593 N N . LYS A 1 339 ? -30.819 -13.556 30.487 1.00 79.38 339 LYS A N 1
ATOM 2594 C CA . LYS A 1 339 ? -31.720 -14.657 30.105 1.00 79.38 339 LYS A CA 1
ATOM 2595 C C . LYS A 1 339 ? -31.128 -16.025 30.428 1.00 79.38 339 LYS A C 1
ATOM 2597 O O . LYS A 1 339 ? -31.886 -16.948 30.699 1.00 79.38 339 LYS A O 1
ATOM 2602 N N . ARG A 1 340 ? -29.803 -16.161 30.346 1.00 79.44 340 ARG A N 1
ATOM 2603 C CA . ARG A 1 340 ? -29.103 -17.452 30.431 1.00 79.44 340 ARG A CA 1
ATOM 2604 C C . ARG A 1 340 ? -28.597 -17.771 31.831 1.00 79.44 340 ARG A C 1
ATOM 2606 O O . ARG A 1 340 ? -28.532 -18.942 32.183 1.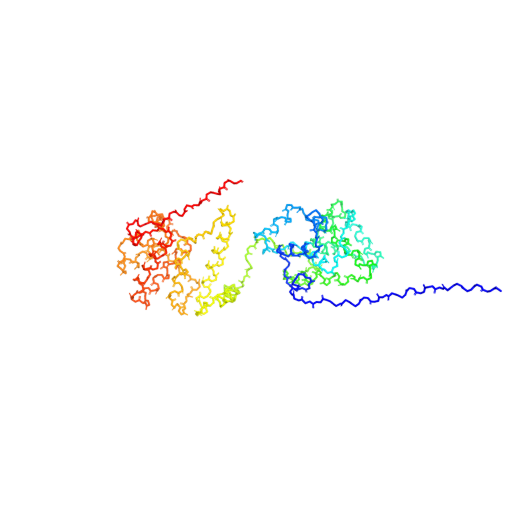00 79.44 340 ARG A O 1
ATOM 2613 N N . ASP A 1 341 ? -28.238 -16.753 32.605 1.00 79.38 341 ASP A N 1
ATOM 2614 C CA . ASP A 1 341 ? -27.721 -16.898 33.963 1.00 79.38 341 ASP A CA 1
ATOM 2615 C C . ASP A 1 341 ? -28.461 -15.925 34.906 1.00 79.38 341 ASP A C 1
ATOM 2617 O O . ASP A 1 341 ? -28.297 -14.708 34.790 1.00 79.38 341 ASP A O 1
ATOM 2621 N N . PRO A 1 342 ? -29.280 -16.426 35.853 1.00 80.50 342 PRO A N 1
ATOM 2622 C CA . PRO A 1 342 ? -29.951 -15.593 36.853 1.00 80.50 342 PRO A CA 1
ATOM 2623 C C . PRO A 1 342 ? -28.989 -14.763 37.719 1.00 80.50 342 PRO A C 1
ATOM 2625 O O . PRO A 1 342 ? -29.350 -13.672 38.155 1.00 80.50 342 PRO A O 1
ATOM 2628 N N . GLY A 1 343 ? -27.757 -15.238 37.937 1.00 83.75 343 GLY A N 1
ATOM 2629 C CA . GLY A 1 343 ? -26.703 -14.526 38.666 1.00 83.75 343 GLY A CA 1
ATOM 2630 C C . GLY A 1 343 ? -25.887 -13.566 37.797 1.00 83.75 343 GLY A C 1
ATOM 2631 O O . GLY A 1 343 ? -24.970 -12.911 38.296 1.00 83.75 343 GLY A O 1
ATOM 2632 N N . PHE A 1 344 ? -26.204 -13.464 36.503 1.00 85.19 344 PHE A N 1
ATOM 2633 C CA . PHE A 1 344 ? -25.436 -12.676 35.547 1.00 85.19 344 PHE A CA 1
ATOM 2634 C C . PHE A 1 344 ? -25.308 -11.212 35.962 1.00 85.19 344 PHE A C 1
ATOM 2636 O O . PHE A 1 344 ? -24.217 -10.647 35.929 1.00 85.19 344 PHE A O 1
ATOM 2643 N N . MET A 1 345 ? -26.420 -10.601 36.372 1.00 86.00 345 MET A N 1
ATOM 2644 C CA . MET A 1 345 ? -26.442 -9.166 36.636 1.00 86.00 345 MET A CA 1
ATOM 2645 C C . MET A 1 345 ? -25.530 -8.790 37.808 1.00 86.00 345 MET A C 1
ATOM 2647 O O . MET A 1 345 ? -24.818 -7.796 37.726 1.00 86.00 345 MET A O 1
ATOM 2651 N N . ALA A 1 346 ? -25.478 -9.620 38.854 1.00 86.94 346 ALA A N 1
ATOM 2652 C CA . ALA A 1 346 ? -24.575 -9.416 39.984 1.00 86.94 346 ALA A CA 1
ATOM 2653 C C . ALA A 1 346 ? -23.099 -9.486 39.552 1.00 86.94 346 ALA A C 1
ATOM 2655 O O . ALA A 1 346 ? -22.305 -8.617 39.908 1.00 86.94 346 ALA A O 1
ATOM 2656 N N . LYS A 1 347 ? -22.740 -10.467 38.712 1.00 86.62 347 LYS A N 1
ATOM 2657 C CA . LYS A 1 347 ? -21.385 -10.577 38.141 1.00 86.62 347 LYS A CA 1
ATOM 2658 C C . LYS A 1 347 ? -21.050 -9.369 37.267 1.00 86.62 347 LYS A C 1
ATOM 2660 O O . LYS A 1 347 ? -19.951 -8.832 37.346 1.00 86.62 347 LYS A O 1
ATOM 2665 N N . TYR A 1 348 ? -21.998 -8.927 36.446 1.00 88.94 348 TYR A N 1
ATOM 2666 C CA . TYR A 1 348 ? -21.789 -7.812 35.532 1.00 88.94 348 TYR A CA 1
ATOM 2667 C C . TYR A 1 348 ? -21.665 -6.465 36.258 1.00 88.94 348 TYR A C 1
ATOM 2669 O O . TYR A 1 348 ? -20.831 -5.646 35.883 1.00 88.94 348 TYR A O 1
ATOM 2677 N N . ILE A 1 349 ? -22.415 -6.260 37.344 1.00 89.50 349 ILE A N 1
ATOM 2678 C CA . ILE A 1 349 ? -22.236 -5.111 38.244 1.00 89.50 349 ILE A CA 1
ATOM 2679 C C . ILE A 1 349 ? -20.800 -5.068 38.783 1.00 89.50 349 ILE A C 1
ATOM 2681 O O . ILE A 1 349 ? -20.174 -4.011 38.744 1.00 89.50 349 ILE A O 1
ATOM 2685 N N . ASN A 1 350 ? -20.243 -6.209 39.201 1.00 88.38 350 ASN A N 1
ATOM 2686 C CA . ASN A 1 350 ? -18.850 -6.271 39.655 1.00 88.38 350 ASN A CA 1
ATOM 2687 C C . ASN A 1 350 ? -17.862 -5.926 38.530 1.00 88.38 350 ASN A C 1
ATOM 2689 O O . ASN A 1 350 ? -16.920 -5.179 38.767 1.00 88.38 350 ASN A O 1
ATOM 2693 N N . ILE A 1 351 ? -18.105 -6.381 37.295 1.00 89.00 351 ILE A N 1
ATOM 2694 C CA . ILE A 1 351 ? -17.275 -6.019 36.130 1.00 89.00 351 ILE A CA 1
ATOM 2695 C C . ILE A 1 351 ? -17.279 -4.506 35.894 1.00 89.00 351 ILE A C 1
ATOM 2697 O O . ILE A 1 351 ? -16.221 -3.923 35.658 1.00 89.00 351 ILE A O 1
ATOM 2701 N N . VAL A 1 352 ? -18.457 -3.876 35.953 1.00 90.75 352 VAL A N 1
ATOM 2702 C CA . VAL A 1 352 ? -18.606 -2.421 35.805 1.00 90.75 352 VAL A CA 1
ATOM 2703 C C . VAL A 1 352 ? -17.858 -1.686 36.915 1.00 90.75 352 VAL A C 1
ATOM 2705 O O . VAL A 1 352 ? -17.142 -0.729 36.633 1.00 90.75 352 VAL A O 1
ATOM 2708 N N . ASN A 1 353 ? -17.972 -2.167 38.152 1.00 91.06 353 ASN A N 1
ATOM 2709 C CA . ASN A 1 353 ? -17.283 -1.599 39.302 1.00 91.06 353 ASN A CA 1
ATOM 2710 C C . ASN A 1 353 ? -15.756 -1.694 39.183 1.00 91.06 353 ASN A C 1
ATOM 2712 O O . ASN A 1 353 ? -15.058 -0.699 39.322 1.00 91.06 353 ASN A O 1
ATOM 2716 N N . GLU A 1 354 ? -15.231 -2.875 38.868 1.00 86.56 354 GLU A N 1
ATOM 2717 C CA . GLU A 1 354 ? -13.797 -3.101 38.665 1.00 86.56 354 GLU A CA 1
ATOM 2718 C C . GLU A 1 354 ? -13.235 -2.251 37.521 1.00 86.56 354 GLU A C 1
ATOM 2720 O O . GLU A 1 354 ? -12.139 -1.701 37.629 1.00 86.56 354 GLU A O 1
ATOM 2725 N N . GLU A 1 355 ? -13.995 -2.105 36.434 1.00 87.19 355 GLU A N 1
ATOM 2726 C CA . GLU A 1 355 ? -13.613 -1.238 35.322 1.00 87.19 355 GLU A CA 1
ATOM 2727 C C . GLU A 1 355 ? -13.581 0.235 35.750 1.00 87.19 355 GLU A C 1
ATOM 2729 O O . GLU A 1 355 ? -12.656 0.954 35.382 1.00 87.19 355 GLU A O 1
ATOM 2734 N N . ALA A 1 356 ? -14.539 0.691 36.556 1.00 87.06 356 ALA A N 1
ATOM 2735 C CA . ALA A 1 356 ? -14.538 2.044 37.104 1.00 87.06 356 ALA A CA 1
ATOM 2736 C C . ALA A 1 356 ? -13.366 2.283 38.070 1.00 87.06 356 ALA A C 1
ATOM 2738 O O . ALA A 1 356 ? -12.676 3.297 37.958 1.00 87.06 356 ALA A O 1
ATOM 2739 N N . MET A 1 357 ? -13.068 1.321 38.948 1.00 87.50 357 MET A N 1
ATOM 2740 C CA . MET A 1 357 ? -11.907 1.389 39.842 1.00 87.50 357 MET A CA 1
ATOM 2741 C C . MET A 1 357 ? -10.589 1.446 39.065 1.00 87.50 357 MET A C 1
ATOM 2743 O O . MET A 1 357 ? -9.701 2.224 39.405 1.00 87.50 357 MET A O 1
ATOM 2747 N N . SER A 1 358 ? -10.474 0.712 37.949 1.00 80.44 358 SER A N 1
ATOM 2748 C CA . SER A 1 358 ? -9.300 0.796 37.061 1.00 80.44 358 SER A CA 1
ATOM 2749 C C . SER A 1 358 ? -9.093 2.189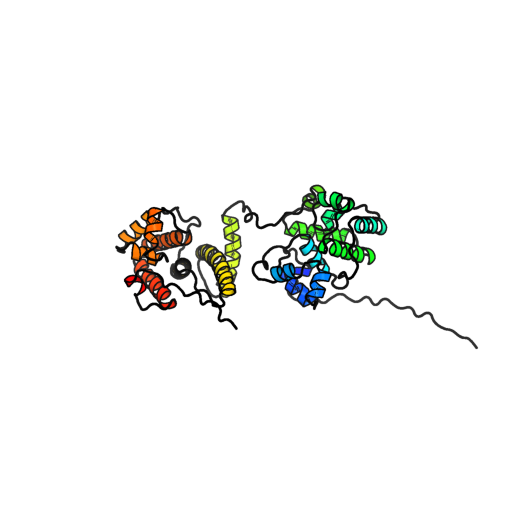 36.439 1.00 80.44 358 SER A C 1
ATOM 2751 O O . SER A 1 358 ? -8.023 2.497 35.907 1.00 80.44 358 SER A O 1
ATOM 2753 N N . ARG A 1 359 ? -10.116 3.048 36.523 1.00 84.25 359 ARG A N 1
ATOM 2754 C CA . ARG A 1 359 ? -10.135 4.435 36.043 1.00 84.25 359 ARG A CA 1
ATOM 2755 C C . ARG A 1 359 ? -10.051 5.455 37.180 1.00 84.25 359 ARG A C 1
ATOM 2757 O O . ARG A 1 359 ? -10.247 6.641 36.933 1.00 84.25 359 ARG A O 1
ATOM 2764 N N . GLY A 1 360 ? -9.731 5.003 38.392 1.00 84.44 360 GLY A N 1
ATOM 2765 C CA . GLY A 1 360 ? -9.484 5.8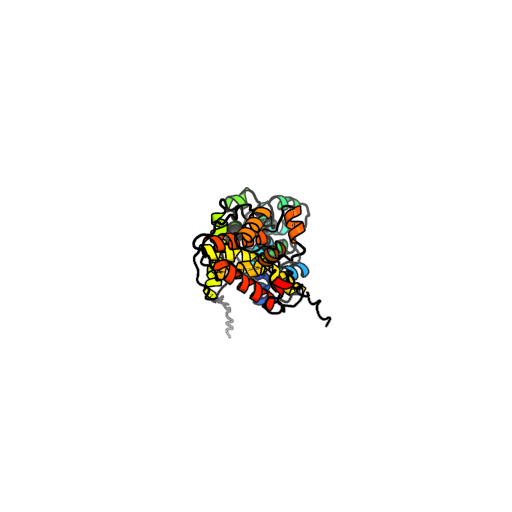58 39.551 1.00 84.44 360 GLY A CA 1
ATOM 2766 C C . GLY A 1 360 ? -10.715 6.191 40.392 1.00 84.44 360 GLY A C 1
ATOM 2767 O O . GLY A 1 360 ? -10.626 7.105 41.203 1.00 84.44 360 GLY A O 1
ATOM 2768 N N . MET A 1 361 ? -11.838 5.490 40.210 1.00 87.81 361 MET A N 1
ATOM 2769 C CA . MET A 1 361 ? -13.007 5.630 41.092 1.00 87.81 361 MET A CA 1
ATOM 2770 C C . MET A 1 361 ? -12.893 4.749 42.342 1.00 87.81 361 MET A C 1
ATOM 2772 O O . MET A 1 361 ? -12.252 3.697 42.313 1.00 87.81 361 MET A O 1
ATOM 2776 N N . GLU A 1 362 ? -13.564 5.141 43.421 1.00 92.81 362 GLU A N 1
ATOM 2777 C CA . GLU A 1 362 ? -13.734 4.319 44.618 1.00 92.81 362 GLU A CA 1
ATOM 2778 C C . GLU A 1 362 ? -14.730 3.166 44.398 1.00 92.81 362 GLU A C 1
ATOM 2780 O O . GLU A 1 362 ? -15.554 3.172 43.474 1.00 92.81 362 GLU A O 1
ATOM 2785 N N . ASP A 1 363 ? -14.701 2.175 45.299 1.00 92.81 363 ASP A N 1
ATOM 2786 C CA . ASP A 1 363 ? -15.640 1.050 45.278 1.00 92.81 363 ASP A CA 1
ATOM 2787 C C . ASP A 1 363 ? -17.096 1.546 45.244 1.00 92.81 363 ASP A C 1
ATOM 2789 O O . ASP A 1 363 ? -17.554 2.323 46.091 1.00 92.81 363 ASP A O 1
ATOM 2793 N N . LYS A 1 364 ? -17.839 1.094 44.233 1.00 90.75 364 LYS A N 1
ATOM 2794 C CA . LYS A 1 364 ? -19.251 1.411 43.967 1.00 90.75 364 LYS A CA 1
ATOM 2795 C C . LYS A 1 364 ? -19.543 2.894 43.758 1.00 90.75 364 LYS A C 1
ATOM 2797 O O . LYS A 1 364 ? -20.711 3.285 43.758 1.00 90.75 364 LYS A O 1
ATOM 2802 N N . GLU A 1 365 ? -18.531 3.736 43.578 1.00 91.12 365 GLU A N 1
ATOM 2803 C CA . GLU A 1 365 ? -18.725 5.162 43.311 1.00 91.12 365 GLU A CA 1
ATOM 2804 C C . GLU A 1 365 ? -19.471 5.378 41.990 1.00 91.12 365 GLU A C 1
ATOM 2806 O O . GLU A 1 365 ? -20.414 6.159 41.940 1.00 91.12 365 GLU A O 1
ATOM 2811 N N . ILE A 1 366 ? -19.150 4.588 40.963 1.00 90.12 366 ILE A N 1
ATOM 2812 C CA . ILE A 1 366 ? -19.773 4.639 39.630 1.00 90.12 366 ILE A CA 1
ATOM 2813 C C . ILE A 1 366 ? -21.303 4.491 39.646 1.00 90.12 366 ILE A C 1
ATOM 2815 O O . ILE A 1 366 ? -21.998 5.046 38.798 1.00 90.12 366 ILE A O 1
ATOM 2819 N N . PHE A 1 367 ? -21.852 3.776 40.630 1.00 89.38 367 PHE A N 1
ATOM 2820 C CA . PHE A 1 367 ? -23.300 3.610 40.794 1.00 89.38 367 PHE A CA 1
ATOM 2821 C C . PHE A 1 367 ? -23.937 4.696 41.665 1.00 89.38 367 PHE A C 1
ATOM 2823 O O . PHE A 1 367 ? -25.153 4.853 41.639 1.00 89.38 367 PHE A O 1
ATOM 2830 N N . ARG A 1 368 ? -23.132 5.431 42.441 1.00 88.25 368 ARG A N 1
ATOM 2831 C CA . ARG A 1 368 ? -23.574 6.583 43.237 1.00 88.25 368 ARG A CA 1
ATOM 2832 C C . ARG A 1 368 ? -23.594 7.856 42.394 1.00 88.25 368 ARG A C 1
ATOM 2834 O O . ARG A 1 368 ? -24.537 8.632 42.494 1.00 88.25 368 ARG A O 1
ATOM 2841 N N . THR A 1 369 ? -22.562 8.060 41.578 1.00 87.12 369 THR A N 1
ATOM 2842 C CA . THR A 1 369 ? -22.417 9.239 40.709 1.00 87.12 369 THR A CA 1
ATOM 2843 C C . THR A 1 369 ? -23.125 9.070 39.370 1.00 87.12 369 THR A C 1
ATOM 2845 O O . THR A 1 369 ? -23.461 10.058 38.725 1.00 87.12 369 THR A O 1
ATOM 2848 N N . GLU A 1 370 ? -23.354 7.820 38.960 1.00 87.69 370 GLU A N 1
ATOM 2849 C CA . GLU A 1 370 ? -23.960 7.445 37.685 1.00 87.69 370 GLU A CA 1
ATOM 2850 C C . GLU A 1 370 ? -23.264 8.085 36.465 1.00 87.69 370 GLU A C 1
ATOM 2852 O O . GLU A 1 370 ? -23.894 8.344 35.437 1.00 87.69 370 GLU A O 1
ATOM 2857 N N . ASP A 1 371 ? -21.949 8.310 36.542 1.00 86.81 371 ASP A N 1
ATOM 2858 C CA . ASP A 1 371 ? -21.168 8.848 35.430 1.00 86.81 371 ASP A CA 1
ATOM 2859 C C . ASP A 1 371 ? -19.763 8.250 35.360 1.00 86.81 371 ASP A C 1
ATOM 2861 O O . ASP A 1 371 ? -19.119 8.001 36.380 1.00 86.81 371 ASP A O 1
ATOM 2865 N N . TRP A 1 372 ? -19.284 8.015 34.137 1.00 85.25 372 TRP A N 1
ATOM 2866 C CA . TRP A 1 372 ? -17.937 7.489 33.925 1.00 85.25 372 TRP A CA 1
ATOM 2867 C C . TRP A 1 372 ? -16.911 8.605 34.128 1.00 85.25 372 TRP A C 1
ATOM 2869 O O . TRP A 1 372 ? -17.120 9.718 33.639 1.00 85.25 372 TRP A O 1
ATOM 2879 N N . PRO A 1 373 ? -15.772 8.322 34.784 1.00 81.06 373 PRO A N 1
ATOM 2880 C CA . PRO A 1 373 ? -14.774 9.336 35.048 1.00 81.06 373 PRO A CA 1
ATOM 2881 C C . PRO A 1 373 ? -14.209 9.816 33.712 1.00 81.06 373 PRO A C 1
ATOM 2883 O O . PRO A 1 373 ? -13.869 9.024 32.821 1.00 81.06 373 PRO A O 1
ATOM 2886 N N . VAL A 1 374 ? -14.119 11.135 33.560 1.00 68.88 374 VAL A N 1
ATOM 2887 C CA . VAL A 1 374 ? -13.473 11.740 32.400 1.00 68.88 374 VAL A CA 1
ATOM 2888 C C . VAL A 1 374 ? -11.984 11.470 32.537 1.00 68.88 374 VAL A C 1
ATOM 2890 O O . VAL A 1 374 ? -11.315 12.106 33.344 1.00 68.88 374 VAL A O 1
ATOM 2893 N N . VAL A 1 375 ? -11.461 10.519 31.762 1.00 57.47 375 VAL A N 1
ATOM 2894 C CA . VAL A 1 375 ? -10.019 10.258 31.720 1.00 57.47 375 VAL A CA 1
ATOM 2895 C C . VAL A 1 375 ? -9.342 11.534 31.206 1.00 57.47 375 VAL A C 1
ATOM 2897 O O . VAL A 1 375 ? -9.579 11.903 30.048 1.00 57.47 375 VAL A O 1
ATOM 2900 N N . PRO A 1 376 ? -8.534 12.242 32.020 1.00 48.56 376 PRO A N 1
ATOM 2901 C CA . PRO A 1 376 ? -7.870 13.450 31.568 1.00 48.56 376 PRO A CA 1
ATOM 2902 C C . PRO A 1 376 ? -6.922 13.068 30.436 1.00 48.56 376 PRO A C 1
ATOM 2904 O O . PRO A 1 376 ? -5.989 12.289 30.627 1.00 48.56 376 PRO A O 1
ATOM 2907 N N . ILE A 1 377 ? -7.155 13.606 29.241 1.00 46.41 377 ILE A N 1
ATOM 2908 C CA . ILE A 1 377 ? -6.172 13.525 28.165 1.00 46.41 377 ILE A CA 1
ATOM 2909 C C . ILE A 1 377 ? -5.039 14.458 28.590 1.00 46.41 377 ILE A C 1
ATOM 2911 O O . ILE A 1 377 ? -5.134 15.673 28.410 1.00 46.41 377 ILE A O 1
ATOM 2915 N N . THR A 1 378 ? -3.996 13.920 29.222 1.00 40.34 378 THR A N 1
ATOM 2916 C CA . THR A 1 378 ? -2.807 14.697 29.572 1.00 40.34 378 THR A CA 1
ATOM 2917 C C . THR A 1 378 ? -2.230 15.283 28.285 1.00 40.34 378 THR A C 1
ATOM 2919 O O . THR A 1 378 ? -1.726 14.576 27.414 1.00 40.34 378 THR A O 1
ATOM 2922 N N . LYS A 1 379 ? -2.361 16.606 28.117 1.00 37.53 379 LYS A N 1
ATOM 2923 C CA . LYS A 1 379 ? -1.651 17.337 27.065 1.00 37.53 379 LYS A CA 1
ATOM 2924 C C . LYS A 1 379 ? -0.158 17.107 27.295 1.00 37.53 379 LYS A C 1
ATOM 2926 O O . LYS A 1 379 ? 0.299 17.229 28.429 1.00 37.53 379 LYS A O 1
ATOM 2931 N N . LYS A 1 380 ? 0.570 16.744 26.232 1.00 35.62 380 LYS A N 1
ATOM 2932 C CA . LYS A 1 380 ? 2.022 16.507 26.259 1.00 35.62 380 LYS A CA 1
ATOM 2933 C C . LYS A 1 380 ? 2.726 17.555 27.121 1.00 35.62 380 LYS A C 1
ATOM 2935 O O . LYS A 1 380 ? 2.552 18.748 26.880 1.00 35.62 380 LYS A O 1
ATOM 2940 N N . ALA A 1 381 ? 3.539 17.089 28.068 1.00 37.38 381 ALA A N 1
ATOM 2941 C CA . ALA A 1 381 ? 4.573 17.911 28.669 1.00 37.38 381 ALA A CA 1
ATOM 2942 C C . ALA A 1 381 ? 5.455 18.443 27.535 1.00 37.38 381 ALA A C 1
ATOM 2944 O O . ALA A 1 381 ? 6.026 17.668 26.763 1.00 37.38 381 ALA A O 1
ATOM 2945 N N . THR A 1 382 ? 5.475 19.761 27.389 1.00 34.66 382 THR A N 1
ATOM 2946 C CA . THR A 1 382 ? 6.403 20.472 26.520 1.00 34.66 382 THR A CA 1
ATOM 2947 C C . THR A 1 382 ? 7.809 20.186 27.047 1.00 34.66 382 THR A C 1
ATOM 2949 O O . THR A 1 382 ? 8.114 20.571 28.175 1.00 34.66 382 THR A O 1
ATOM 2952 N N . ILE A 1 383 ? 8.622 19.465 26.274 1.00 36.53 383 ILE A N 1
ATOM 2953 C CA . ILE A 1 383 ? 10.078 19.397 26.457 1.00 36.53 383 ILE A CA 1
ATOM 2954 C C . ILE A 1 383 ? 10.694 20.152 25.293 1.00 36.53 383 ILE A C 1
ATOM 2956 O O . ILE A 1 383 ? 10.277 19.856 24.145 1.00 36.53 383 ILE A O 1
#

Sequence (383 aa):
MATTTGAGKIMGKHIPINLFSVSDTASTGAGKIMGRHIPLLLGKLRLTQGAAVIATGISGQTLSLLSQNAKRDQQLSPPYSLLIRLLSKYPELSPVEPAIGMKDFTDFVSEHTGINLGDSASIMLGQQKTWYYKAINGSKLSPTSSNLARMYMSIIKNGGGLDSIRKLVELEASTRGLTPDQIWKKGTWARNFPGKPPKFDTPEDTSKAITSRTIMQLKQHGVEGPQNTYIDLSYIYGVTQHRMIQLTKEYGAPLQLPPNAALITRCLLTIPFKKIPFTVPSLLPEAIFKEFKKRGIPSPYTAAVMMGVGGSNYKNMLASRNSNSYTLRLGYYIAEGCKRDPGFMAKYINIVNEEAMSRGMEDKEIFRTEDWPVVPITKKATI

pLDDT: mean 71.99, std 21.59, range [27.47, 96.88]

Secondary structure (DSSP, 8-state):
---------------------S--TTTT-SSPPBTTHHHHHHHHTT--HHHHHHHH---HHHHHHHHSHHHHTSBPPHHHHHHHHHHHH-GGG---SPPPPHHHHHHHHHHHHS---TTHHHHHTT--THHHHHHHTTPPPPHHHHHHHHHHHHHHHTT--HHHHHHHHHHHHHTTT--HHIIIII------SS-SS---SSHHHHHHHHHHHHHHHHHHTT----HHHHHHHHHHHHHHHHHHHHHHHHHSS-PPPPHHHHHHHHHHHHS--S---SS-----HHHHHHHHHHTT---HHHHHHHTT--TTTHHHHHHHT---HHHHHHHHHHHHHHHH-TTHHHHHHHHHHHHHHTTTPPTTHHHHH-S------------

Radius of gyration: 29.66 Å; chains: 1; bounding box: 104×42×77 Å

Foldseek 3Di:
DDDDDDDDDPDPDDDDDDDDDDDPCLQDNLAFAFLLLLVVLCVVLVDDLVLSCQQQVADSVRNVVSNDPVRRGPGDQQLNSLSSNLCSHCVVLRDPDDFDFLCNLQVLCCVLPVDRCQLVLQLLNSHASVVSVVRVVPDGDRSSSRRSSSSVSVCSVVVHDPVVSLVSSQSNQVNQVHHSCCCRVRRDRDPPDVPDDPVPVDPVVVLVVLLVVQVVVCVVVVQDADSQLSSVVSVLCVVQVVVQVVLCVVQVDRDDTQLLSQLVNVLSSVDRPVDDPPDLPLDQLVNLVVLCVVLPNVDPLLSCLLLSHASVCVVVCNVVSDDDPSSSVSSSSQSVQCVPDVCSVVVSLVSSQVSQVVQVDDRCVCVVNSGRDDNDSRHDDDD